Protein AF-A0A7C6QJ09-F1 (afdb_monomer_lite)

Structure (mmCIF, N/CA/C/O backbone):
data_AF-A0A7C6QJ09-F1
#
_entry.id   AF-A0A7C6QJ09-F1
#
loop_
_atom_site.group_PDB
_atom_site.id
_atom_site.type_symbol
_atom_site.label_atom_id
_atom_site.label_alt_id
_atom_site.label_comp_id
_atom_site.label_asym_id
_atom_site.label_entity_id
_atom_site.label_seq_id
_atom_site.pdbx_PDB_ins_code
_atom_site.Cartn_x
_atom_site.Cartn_y
_atom_site.Cartn_z
_atom_site.occupancy
_atom_site.B_iso_or_equiv
_atom_site.auth_seq_id
_atom_site.auth_comp_id
_atom_site.auth_asym_id
_atom_site.auth_atom_id
_atom_site.pdbx_PDB_model_num
ATOM 1 N N . MET A 1 1 ? 11.925 23.502 24.851 1.00 75.94 1 MET A N 1
ATOM 2 C CA . MET A 1 1 ? 12.532 22.252 24.326 1.00 75.94 1 MET A CA 1
ATOM 3 C C . MET A 1 1 ? 12.227 21.006 25.159 1.00 75.94 1 MET A C 1
ATOM 5 O O . MET A 1 1 ? 11.759 20.043 24.571 1.00 75.94 1 MET A O 1
ATOM 9 N N . LYS A 1 2 ? 12.428 20.987 26.490 1.00 85.88 2 LYS A N 1
ATOM 10 C CA . LYS A 1 2 ? 12.184 19.776 27.313 1.00 85.88 2 LYS A CA 1
ATOM 11 C C . LYS A 1 2 ? 10.763 19.201 27.168 1.00 85.88 2 LYS A C 1
ATOM 13 O O . LYS A 1 2 ? 10.617 18.023 26.873 1.00 85.88 2 LYS A O 1
ATOM 18 N N . ILE A 1 3 ? 9.732 20.046 27.276 1.00 86.81 3 ILE A N 1
ATOM 19 C CA . ILE A 1 3 ? 8.320 19.629 27.142 1.00 86.81 3 ILE A CA 1
ATOM 20 C C . ILE A 1 3 ? 8.037 19.017 25.760 1.00 86.81 3 ILE A C 1
ATOM 22 O O . ILE A 1 3 ? 7.392 17.980 25.670 1.00 86.81 3 ILE A O 1
ATOM 26 N N . PHE A 1 4 ? 8.575 19.614 24.692 1.00 88.06 4 PHE A N 1
ATOM 27 C CA . PHE A 1 4 ? 8.445 19.097 23.325 1.00 88.06 4 PHE A CA 1
ATOM 28 C C . PHE A 1 4 ? 9.010 17.677 23.192 1.00 88.06 4 PHE A C 1
ATOM 30 O O . PHE A 1 4 ? 8.327 16.796 22.682 1.00 88.06 4 PHE A O 1
ATOM 37 N N . LEU A 1 5 ? 10.237 17.447 23.675 1.00 88.69 5 LEU A N 1
ATOM 38 C CA . LEU A 1 5 ? 10.893 16.138 23.582 1.00 88.69 5 LEU A CA 1
ATOM 39 C C . LEU A 1 5 ? 10.162 15.074 24.409 1.00 88.69 5 LEU A C 1
ATOM 41 O O . LEU A 1 5 ? 10.040 13.934 23.967 1.00 88.69 5 LEU A O 1
ATOM 45 N N . ILE A 1 6 ? 9.636 15.453 25.578 1.00 89.75 6 ILE A N 1
ATOM 46 C CA . ILE A 1 6 ? 8.826 14.563 26.417 1.00 89.75 6 ILE A CA 1
ATOM 47 C C . ILE A 1 6 ? 7.537 14.175 25.685 1.00 89.75 6 ILE A C 1
ATOM 49 O O . ILE A 1 6 ? 7.252 12.985 25.564 1.00 89.75 6 ILE A O 1
ATOM 53 N N . LEU A 1 7 ? 6.794 15.148 25.145 1.00 88.88 7 LEU A N 1
ATOM 54 C CA . LEU A 1 7 ? 5.562 14.888 24.392 1.00 88.88 7 LEU A CA 1
ATOM 55 C C . LEU A 1 7 ? 5.821 14.023 23.158 1.00 88.88 7 LEU A C 1
ATOM 57 O O . LEU A 1 7 ? 5.131 13.027 22.960 1.00 88.88 7 LEU A O 1
ATOM 61 N N . LEU A 1 8 ? 6.847 14.349 22.367 1.00 88.94 8 LEU A N 1
ATOM 62 C CA . LEU A 1 8 ? 7.241 13.553 21.205 1.00 88.94 8 LEU A CA 1
ATOM 63 C C . LEU A 1 8 ? 7.585 12.113 21.612 1.00 88.94 8 LEU A C 1
ATOM 65 O O . LEU A 1 8 ? 7.126 11.167 20.977 1.00 88.94 8 LEU A O 1
ATOM 69 N N . GLY A 1 9 ? 8.340 11.932 22.699 1.00 87.00 9 GLY A N 1
ATOM 70 C CA . GLY A 1 9 ? 8.679 10.614 23.231 1.00 87.00 9 GLY A CA 1
ATOM 71 C C . GLY A 1 9 ? 7.455 9.813 23.682 1.00 87.00 9 GLY A C 1
ATOM 72 O O . GLY A 1 9 ? 7.372 8.614 23.408 1.00 87.00 9 GLY A O 1
ATOM 73 N N . VAL A 1 10 ? 6.483 10.459 24.334 1.00 87.00 10 VAL A N 1
ATOM 74 C CA . VAL A 1 10 ? 5.207 9.832 24.719 1.00 87.00 10 VAL A CA 1
ATOM 75 C C . VAL A 1 10 ? 4.415 9.427 23.478 1.00 87.00 10 VAL A C 1
ATOM 77 O O . VAL A 1 10 ? 4.007 8.270 23.372 1.00 87.00 10 VAL A O 1
ATOM 80 N N . PHE A 1 11 ? 4.273 10.326 22.504 1.00 85.50 11 PHE A N 1
ATOM 81 C CA . PHE A 1 11 ? 3.568 10.053 21.255 1.00 85.50 11 PHE A CA 1
ATOM 82 C C . PHE A 1 11 ? 4.208 8.924 20.447 1.00 85.50 11 PHE A C 1
ATOM 84 O O . PHE A 1 11 ? 3.492 8.068 19.939 1.00 85.50 11 PHE A O 1
ATOM 91 N N . LEU A 1 12 ? 5.540 8.852 20.370 1.00 84.44 12 LEU A N 1
ATOM 92 C CA . LEU A 1 12 ? 6.244 7.752 19.702 1.00 84.44 12 LEU A CA 1
ATOM 93 C C . LEU A 1 12 ? 6.008 6.415 20.410 1.00 84.44 12 LEU A C 1
ATOM 95 O O . LEU A 1 12 ? 5.676 5.419 19.764 1.00 84.44 12 LEU A O 1
ATOM 99 N N . LYS A 1 13 ? 6.124 6.390 21.745 1.00 83.31 13 LYS A N 1
ATOM 100 C CA . LYS A 1 13 ? 5.838 5.189 22.545 1.00 83.31 13 LYS A CA 1
ATOM 101 C C . LYS A 1 13 ? 4.400 4.722 22.359 1.00 83.31 13 LYS A C 1
ATOM 103 O O . LYS A 1 13 ? 4.167 3.517 22.269 1.00 83.31 13 LYS A O 1
ATOM 108 N N . GLN A 1 14 ? 3.462 5.660 22.287 1.00 80.69 14 GLN A N 1
ATOM 109 C CA . GLN A 1 14 ? 2.049 5.381 22.085 1.00 80.69 14 GLN A CA 1
ATOM 110 C C . GLN A 1 14 ? 1.775 4.886 20.664 1.00 80.69 14 GLN A C 1
ATOM 112 O O . GLN A 1 14 ? 1.175 3.825 20.519 1.00 80.69 14 GLN A O 1
ATOM 117 N N . GLN A 1 15 ? 2.261 5.583 19.631 1.00 77.25 15 GLN A N 1
ATOM 118 C CA . GLN A 1 15 ? 2.029 5.272 18.215 1.00 77.25 15 GLN A CA 1
ATOM 119 C C . GLN A 1 15 ? 2.571 3.891 17.841 1.00 77.25 15 GLN A C 1
ATOM 121 O O . GLN A 1 15 ? 1.826 3.041 17.344 1.00 77.25 15 GLN A O 1
ATOM 126 N N . PHE A 1 16 ? 3.840 3.631 18.157 1.00 75.19 16 PHE A N 1
ATOM 127 C CA . PHE A 1 16 ? 4.496 2.358 17.860 1.00 75.19 16 PHE A CA 1
ATOM 128 C C . PHE A 1 16 ? 4.225 1.277 18.917 1.00 75.19 16 PHE A C 1
ATOM 130 O O . PHE A 1 16 ? 4.625 0.131 18.743 1.00 75.19 16 PHE A O 1
ATOM 137 N N . GLY A 1 17 ? 3.531 1.607 20.013 1.00 73.75 17 GLY A N 1
ATOM 138 C CA . GLY A 1 17 ? 3.233 0.655 21.086 1.00 73.75 17 GLY A CA 1
ATOM 139 C C . GLY A 1 17 ? 4.482 0.121 21.794 1.00 73.75 17 GLY A C 1
ATOM 140 O O . GLY A 1 17 ? 4.446 -0.984 22.334 1.00 73.75 17 GLY A O 1
ATOM 141 N N . LEU A 1 18 ? 5.581 0.887 21.807 1.00 75.94 18 LEU A N 1
ATOM 142 C CA . LEU A 1 18 ? 6.897 0.443 22.290 1.00 75.94 18 LEU A CA 1
ATOM 143 C C . LEU A 1 18 ? 6.853 -0.051 23.741 1.00 75.94 18 LEU A C 1
ATOM 145 O O . LEU A 1 18 ? 7.513 -1.027 24.077 1.00 75.94 18 LEU A O 1
ATOM 149 N N . SER A 1 19 ? 6.040 0.581 24.595 1.00 74.31 19 SER A N 1
ATOM 150 C CA . SER A 1 19 ? 5.889 0.162 25.995 1.00 74.31 19 SER A CA 1
ATOM 151 C C . SER A 1 19 ? 5.206 -1.201 26.123 1.00 74.31 19 SER A C 1
ATOM 153 O O . SER A 1 19 ? 5.612 -2.020 26.944 1.00 74.31 19 SER A O 1
ATOM 155 N N . ALA A 1 20 ? 4.179 -1.453 25.307 1.00 71.88 20 ALA A N 1
ATOM 156 C CA . ALA A 1 20 ? 3.470 -2.728 25.303 1.00 71.88 20 ALA A CA 1
ATOM 157 C C . ALA A 1 20 ? 4.337 -3.836 24.686 1.00 71.88 20 ALA A C 1
ATOM 159 O O . ALA A 1 20 ? 4.362 -4.955 25.194 1.00 71.88 20 ALA A O 1
ATOM 160 N N . ALA A 1 21 ? 5.094 -3.510 23.633 1.00 71.38 21 ALA A N 1
ATOM 161 C CA . ALA A 1 21 ? 6.060 -4.416 23.020 1.00 71.38 21 ALA A CA 1
ATOM 162 C C . ALA A 1 21 ? 7.196 -4.784 23.989 1.00 71.38 21 ALA A C 1
ATOM 164 O O . ALA A 1 21 ? 7.555 -5.954 24.087 1.00 71.38 21 ALA A O 1
ATOM 165 N N . TYR A 1 22 ? 7.722 -3.818 24.749 1.00 76.19 22 TYR A N 1
ATOM 166 C CA . TYR A 1 22 ? 8.757 -4.068 25.754 1.00 76.19 22 TYR A CA 1
ATOM 167 C C . TYR A 1 22 ? 8.258 -4.986 26.878 1.00 76.19 22 TYR A C 1
ATOM 169 O O . TYR A 1 22 ? 8.915 -5.978 27.200 1.00 76.19 22 TYR A O 1
ATOM 177 N N . ASP A 1 23 ? 7.075 -4.713 27.441 1.00 76.94 23 ASP A N 1
ATOM 178 C CA . ASP A 1 23 ? 6.504 -5.567 28.491 1.00 76.94 23 ASP A CA 1
ATOM 179 C C . ASP A 1 23 ? 6.237 -6.988 27.964 1.00 76.94 23 ASP A C 1
ATOM 181 O O . ASP A 1 23 ? 6.590 -7.965 28.620 1.00 76.94 23 ASP A O 1
ATOM 185 N N . ARG A 1 24 ? 5.699 -7.123 26.744 1.00 73.19 24 ARG A N 1
ATOM 186 C CA . ARG A 1 24 ? 5.380 -8.422 26.132 1.00 73.19 24 ARG A CA 1
ATOM 187 C C . ARG A 1 24 ? 6.626 -9.233 25.761 1.00 73.19 24 ARG A C 1
ATOM 189 O O . ARG A 1 24 ? 6.758 -10.375 26.195 1.00 73.19 24 ARG A O 1
ATOM 196 N N . TYR A 1 25 ? 7.540 -8.663 24.977 1.00 76.25 25 TYR A N 1
ATOM 197 C CA . TYR A 1 25 ? 8.662 -9.405 24.391 1.00 76.25 25 TYR A CA 1
ATOM 198 C C . TYR A 1 25 ? 9.894 -9.454 25.294 1.00 76.25 25 TYR A C 1
ATOM 200 O O . TYR A 1 25 ? 10.563 -10.479 25.351 1.00 76.25 25 TYR A O 1
ATOM 208 N N . VAL A 1 26 ? 10.205 -8.377 26.021 1.00 76.19 26 VAL A N 1
ATOM 209 C CA . VAL A 1 26 ? 11.431 -8.312 26.834 1.00 76.19 26 VAL A CA 1
ATOM 210 C C . VAL A 1 26 ? 11.161 -8.783 28.258 1.00 76.19 26 VAL A C 1
ATOM 212 O O . VAL A 1 26 ? 11.869 -9.655 28.761 1.00 76.19 26 VAL A O 1
ATOM 215 N N . ARG A 1 27 ? 10.120 -8.242 28.907 1.00 75.69 27 ARG A N 1
ATOM 216 C CA . ARG A 1 27 ? 9.838 -8.536 30.320 1.00 75.69 27 ARG A CA 1
ATOM 217 C C . ARG A 1 27 ? 9.152 -9.887 30.512 1.00 75.69 27 ARG A C 1
ATOM 219 O O . ARG A 1 27 ? 9.595 -10.675 31.341 1.00 75.69 27 ARG A O 1
ATOM 226 N N . ARG A 1 28 ? 8.080 -10.157 29.759 1.00 74.75 28 ARG A N 1
ATOM 227 C CA . ARG A 1 28 ? 7.307 -11.409 29.856 1.00 74.75 28 ARG A CA 1
ATOM 228 C C . ARG A 1 28 ? 7.816 -12.517 28.933 1.00 74.75 28 ARG A C 1
ATOM 230 O O . ARG A 1 28 ? 7.503 -13.677 29.173 1.00 74.75 28 ARG A O 1
ATOM 237 N N . LYS A 1 29 ? 8.617 -12.177 27.910 1.00 73.50 29 LYS A N 1
ATOM 238 C CA . LYS A 1 29 ? 9.115 -13.104 26.869 1.00 73.50 29 LYS A CA 1
ATOM 239 C C . LYS A 1 29 ? 7.999 -13.905 26.187 1.00 73.50 29 LYS A C 1
ATOM 241 O O . LYS A 1 29 ? 8.192 -15.041 25.758 1.00 73.50 29 LYS A O 1
ATOM 246 N N . GLU A 1 30 ? 6.824 -13.302 26.069 1.00 68.62 30 GLU A N 1
ATOM 247 C CA . GLU A 1 30 ? 5.662 -13.907 25.433 1.00 68.62 30 GLU A CA 1
ATOM 248 C C . GLU A 1 30 ? 5.700 -13.660 23.921 1.00 68.62 30 GLU A C 1
ATOM 250 O O . GLU A 1 30 ? 6.017 -12.561 23.468 1.00 68.62 30 GLU A O 1
ATOM 255 N N . ALA A 1 31 ? 5.350 -14.682 23.134 1.00 65.38 31 ALA A N 1
ATOM 256 C CA . ALA A 1 31 ? 5.168 -14.582 21.683 1.00 65.38 31 ALA A CA 1
ATOM 257 C C . ALA A 1 31 ? 6.373 -14.002 20.901 1.00 65.38 31 ALA A C 1
ATOM 259 O O . ALA A 1 31 ? 6.190 -13.325 19.893 1.00 65.38 31 ALA A O 1
ATOM 260 N N . LEU A 1 32 ? 7.608 -14.317 21.317 1.00 71.38 32 LEU A N 1
ATOM 261 C CA . LEU A 1 32 ? 8.865 -13.887 20.667 1.00 71.38 32 LEU A CA 1
ATOM 262 C C . LEU A 1 32 ? 8.973 -14.242 19.174 1.00 71.38 32 LEU A C 1
ATOM 264 O O . LEU A 1 32 ? 9.732 -13.624 18.435 1.00 71.38 32 LEU A O 1
ATOM 268 N N . TRP A 1 33 ? 8.198 -15.219 18.716 1.00 66.69 33 TRP A N 1
ATOM 269 C CA . TRP A 1 33 ? 8.119 -15.584 17.309 1.00 66.69 33 TRP A CA 1
ATOM 270 C C . TRP A 1 33 ? 7.402 -14.515 16.460 1.00 66.69 33 TRP A C 1
ATOM 272 O O . TRP A 1 33 ? 7.682 -14.415 15.270 1.00 66.69 33 TRP A O 1
ATOM 282 N N . GLN A 1 34 ? 6.505 -13.699 17.037 1.00 66.94 34 GLN A N 1
ATOM 283 C CA . GLN A 1 34 ? 5.753 -12.653 16.323 1.00 66.94 34 GLN A CA 1
ATOM 284 C C . GLN A 1 34 ? 6.658 -11.592 15.687 1.00 66.94 34 GLN A C 1
ATOM 286 O O . GLN A 1 34 ? 6.512 -11.355 14.488 1.00 66.94 34 GLN A O 1
ATOM 291 N N . PRO A 1 35 ? 7.602 -10.963 16.421 1.00 70.00 35 PRO A N 1
ATOM 292 C CA . PRO A 1 35 ? 8.524 -10.013 15.813 1.00 70.00 35 PRO A CA 1
ATOM 293 C C . PRO A 1 35 ? 9.443 -10.688 14.792 1.00 70.00 35 PRO A C 1
ATOM 295 O O . PRO A 1 35 ? 9.741 -10.072 13.777 1.00 70.00 35 PRO A O 1
ATOM 298 N N . PHE A 1 36 ? 9.834 -11.952 14.998 1.00 69.81 36 PHE A N 1
ATOM 299 C CA . PHE A 1 36 ? 10.623 -12.696 14.012 1.00 69.81 36 PHE A CA 1
ATOM 300 C C . PHE A 1 36 ? 9.847 -12.928 12.709 1.00 69.81 36 PHE A C 1
ATOM 302 O O . PHE A 1 36 ? 10.369 -12.651 11.636 1.00 69.81 36 PHE A O 1
ATOM 309 N N . LEU A 1 37 ? 8.588 -13.370 12.783 1.00 67.94 37 LEU A N 1
ATOM 310 C CA . LEU A 1 37 ? 7.734 -13.572 11.608 1.00 67.94 37 LEU A CA 1
ATOM 311 C C . LEU A 1 37 ? 7.403 -12.252 10.902 1.00 67.94 37 LEU A C 1
ATOM 313 O O . LEU A 1 37 ? 7.447 -12.188 9.675 1.00 67.94 37 LEU A O 1
ATOM 317 N N . ALA A 1 38 ? 7.127 -11.186 11.658 1.00 67.19 38 ALA A N 1
ATOM 318 C CA . ALA A 1 38 ? 6.927 -9.852 11.098 1.00 67.19 38 ALA A CA 1
ATOM 319 C C . ALA A 1 38 ? 8.196 -9.336 10.397 1.00 67.19 38 ALA A C 1
ATOM 321 O O . ALA A 1 38 ? 8.104 -8.771 9.309 1.00 67.19 38 ALA A O 1
ATOM 322 N N . LEU A 1 39 ? 9.376 -9.568 10.982 1.00 72.00 39 LEU A N 1
ATOM 323 C CA . LEU A 1 39 ? 10.660 -9.184 10.401 1.00 72.00 39 LEU A CA 1
ATOM 324 C C . LEU A 1 39 ? 10.995 -10.015 9.158 1.00 72.00 39 LEU A C 1
ATOM 326 O O . LEU A 1 39 ? 11.358 -9.444 8.138 1.00 72.00 39 LEU A O 1
ATOM 330 N N . ALA A 1 40 ? 10.822 -11.337 9.205 1.00 65.88 40 ALA A N 1
ATOM 331 C CA . ALA A 1 40 ? 11.010 -12.220 8.054 1.00 65.88 40 ALA A CA 1
ATOM 332 C C . ALA A 1 40 ? 10.082 -11.827 6.896 1.00 65.88 40 ALA A C 1
ATOM 334 O O . ALA A 1 40 ? 10.499 -11.790 5.742 1.00 65.88 40 ALA A O 1
ATOM 335 N N . GLY A 1 41 ? 8.845 -11.453 7.218 1.00 62.91 41 GLY A N 1
ATOM 336 C CA . GLY A 1 41 ? 7.897 -10.875 6.279 1.00 62.91 41 GLY A CA 1
ATOM 337 C C . GLY A 1 41 ? 8.347 -9.571 5.657 1.00 62.91 41 GLY A C 1
ATOM 338 O O . GLY A 1 41 ? 8.346 -9.431 4.437 1.00 62.91 41 GLY A O 1
ATOM 339 N N . PHE A 1 42 ? 8.750 -8.626 6.503 1.00 68.19 42 PHE A N 1
ATOM 340 C CA . PHE A 1 42 ? 9.267 -7.337 6.070 1.00 68.19 42 PHE A CA 1
ATOM 341 C C . PHE A 1 42 ? 10.497 -7.501 5.171 1.00 68.19 42 PHE A C 1
ATOM 343 O O . PHE A 1 42 ? 10.578 -6.849 4.137 1.00 68.19 42 PHE A O 1
ATOM 350 N N . ILE A 1 43 ? 11.409 -8.416 5.508 1.00 69.56 43 ILE A N 1
ATOM 351 C CA . ILE A 1 43 ? 12.590 -8.730 4.698 1.00 69.56 43 ILE A CA 1
ATOM 352 C C . ILE A 1 43 ? 12.184 -9.401 3.385 1.00 69.56 43 ILE A C 1
ATOM 354 O O . ILE A 1 43 ? 12.672 -8.997 2.339 1.00 69.56 43 ILE A O 1
ATOM 358 N N . GLY A 1 44 ? 11.285 -10.387 3.402 1.00 63.78 44 GLY A N 1
ATOM 359 C CA . GLY A 1 44 ? 10.870 -11.109 2.196 1.00 63.78 44 GLY A CA 1
ATOM 360 C C . GLY A 1 44 ? 10.122 -10.220 1.200 1.00 63.78 44 GLY A C 1
ATOM 361 O O . GLY A 1 44 ? 10.520 -10.109 0.040 1.00 63.78 44 GLY A O 1
ATOM 362 N N . VAL A 1 45 ? 9.069 -9.535 1.660 1.00 63.84 45 VAL A N 1
ATOM 363 C CA . VAL A 1 45 ? 8.296 -8.578 0.846 1.00 63.84 45 VAL A CA 1
ATOM 364 C C . VAL A 1 45 ? 9.188 -7.410 0.434 1.00 63.84 45 VAL A C 1
ATOM 366 O O . VAL A 1 45 ? 9.209 -7.022 -0.732 1.00 63.84 45 VAL A O 1
ATOM 369 N N . GLY A 1 46 ? 9.944 -6.866 1.392 1.00 68.44 46 GLY A N 1
ATOM 370 C CA . GLY A 1 46 ? 10.843 -5.741 1.179 1.00 68.44 46 GLY A CA 1
ATOM 371 C C . GLY A 1 46 ? 11.920 -6.060 0.152 1.00 68.44 46 GLY A C 1
ATOM 372 O O . GLY A 1 46 ? 12.159 -5.239 -0.723 1.00 68.44 46 GLY A O 1
ATOM 373 N N . TYR A 1 47 ? 12.504 -7.259 0.179 1.00 70.62 47 TYR A N 1
ATOM 374 C CA . TYR A 1 47 ? 13.491 -7.701 -0.804 1.00 70.62 47 TYR A CA 1
ATOM 375 C C . TYR A 1 47 ? 12.902 -7.772 -2.214 1.00 70.62 47 TYR A C 1
ATOM 377 O O . TYR A 1 47 ? 13.516 -7.257 -3.147 1.00 70.62 47 TYR A O 1
ATOM 385 N N . LEU A 1 48 ? 11.708 -8.354 -2.380 1.00 62.91 48 LEU A N 1
ATOM 386 C CA . LEU A 1 48 ? 11.036 -8.441 -3.684 1.00 62.91 48 LEU A CA 1
ATOM 387 C C . LEU A 1 48 ? 10.680 -7.055 -4.239 1.00 62.91 48 LEU A C 1
ATOM 389 O O . LEU A 1 48 ? 10.977 -6.753 -5.394 1.00 62.91 48 LEU A O 1
ATOM 393 N N . LEU A 1 49 ? 10.083 -6.192 -3.411 1.00 66.75 49 LEU A N 1
ATOM 394 C CA . LEU A 1 49 ? 9.738 -4.826 -3.812 1.00 66.75 49 LEU A CA 1
ATOM 395 C C . LEU A 1 49 ? 10.988 -4.001 -4.123 1.00 66.75 49 LEU A C 1
ATOM 397 O O . LEU A 1 49 ? 11.022 -3.299 -5.132 1.00 66.75 49 LEU A O 1
ATOM 401 N N . LEU A 1 50 ? 12.030 -4.114 -3.297 1.00 74.88 50 LEU A N 1
ATOM 402 C CA . LEU A 1 50 ? 13.284 -3.393 -3.482 1.00 74.88 50 LEU A CA 1
ATOM 403 C C . LEU A 1 50 ? 14.020 -3.864 -4.738 1.00 74.88 50 LEU A C 1
ATOM 405 O O . LEU A 1 50 ? 14.492 -3.028 -5.497 1.00 74.88 50 LEU A O 1
ATOM 409 N N . THR A 1 51 ? 14.096 -5.170 -5.009 1.00 70.56 51 THR A N 1
ATOM 410 C CA . THR A 1 51 ? 14.740 -5.678 -6.236 1.00 70.56 51 THR A CA 1
ATOM 411 C C . THR A 1 51 ? 13.995 -5.248 -7.493 1.00 70.56 51 THR A C 1
ATOM 413 O O . THR A 1 51 ? 14.637 -4.820 -8.455 1.00 70.56 51 THR A O 1
ATOM 416 N N . PHE A 1 52 ? 12.660 -5.296 -7.491 1.00 69.19 52 PHE A N 1
ATOM 417 C CA . PHE A 1 52 ? 11.859 -4.747 -8.586 1.00 69.19 52 PHE A CA 1
ATOM 418 C C . PHE A 1 52 ? 12.121 -3.245 -8.772 1.00 69.19 52 PHE A C 1
ATOM 420 O O . PHE A 1 52 ? 12.428 -2.799 -9.879 1.00 69.19 52 PHE A O 1
ATOM 427 N N . TYR A 1 53 ? 12.079 -2.480 -7.679 1.00 76.38 53 TYR A N 1
ATOM 428 C CA . TYR A 1 53 ? 12.308 -1.039 -7.694 1.00 76.38 53 TYR A CA 1
ATOM 429 C C . TYR A 1 53 ? 13.710 -0.675 -8.203 1.00 76.38 53 TYR A C 1
ATOM 431 O O . TYR A 1 53 ? 13.853 0.183 -9.069 1.00 76.38 53 TYR A O 1
ATOM 439 N N . LEU A 1 54 ? 14.747 -1.379 -7.746 1.00 79.44 54 LEU A N 1
ATOM 440 C CA . LEU A 1 54 ? 16.125 -1.189 -8.200 1.00 79.44 54 LEU A CA 1
ATOM 441 C C . LEU A 1 54 ? 16.289 -1.486 -9.693 1.00 79.44 54 LEU A C 1
ATOM 443 O O . LEU A 1 54 ? 17.026 -0.774 -10.374 1.00 79.44 54 LEU A O 1
ATOM 447 N N . ARG A 1 55 ? 15.622 -2.516 -10.229 1.00 72.62 55 ARG A N 1
ATOM 448 C CA . ARG A 1 55 ? 15.653 -2.811 -11.672 1.00 72.62 55 ARG A CA 1
ATOM 449 C C . ARG A 1 55 ? 14.980 -1.710 -12.486 1.00 72.62 55 ARG A C 1
ATOM 451 O O . ARG A 1 55 ? 15.559 -1.263 -13.475 1.00 72.62 55 ARG A O 1
ATOM 458 N N . LEU A 1 56 ? 13.813 -1.243 -12.040 1.00 69.94 56 LEU A N 1
ATOM 459 C CA . LEU A 1 56 ? 13.104 -0.122 -12.658 1.00 69.94 56 LEU A CA 1
ATOM 460 C C . LEU A 1 56 ? 13.988 1.132 -12.686 1.00 69.94 56 LEU A C 1
ATOM 462 O O . LEU A 1 56 ? 14.194 1.724 -13.741 1.00 69.94 56 LEU A O 1
ATOM 466 N N . LEU A 1 57 ? 14.572 1.499 -11.545 1.00 77.81 57 LEU A N 1
ATOM 467 C CA . LEU A 1 57 ? 15.453 2.658 -11.443 1.00 77.81 57 LEU A CA 1
ATOM 468 C C . LEU A 1 57 ? 16.710 2.527 -12.302 1.00 77.81 57 LEU A C 1
ATOM 470 O O . LEU A 1 57 ? 17.118 3.498 -12.926 1.00 77.81 57 LEU A O 1
ATOM 474 N N . ASN A 1 58 ? 17.315 1.341 -12.377 1.00 79.19 58 ASN A N 1
ATOM 475 C CA . ASN A 1 58 ? 18.457 1.119 -13.259 1.00 79.19 58 ASN A CA 1
ATOM 476 C C . ASN A 1 58 ? 18.089 1.299 -14.736 1.00 79.19 58 ASN A C 1
ATOM 478 O O . ASN A 1 58 ? 18.856 1.915 -15.472 1.00 79.19 58 ASN A O 1
ATOM 482 N N . SER A 1 59 ? 16.921 0.811 -15.159 1.00 70.62 59 SER A N 1
ATOM 483 C CA . SER A 1 59 ? 16.414 1.024 -16.518 1.00 70.62 59 SER A CA 1
ATOM 484 C C . SER A 1 59 ? 16.174 2.511 -16.798 1.00 70.62 59 SER A C 1
ATOM 486 O O . SER A 1 59 ? 16.693 3.035 -17.783 1.00 70.62 59 SER A O 1
ATOM 488 N N . LEU A 1 60 ? 15.493 3.216 -15.887 1.00 71.88 60 LEU A N 1
ATOM 489 C CA . LEU A 1 60 ? 15.264 4.661 -15.991 1.00 71.88 60 LEU A CA 1
ATOM 490 C C . LEU A 1 60 ? 16.574 5.454 -16.020 1.00 71.88 60 LEU A C 1
ATOM 492 O O . LEU A 1 60 ? 16.694 6.403 -16.789 1.00 71.88 60 LEU A O 1
ATOM 496 N N . HIS A 1 61 ? 17.571 5.051 -15.227 1.00 80.81 61 HIS A N 1
ATOM 497 C CA . HIS A 1 61 ? 18.888 5.678 -15.250 1.00 80.81 61 HIS A CA 1
ATOM 498 C C . HIS A 1 61 ? 19.544 5.530 -16.621 1.00 80.81 61 HIS A C 1
ATOM 500 O O . HIS A 1 61 ? 20.007 6.517 -17.184 1.00 80.81 61 HIS A O 1
ATOM 506 N N . ASN A 1 62 ? 19.554 4.319 -17.180 1.00 80.44 62 ASN A N 1
ATOM 507 C CA . ASN A 1 62 ? 20.176 4.061 -18.476 1.00 80.44 62 ASN A CA 1
ATOM 508 C C . ASN A 1 62 ? 19.524 4.908 -19.584 1.00 80.44 62 ASN A C 1
ATOM 510 O O . ASN A 1 62 ? 20.236 5.517 -20.377 1.00 80.44 62 ASN A O 1
ATOM 514 N N . VAL A 1 63 ? 18.192 5.031 -19.580 1.00 74.56 63 VAL A N 1
ATOM 515 C CA . VAL A 1 63 ? 17.465 5.933 -20.492 1.00 74.56 63 VAL A CA 1
ATOM 516 C C . VAL A 1 63 ? 17.845 7.396 -20.239 1.00 74.56 63 VAL A C 1
ATOM 518 O O . VAL A 1 63 ? 18.118 8.139 -21.175 1.00 74.56 63 VAL A O 1
ATOM 521 N N . SER A 1 64 ? 17.926 7.822 -18.977 1.00 74.62 64 SER A N 1
ATOM 522 C CA . SER A 1 64 ? 18.292 9.203 -18.636 1.00 74.62 64 SER A CA 1
ATOM 523 C C . SER A 1 64 ? 19.712 9.578 -19.076 1.00 74.62 64 SER A C 1
ATOM 525 O O . SER A 1 64 ? 19.938 10.702 -19.517 1.00 74.62 64 SER A O 1
ATOM 527 N N . VAL A 1 65 ? 20.655 8.631 -19.025 1.00 83.56 65 VAL A N 1
ATOM 528 C CA . VAL A 1 65 ? 22.027 8.806 -19.521 1.00 83.56 65 VAL A CA 1
ATOM 529 C C . VAL A 1 65 ? 22.044 8.910 -21.044 1.00 83.56 65 VAL A C 1
ATOM 531 O O . VAL A 1 65 ? 22.703 9.800 -21.571 1.00 83.56 65 VAL A O 1
ATOM 534 N N . GLN A 1 66 ? 21.275 8.075 -21.752 1.00 79.88 66 GLN A N 1
ATOM 535 C CA . GLN A 1 66 ? 21.132 8.163 -23.215 1.00 79.88 66 GLN A CA 1
ATOM 536 C C . GLN A 1 66 ? 20.573 9.519 -23.668 1.00 79.88 66 GLN A C 1
ATOM 538 O O . GLN A 1 66 ? 20.942 10.017 -24.725 1.00 79.88 66 GLN A O 1
ATOM 543 N N . LEU A 1 67 ? 19.724 10.143 -22.847 1.00 74.69 67 LEU A N 1
ATOM 544 C CA . LEU A 1 67 ? 19.183 11.483 -23.088 1.00 74.69 67 LEU A CA 1
ATOM 545 C C . LEU A 1 67 ? 20.119 12.619 -22.641 1.00 74.69 67 LEU A C 1
ATOM 547 O O . LEU A 1 67 ? 19.735 13.782 -22.735 1.00 74.69 67 LEU A O 1
ATOM 551 N N . ASN A 1 68 ? 21.324 12.311 -22.149 1.00 79.19 68 ASN A N 1
ATOM 552 C CA . ASN A 1 68 ? 22.281 13.269 -21.584 1.00 79.19 68 ASN A CA 1
ATOM 553 C C . ASN A 1 68 ? 21.741 14.033 -20.349 1.00 79.19 68 ASN A C 1
ATOM 555 O O . ASN A 1 68 ? 22.040 15.205 -20.122 1.00 79.19 68 ASN A O 1
ATOM 559 N N . GLN A 1 69 ? 20.894 13.376 -19.547 1.00 79.88 69 GLN A N 1
ATOM 560 C CA . GLN A 1 69 ? 20.212 13.945 -18.373 1.00 79.88 69 GLN A CA 1
ATOM 561 C C . GLN A 1 69 ? 20.302 13.017 -17.149 1.00 79.88 69 GLN A C 1
ATOM 563 O O . GLN A 1 69 ? 19.274 12.607 -16.597 1.00 79.88 69 GLN A O 1
ATOM 568 N N . PRO A 1 70 ? 21.510 12.665 -16.683 1.00 82.06 70 PRO A N 1
ATOM 569 C CA . PRO A 1 70 ? 21.673 11.669 -15.626 1.00 82.06 70 PRO A CA 1
ATOM 570 C C . PRO A 1 70 ? 21.009 12.076 -14.298 1.00 82.06 70 PRO A C 1
ATOM 572 O O . PRO A 1 70 ? 20.558 11.209 -13.548 1.00 82.06 70 PRO A O 1
ATOM 575 N N . GLY A 1 71 ? 20.884 13.380 -14.009 1.00 83.06 71 GLY A N 1
ATOM 576 C CA . GLY A 1 71 ? 20.257 13.904 -12.788 1.00 83.06 71 GLY A CA 1
ATOM 577 C C . GLY A 1 71 ? 18.740 13.715 -12.715 1.00 83.06 71 GLY A C 1
ATOM 578 O O . GLY A 1 71 ? 18.139 13.914 -11.655 1.00 83.06 71 GLY A O 1
ATOM 579 N N . MET A 1 72 ? 18.106 13.294 -13.814 1.00 80.19 72 MET A N 1
ATOM 580 C CA . MET A 1 72 ? 16.658 13.094 -13.883 1.00 80.19 72 MET A CA 1
ATOM 581 C C . MET A 1 72 ? 16.178 12.047 -12.873 1.00 80.19 72 MET A C 1
ATOM 583 O O . MET A 1 72 ? 15.100 12.188 -12.300 1.00 80.19 72 MET A O 1
ATOM 587 N N . ILE A 1 73 ? 16.991 11.024 -12.588 1.00 85.00 73 ILE A N 1
ATOM 588 C CA . ILE A 1 73 ? 16.614 9.974 -11.636 1.00 85.00 73 ILE A CA 1
ATOM 589 C C . ILE A 1 73 ? 16.453 10.508 -10.204 1.00 85.00 73 ILE A C 1
ATOM 591 O O . ILE A 1 73 ? 15.525 10.109 -9.499 1.00 85.00 73 ILE A O 1
ATOM 595 N N . VAL A 1 74 ? 17.308 11.453 -9.793 1.00 88.38 74 VAL A N 1
ATOM 596 C CA . VAL A 1 74 ? 17.244 12.097 -8.472 1.00 88.38 74 VAL A CA 1
ATOM 597 C C . VAL A 1 74 ? 16.005 12.986 -8.392 1.00 88.38 74 VAL A C 1
ATOM 599 O O . VAL A 1 74 ? 15.250 12.904 -7.422 1.00 88.38 74 VAL A O 1
ATOM 602 N N . LEU A 1 75 ? 15.743 13.769 -9.444 1.00 84.50 75 LEU A N 1
ATOM 603 C CA . LEU A 1 75 ? 14.554 14.616 -9.533 1.00 84.50 75 LEU A CA 1
ATOM 604 C C . LEU A 1 75 ? 13.257 13.799 -9.463 1.00 84.50 75 LEU A C 1
ATOM 606 O O . LEU A 1 75 ? 12.364 14.145 -8.693 1.00 84.50 75 LEU A O 1
ATOM 610 N N . LEU A 1 76 ? 13.157 12.705 -10.222 1.00 78.25 76 LEU A N 1
ATOM 611 C CA . LEU A 1 76 ? 11.986 11.824 -10.204 1.00 78.25 76 LEU A CA 1
ATOM 612 C C . LEU A 1 76 ? 11.780 11.189 -8.826 1.00 78.25 76 LEU A C 1
ATOM 614 O O . LEU A 1 76 ? 10.655 11.177 -8.326 1.00 78.25 76 LEU A O 1
ATOM 618 N N . GLY A 1 77 ? 12.854 10.726 -8.178 1.00 83.50 77 GLY A N 1
ATOM 619 C CA . GLY A 1 77 ? 12.792 10.200 -6.813 1.00 83.50 77 GLY A CA 1
ATOM 620 C C . GLY A 1 77 ? 12.282 11.237 -5.806 1.00 83.50 77 GLY A C 1
ATOM 621 O O . GLY A 1 77 ? 11.406 10.937 -4.994 1.00 83.50 77 GLY A O 1
ATOM 622 N N . PHE A 1 78 ? 12.780 12.474 -5.881 1.00 87.88 78 PHE A N 1
ATOM 623 C CA . PHE A 1 78 ? 12.377 13.561 -4.982 1.00 87.88 78 PHE A CA 1
ATOM 624 C C . PHE A 1 78 ? 10.941 14.023 -5.231 1.00 87.88 78 PHE A C 1
ATOM 626 O O . PHE A 1 78 ? 10.185 14.199 -4.275 1.00 87.88 78 PHE A O 1
ATOM 633 N N . LEU A 1 79 ? 10.541 14.162 -6.497 1.00 80.56 79 LEU A N 1
ATOM 634 C CA . LEU A 1 79 ? 9.169 14.493 -6.882 1.00 80.56 79 LEU A CA 1
ATOM 635 C C . LEU A 1 79 ? 8.186 13.438 -6.378 1.00 80.56 79 LEU A C 1
ATOM 637 O O . LEU A 1 79 ? 7.210 13.786 -5.712 1.00 80.56 79 LEU A O 1
ATOM 641 N N . LEU A 1 80 ? 8.458 12.155 -6.643 1.00 73.88 80 LEU A N 1
ATOM 642 C CA . LEU A 1 80 ? 7.614 11.055 -6.176 1.00 73.88 80 LEU A CA 1
ATOM 643 C C . LEU A 1 80 ? 7.490 11.069 -4.653 1.00 73.88 80 LEU A C 1
ATOM 645 O O . LEU A 1 80 ? 6.379 10.978 -4.133 1.00 73.88 80 LEU A O 1
ATOM 649 N N . ALA A 1 81 ? 8.600 11.253 -3.934 1.00 84.31 81 ALA A N 1
ATOM 650 C CA . ALA A 1 81 ? 8.585 11.308 -2.478 1.00 84.31 81 ALA A CA 1
ATOM 651 C C . ALA A 1 81 ? 7.778 12.486 -1.939 1.00 84.31 81 ALA A C 1
ATOM 653 O O . ALA A 1 81 ? 6.936 12.295 -1.065 1.00 84.31 81 ALA A O 1
ATOM 654 N N . GLN A 1 82 ? 7.970 13.690 -2.473 1.00 83.06 82 GLN A N 1
ATOM 655 C CA . GLN A 1 82 ? 7.234 14.861 -2.003 1.00 83.06 82 GLN A CA 1
ATOM 656 C C . GLN A 1 82 ? 5.744 14.790 -2.341 1.00 83.06 82 GLN A C 1
ATOM 658 O O . GLN A 1 82 ? 4.930 15.194 -1.514 1.00 83.06 82 GLN A O 1
ATOM 663 N N . MET A 1 83 ? 5.368 14.236 -3.497 1.00 72.69 83 MET A N 1
ATOM 664 C CA . MET A 1 83 ? 3.962 14.022 -3.858 1.00 72.69 83 MET A CA 1
ATOM 665 C C . MET A 1 83 ? 3.293 12.988 -2.951 1.00 72.69 83 MET A C 1
ATOM 667 O O . MET A 1 83 ? 2.208 13.236 -2.425 1.00 72.69 83 MET A O 1
ATOM 671 N N . ILE A 1 84 ? 3.958 11.854 -2.717 1.00 73.56 84 ILE A N 1
ATOM 672 C CA . ILE A 1 84 ? 3.474 10.803 -1.816 1.00 73.56 84 ILE A CA 1
ATOM 673 C C . ILE A 1 84 ? 3.316 11.367 -0.401 1.00 73.56 84 ILE A C 1
ATOM 675 O O . ILE A 1 84 ? 2.238 11.252 0.179 1.00 73.56 84 ILE A O 1
ATOM 679 N N . VAL A 1 85 ? 4.330 12.056 0.131 1.00 84.69 85 VAL A N 1
ATOM 680 C CA . VAL A 1 85 ? 4.256 12.666 1.467 1.00 84.69 85 VAL A CA 1
ATOM 681 C C . VAL A 1 85 ? 3.180 13.749 1.536 1.00 84.69 85 VAL A C 1
ATOM 683 O O . VAL A 1 85 ? 2.488 13.836 2.543 1.00 84.69 85 VAL A O 1
ATOM 686 N N . LEU A 1 86 ? 2.984 14.562 0.496 1.00 79.44 86 LEU A N 1
ATOM 687 C CA . LEU A 1 86 ? 1.929 15.578 0.493 1.00 79.44 86 LEU A CA 1
ATOM 688 C C . LEU A 1 86 ? 0.540 14.935 0.599 1.00 79.44 86 LEU A C 1
ATOM 690 O O . LEU A 1 86 ? -0.275 15.353 1.418 1.00 79.44 86 LEU A O 1
ATOM 694 N N . VAL A 1 87 ? 0.286 13.895 -0.198 1.00 70.56 87 VAL A N 1
ATOM 695 C CA . VAL A 1 87 ? -0.999 13.189 -0.222 1.00 70.56 87 VAL A CA 1
ATOM 696 C C . VAL A 1 87 ? -1.224 12.417 1.078 1.00 70.56 87 VAL A C 1
ATOM 698 O O . VAL A 1 87 ? -2.224 12.632 1.762 1.00 70.56 87 VAL A O 1
ATOM 701 N N . PHE A 1 88 ? -0.305 11.521 1.449 1.00 71.69 88 PHE A N 1
ATOM 702 C CA . PHE A 1 88 ? -0.466 10.675 2.634 1.00 71.69 88 PHE A CA 1
ATOM 703 C C . PHE A 1 88 ? -0.321 11.459 3.937 1.00 71.69 88 PHE A C 1
ATOM 705 O O . PHE A 1 88 ? -1.088 11.225 4.876 1.00 71.69 88 PHE A O 1
ATOM 712 N N . GLY A 1 89 ? 0.587 12.431 3.966 1.00 78.75 89 GLY A N 1
ATOM 713 C CA . GLY A 1 89 ? 0.813 13.309 5.102 1.00 78.75 89 GLY A CA 1
ATOM 714 C C . GLY A 1 89 ? -0.401 14.168 5.422 1.00 78.75 89 GLY A C 1
ATOM 715 O O . GLY A 1 89 ? -0.722 14.330 6.595 1.00 78.75 89 GLY A O 1
ATOM 716 N N . LEU A 1 90 ? -1.153 14.637 4.420 1.00 75.56 90 LEU A N 1
ATOM 717 C CA . LEU A 1 90 ? -2.400 15.368 4.656 1.00 75.56 90 LEU A CA 1
ATOM 718 C C . LEU A 1 90 ? -3.421 14.502 5.414 1.00 75.56 90 LEU A C 1
ATOM 720 O O . LEU A 1 90 ? -3.971 14.929 6.431 1.00 75.56 90 LEU A O 1
ATOM 724 N N . PHE A 1 91 ? -3.627 13.254 4.989 1.00 72.06 91 PHE A N 1
ATOM 725 C CA . PHE A 1 91 ? -4.528 12.331 5.692 1.00 72.06 91 PHE A CA 1
ATOM 726 C C . PHE A 1 91 ? -4.036 11.994 7.100 1.00 72.06 91 PHE A C 1
ATOM 728 O O . PHE A 1 91 ? -4.822 11.920 8.048 1.00 72.06 91 PHE A O 1
ATOM 735 N N . TYR A 1 92 ? -2.729 11.805 7.250 1.00 78.44 92 TYR A N 1
ATOM 736 C CA . TYR A 1 92 ? -2.150 11.442 8.530 1.00 78.44 92 TYR A CA 1
ATOM 737 C C . TYR A 1 92 ? -2.223 12.592 9.541 1.00 78.44 92 TYR A C 1
ATOM 739 O O . TYR A 1 92 ? -2.631 12.391 10.689 1.00 78.44 92 TYR A O 1
ATOM 747 N N . LEU A 1 93 ? -1.924 13.814 9.099 1.00 82.06 93 LEU A N 1
ATOM 748 C CA . LEU A 1 93 ? -2.051 15.020 9.908 1.00 82.06 93 LEU A CA 1
ATOM 749 C C . LEU A 1 93 ? -3.499 15.233 10.355 1.00 82.06 93 LEU A C 1
ATOM 751 O O . LEU A 1 93 ? -3.715 15.544 11.519 1.00 82.06 93 LEU A O 1
ATOM 755 N N . ILE A 1 94 ? -4.501 14.972 9.510 1.00 74.69 94 ILE A N 1
ATOM 756 C CA . ILE A 1 94 ? -5.910 15.008 9.936 1.00 74.69 94 ILE A CA 1
ATOM 757 C C . ILE A 1 94 ? -6.178 13.967 11.027 1.00 74.69 94 ILE A C 1
ATOM 759 O O . ILE A 1 94 ? -6.807 14.279 12.038 1.00 74.69 94 ILE A O 1
ATOM 763 N N . SER A 1 95 ? -5.680 12.737 10.874 1.00 75.06 95 SER A N 1
ATOM 764 C CA . SER A 1 95 ? -5.894 11.711 11.897 1.00 75.06 95 SER A CA 1
ATOM 765 C C . SER A 1 95 ? -5.288 12.069 13.250 1.00 75.06 95 SER A C 1
ATOM 767 O O . SER A 1 95 ? -5.877 11.706 14.268 1.00 75.06 95 SER A O 1
ATOM 769 N N . ILE A 1 96 ? -4.121 12.713 13.277 1.00 78.25 96 ILE A N 1
ATOM 770 C CA . ILE A 1 96 ? -3.428 13.051 14.527 1.00 78.25 96 ILE A CA 1
ATOM 771 C C . ILE A 1 96 ? -3.862 14.413 15.080 1.00 78.25 96 ILE A C 1
ATOM 773 O O . ILE A 1 96 ? -3.811 14.610 16.291 1.00 78.25 96 ILE A O 1
ATOM 777 N N . PHE A 1 97 ? -4.234 15.373 14.232 1.00 75.75 97 PHE A N 1
ATOM 778 C CA . PHE A 1 97 ? -4.591 16.725 14.671 1.00 75.75 97 PHE A CA 1
ATOM 779 C C . PHE A 1 97 ? -6.093 16.886 14.930 1.00 75.75 97 PHE A C 1
ATOM 781 O O . PHE A 1 97 ? -6.459 17.793 15.667 1.00 75.75 97 PHE A O 1
ATOM 788 N N . TYR A 1 98 ? -6.957 16.061 14.324 1.00 70.12 98 TYR A N 1
ATOM 789 C CA . TYR A 1 98 ? -8.416 16.206 14.427 1.00 70.12 98 TYR A CA 1
ATOM 790 C C . TYR A 1 98 ? -9.103 15.019 15.124 1.00 70.12 98 TYR A C 1
ATOM 792 O O . TYR A 1 98 ? -9.995 15.230 15.933 1.00 70.12 98 TYR A O 1
ATOM 800 N N . PHE A 1 99 ? -8.709 13.771 14.836 1.00 65.50 99 PHE A N 1
ATOM 801 C CA . PHE A 1 99 ? -9.412 12.567 15.334 1.00 65.50 99 PHE A CA 1
ATOM 802 C C . PHE A 1 99 ? -8.733 11.871 16.519 1.00 65.50 99 PHE A C 1
ATOM 804 O O . PHE A 1 99 ? -9.064 10.727 16.841 1.00 65.50 99 PHE A O 1
ATOM 811 N N . SER A 1 100 ? -7.744 12.508 17.138 1.00 69.94 100 SER A N 1
ATOM 812 C CA . SER A 1 100 ? -7.007 11.905 18.239 1.00 69.94 100 SER A CA 1
ATOM 813 C C . SER A 1 100 ? -7.628 12.286 19.588 1.00 69.94 100 SER A C 1
ATOM 815 O O . SER A 1 100 ? -7.791 13.460 19.909 1.00 69.94 100 SER A O 1
ATOM 817 N N . HIS A 1 101 ? -7.947 11.278 20.402 1.00 64.12 101 HIS A N 1
ATOM 818 C CA . HIS A 1 101 ? -8.594 11.458 21.711 1.00 64.12 101 HIS A CA 1
ATOM 819 C C . HIS A 1 101 ? -7.668 12.088 22.770 1.00 64.12 101 HIS A C 1
ATOM 821 O O . HIS A 1 101 ? -8.113 12.551 23.812 1.00 64.12 101 HIS A O 1
ATOM 827 N N . ASP A 1 102 ? -6.359 12.115 22.514 1.00 70.94 102 ASP A N 1
ATOM 828 C CA . ASP A 1 102 ? -5.348 12.699 23.401 1.00 70.94 102 ASP A CA 1
ATOM 829 C C . ASP A 1 102 ? -5.405 14.234 23.459 1.00 70.94 102 ASP A C 1
ATOM 831 O O . ASP A 1 102 ? -4.922 14.831 24.419 1.00 70.94 102 ASP A O 1
ATOM 835 N N . LEU A 1 103 ? -6.004 14.888 22.462 1.00 72.56 103 LEU A N 1
ATOM 836 C CA . LEU A 1 103 ? -6.129 16.342 22.433 1.00 72.56 103 LEU A CA 1
ATOM 837 C C . LEU A 1 103 ? -7.007 16.864 23.572 1.00 72.56 103 LEU A C 1
ATOM 839 O O . LEU A 1 103 ? -6.650 17.865 24.185 1.00 72.56 103 LEU A O 1
ATOM 843 N N . GLU A 1 104 ? -8.084 16.159 23.918 1.00 71.38 104 GLU A N 1
ATOM 844 C CA . GLU A 1 104 ? -8.972 16.527 25.031 1.00 71.38 104 GLU A CA 1
ATOM 845 C C . GLU A 1 104 ? -8.236 16.551 26.379 1.00 71.38 104 GLU A C 1
ATOM 847 O O . GLU A 1 104 ? -8.545 17.369 27.241 1.00 71.38 104 GLU A O 1
ATOM 852 N N . LEU A 1 105 ? -7.216 15.701 26.538 1.00 76.69 105 LEU A N 1
ATOM 853 C CA . LEU A 1 105 ? -6.377 15.632 27.737 1.00 76.69 105 LEU A CA 1
ATOM 854 C C . LEU A 1 105 ? -5.241 16.665 27.733 1.00 76.69 105 LEU A C 1
ATOM 856 O O . LEU A 1 105 ? -4.768 17.063 28.795 1.00 76.69 105 LEU A O 1
ATOM 860 N N . LEU A 1 106 ? -4.774 17.082 26.553 1.00 78.94 106 LEU A N 1
ATOM 861 C CA . LEU A 1 106 ? -3.636 17.996 26.400 1.00 78.94 106 LEU A CA 1
ATOM 862 C C . LEU A 1 106 ? -4.044 19.472 26.382 1.00 78.94 106 LEU A C 1
ATOM 864 O O . LEU A 1 106 ? -3.255 20.313 26.803 1.00 78.94 106 LEU A O 1
ATOM 868 N N . VAL A 1 107 ? -5.253 19.788 25.909 1.00 75.75 107 VAL A N 1
ATOM 869 C CA . VAL A 1 107 ? -5.794 21.160 25.839 1.00 75.75 107 VAL A CA 1
ATOM 870 C C . VAL A 1 107 ? -5.905 21.848 27.208 1.00 75.75 107 VAL A C 1
ATOM 872 O O . VAL A 1 107 ? -5.595 23.035 27.271 1.00 75.75 107 VAL A O 1
ATOM 875 N N . PRO A 1 108 ? -6.304 21.168 28.304 1.00 81.50 108 PRO A N 1
ATOM 876 C CA . PRO A 1 108 ? -6.386 21.793 29.626 1.00 81.50 108 PRO A CA 1
ATOM 877 C C . PRO A 1 108 ? -5.021 22.077 30.264 1.00 81.50 108 PRO A C 1
ATOM 879 O O . PRO A 1 108 ? -4.943 22.817 31.243 1.00 81.50 108 PRO A O 1
ATOM 882 N N . LEU A 1 109 ? -3.941 21.469 29.761 1.00 84.00 109 LEU A N 1
ATOM 883 C CA . LEU A 1 109 ? -2.604 21.662 30.317 1.00 84.00 109 LEU A CA 1
ATOM 884 C C . LEU A 1 109 ? -2.037 23.028 29.889 1.00 84.00 109 LEU A C 1
ATOM 886 O O . LEU A 1 109 ? -2.293 23.469 28.768 1.00 84.00 109 LEU A O 1
ATOM 890 N N . PRO A 1 110 ? -1.195 23.681 30.716 1.00 85.62 110 PRO A N 1
ATOM 891 C CA . PRO A 1 110 ? -0.562 24.965 30.398 1.00 85.62 110 PRO A CA 1
ATOM 892 C C . PRO A 1 110 ? 0.588 24.801 29.381 1.00 85.62 110 PRO A C 1
ATOM 894 O O . PRO A 1 110 ? 1.713 25.254 29.594 1.00 85.62 110 PRO A O 1
ATOM 897 N N . ILE A 1 111 ? 0.327 24.102 28.275 1.00 85.06 111 ILE A N 1
ATOM 898 C CA . ILE A 1 111 ? 1.275 23.835 27.197 1.00 85.06 111 ILE A CA 1
ATOM 899 C C . ILE A 1 111 ? 0.867 24.684 25.988 1.00 85.06 111 ILE A C 1
ATOM 901 O O . ILE A 1 111 ? -0.282 24.633 25.538 1.00 85.06 111 ILE A O 1
ATOM 905 N N . PRO A 1 112 ? 1.794 25.472 25.422 1.00 82.56 112 PRO A N 1
ATOM 906 C CA . PRO A 1 112 ? 1.469 26.321 24.292 1.00 82.56 112 PRO A CA 1
ATOM 907 C C . PRO A 1 112 ? 1.184 25.468 23.036 1.00 82.56 112 PRO A C 1
ATOM 909 O O . PRO A 1 112 ? 1.852 24.453 22.797 1.00 82.56 112 PRO A O 1
ATOM 912 N N . PRO A 1 113 ? 0.213 25.872 22.198 1.00 80.06 113 PRO A N 1
ATOM 913 C CA . PRO A 1 113 ? -0.339 25.016 21.146 1.00 80.06 113 PRO A CA 1
ATOM 914 C C . PRO A 1 113 ? 0.680 24.673 20.057 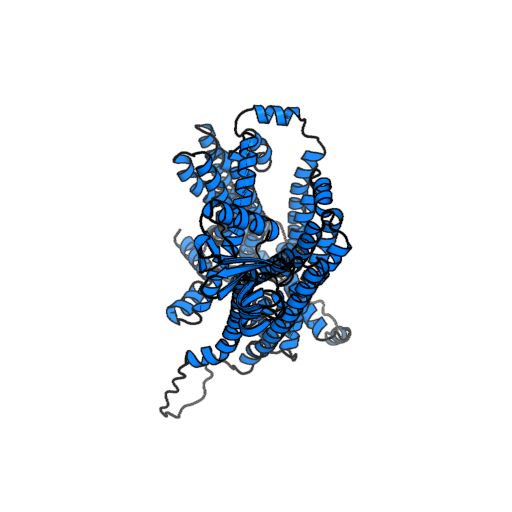1.00 80.06 113 PRO A C 1
ATOM 916 O O . PRO A 1 113 ? 0.624 23.591 19.476 1.00 80.06 113 PRO A O 1
ATOM 919 N N . GLN A 1 114 ? 1.662 25.548 19.813 1.00 83.19 114 GLN A N 1
ATOM 920 C CA . GLN A 1 114 ? 2.712 25.297 18.823 1.00 83.19 114 GLN A CA 1
ATOM 921 C C . GLN A 1 114 ? 3.635 24.152 19.258 1.00 83.19 114 GLN A C 1
ATOM 923 O O . GLN A 1 114 ? 4.177 23.454 18.405 1.00 83.19 114 GLN A O 1
ATOM 928 N N . ILE A 1 115 ? 3.802 23.924 20.569 1.00 86.75 115 ILE A N 1
ATOM 929 C CA . ILE A 1 115 ? 4.596 22.801 21.087 1.00 86.75 115 ILE A CA 1
ATOM 930 C C . ILE A 1 115 ? 3.841 21.481 20.905 1.00 86.75 115 ILE A C 1
ATOM 932 O O . ILE A 1 115 ? 4.451 20.495 20.494 1.00 86.75 115 ILE A O 1
ATOM 936 N N . ILE A 1 116 ? 2.528 21.464 21.157 1.00 86.44 116 ILE A N 1
ATOM 937 C CA . ILE A 1 116 ? 1.688 20.270 20.969 1.00 86.44 116 ILE A CA 1
ATOM 938 C C . ILE A 1 116 ? 1.649 19.883 19.488 1.00 86.44 116 ILE A C 1
ATOM 940 O O . ILE A 1 116 ? 1.953 18.743 19.133 1.00 86.44 116 ILE A O 1
ATOM 944 N N . LEU A 1 117 ? 1.333 20.849 18.618 1.00 85.12 117 LEU A N 1
ATOM 945 C CA . LEU A 1 117 ? 1.322 20.646 17.171 1.00 85.12 117 LEU A CA 1
ATOM 946 C C . LEU A 1 117 ? 2.698 20.270 16.636 1.00 85.12 117 LEU A C 1
ATOM 948 O O . LEU A 1 117 ? 2.796 19.357 15.826 1.00 85.12 117 LEU A O 1
ATOM 952 N N . GLY A 1 118 ? 3.761 20.919 17.112 1.00 87.31 118 GLY A N 1
ATOM 953 C CA . GLY A 1 118 ? 5.126 20.573 16.734 1.00 87.31 118 GLY A CA 1
ATOM 954 C C . GLY A 1 118 ? 5.474 19.129 17.098 1.00 87.31 118 GLY A C 1
ATOM 955 O O . GLY A 1 118 ? 6.063 18.424 16.284 1.00 87.31 118 GLY A O 1
ATOM 956 N N . ALA A 1 119 ? 5.109 18.664 18.297 1.00 88.81 119 ALA A N 1
ATOM 957 C CA . ALA A 1 119 ? 5.381 17.291 18.724 1.00 88.81 119 ALA A CA 1
ATOM 958 C C . ALA A 1 119 ? 4.578 16.270 17.899 1.00 88.81 119 ALA A C 1
ATOM 960 O O . ALA A 1 119 ? 5.114 15.239 17.494 1.00 88.81 119 ALA A O 1
ATOM 961 N N . LYS A 1 120 ? 3.314 16.575 17.580 1.00 87.12 120 LYS A N 1
ATOM 962 C CA . LYS A 1 120 ? 2.486 15.746 16.691 1.00 87.12 120 LYS A CA 1
ATOM 963 C C . LYS A 1 120 ? 2.987 15.767 15.238 1.00 87.12 120 LYS A C 1
ATOM 965 O O . LYS A 1 120 ? 2.982 14.730 14.584 1.00 87.12 120 LYS A O 1
ATOM 970 N N . LEU A 1 121 ? 3.472 16.904 14.739 1.00 89.94 121 LEU A N 1
ATOM 971 C CA . LEU A 1 121 ? 4.127 16.998 13.432 1.00 89.94 121 LEU A CA 1
ATOM 972 C C . LEU A 1 121 ? 5.411 16.166 13.416 1.00 89.94 121 LEU A C 1
ATOM 974 O O . LEU A 1 121 ? 5.626 15.413 12.478 1.00 89.94 121 LEU A O 1
ATOM 978 N N . GLY A 1 122 ? 6.226 16.236 14.472 1.00 89.69 122 GLY A N 1
ATOM 979 C CA . GLY A 1 122 ? 7.420 15.405 14.626 1.00 89.69 122 GLY A CA 1
ATOM 980 C C . GLY A 1 122 ? 7.100 13.909 14.579 1.00 89.69 122 GLY A C 1
ATOM 981 O O . GLY A 1 122 ? 7.809 13.156 13.915 1.00 89.69 122 GLY A O 1
ATOM 982 N N . LEU A 1 123 ? 5.994 13.481 15.201 1.00 88.94 123 LEU A N 1
ATOM 983 C CA . LEU A 1 123 ? 5.502 12.105 15.091 1.00 88.94 123 LEU A CA 1
ATOM 984 C C . LEU A 1 123 ? 5.207 11.719 13.631 1.00 88.94 123 LEU A C 1
ATOM 986 O O . LEU A 1 123 ? 5.598 10.634 13.193 1.00 88.94 123 LEU A O 1
ATOM 990 N N . VAL A 1 124 ? 4.525 12.597 12.887 1.00 89.06 124 VAL A N 1
ATOM 991 C CA . VAL A 1 124 ? 4.213 12.380 11.466 1.00 89.06 124 VAL A CA 1
ATOM 992 C C . VAL A 1 124 ? 5.489 12.325 10.636 1.00 89.06 124 VAL A C 1
ATOM 994 O O . VAL A 1 124 ? 5.669 11.367 9.900 1.00 89.06 124 VAL A O 1
ATOM 997 N N . VAL A 1 125 ? 6.411 13.275 10.809 1.00 91.50 125 VAL A N 1
ATOM 998 C CA . VAL A 1 125 ? 7.698 13.317 10.094 1.00 91.50 125 VAL A CA 1
ATOM 999 C C . VAL A 1 125 ? 8.487 12.024 10.304 1.00 91.50 125 VAL A C 1
ATOM 1001 O O . VAL A 1 125 ? 8.913 11.403 9.334 1.00 91.50 125 VAL A O 1
ATOM 1004 N N . ILE A 1 126 ? 8.631 11.575 11.556 1.00 90.31 126 ILE A N 1
ATOM 1005 C CA . ILE A 1 126 ? 9.343 10.328 11.880 1.00 90.31 126 ILE A CA 1
ATOM 1006 C C . ILE A 1 126 ? 8.679 9.126 11.207 1.00 90.31 126 ILE A C 1
ATOM 1008 O O . ILE A 1 126 ? 9.358 8.244 10.689 1.00 90.31 126 ILE A O 1
ATOM 1012 N N . SER A 1 127 ? 7.350 9.097 11.202 1.00 85.38 127 SER A N 1
ATOM 1013 C CA . SER A 1 127 ? 6.594 8.022 10.567 1.00 85.38 127 SER A CA 1
ATOM 1014 C C . SER A 1 127 ? 6.709 8.053 9.037 1.00 85.38 127 SER A C 1
ATOM 1016 O O . SER A 1 127 ? 6.775 6.996 8.421 1.00 85.38 127 SER A O 1
ATOM 1018 N N . GLU A 1 128 ? 6.764 9.236 8.419 1.00 87.62 128 GLU A N 1
ATOM 1019 C CA . GLU A 1 128 ? 6.902 9.395 6.966 1.00 87.62 128 GLU A CA 1
ATOM 1020 C C . GLU A 1 128 ? 8.313 9.065 6.463 1.00 87.62 128 GLU A C 1
ATOM 1022 O O . GLU A 1 128 ? 8.468 8.695 5.301 1.00 87.62 128 GLU A O 1
ATOM 1027 N N . TYR A 1 129 ? 9.348 9.094 7.312 1.00 89.62 129 TYR A N 1
ATOM 1028 C CA . TYR A 1 129 ? 10.675 8.609 6.909 1.00 89.62 129 TYR A CA 1
ATOM 1029 C C . TYR A 1 129 ? 10.687 7.126 6.529 1.00 89.62 129 TYR A C 1
ATOM 1031 O O . TYR A 1 129 ? 11.488 6.736 5.679 1.00 89.62 129 TYR A O 1
ATOM 1039 N N . LEU A 1 130 ? 9.768 6.316 7.073 1.00 83.06 130 LEU A N 1
ATOM 1040 C CA . LEU A 1 130 ? 9.574 4.930 6.629 1.00 83.06 130 LEU A CA 1
ATOM 1041 C C . LEU A 1 130 ? 9.137 4.847 5.158 1.00 83.06 130 LEU A C 1
ATOM 1043 O O . LEU A 1 130 ? 9.391 3.836 4.511 1.00 83.06 130 LEU A O 1
ATOM 1047 N N . THR A 1 131 ? 8.514 5.902 4.629 1.00 82.31 131 THR A N 1
ATOM 1048 C CA . THR A 1 131 ? 8.093 6.019 3.228 1.00 82.31 131 THR A CA 1
ATOM 1049 C C . THR A 1 131 ? 9.158 6.713 2.375 1.00 82.31 131 THR A C 1
ATOM 1051 O O . THR A 1 131 ? 9.468 6.255 1.278 1.00 82.31 131 THR A O 1
ATOM 1054 N N . VAL A 1 132 ? 9.737 7.816 2.869 1.00 89.81 132 VAL A N 1
ATOM 1055 C CA . VAL A 1 132 ? 10.690 8.642 2.108 1.00 89.81 132 VAL A CA 1
ATOM 1056 C C . VAL A 1 132 ? 11.989 7.895 1.841 1.00 89.81 132 VAL A C 1
ATOM 1058 O O . VAL A 1 132 ? 12.439 7.886 0.701 1.00 89.81 132 VAL A O 1
ATOM 1061 N N . ILE A 1 133 ? 12.575 7.248 2.855 1.00 90.88 133 ILE A N 1
ATOM 1062 C CA . ILE A 1 133 ? 13.905 6.633 2.728 1.00 90.88 133 ILE A CA 1
ATOM 1063 C C . ILE A 1 133 ? 13.921 5.542 1.645 1.00 90.88 133 ILE A C 1
ATOM 1065 O O . ILE A 1 133 ? 14.747 5.646 0.741 1.00 90.88 133 ILE A O 1
ATOM 1069 N N . PRO A 1 134 ? 13.026 4.529 1.644 1.00 84.88 134 PRO A N 1
ATOM 1070 C CA . PRO A 1 134 ? 13.051 3.494 0.606 1.00 84.88 134 PRO A CA 1
ATOM 1071 C C . PRO A 1 134 ? 12.823 4.035 -0.808 1.00 84.88 134 PRO A C 1
ATOM 1073 O O . PRO A 1 134 ? 13.249 3.414 -1.778 1.00 84.88 134 PRO A O 1
ATOM 1076 N N . LEU A 1 135 ? 12.156 5.183 -0.929 1.00 85.00 135 LEU A N 1
ATOM 1077 C CA . LEU A 1 135 ? 11.822 5.789 -2.207 1.00 85.00 135 LEU A CA 1
ATOM 1078 C C . LEU A 1 135 ? 12.961 6.663 -2.752 1.00 85.00 135 LEU A C 1
ATOM 1080 O O . LEU A 1 135 ? 13.260 6.586 -3.940 1.00 85.00 135 LEU A O 1
ATOM 1084 N N . THR A 1 136 ? 13.627 7.463 -1.917 1.00 91.06 136 THR A N 1
ATOM 1085 C CA . THR A 1 136 ? 14.661 8.418 -2.361 1.00 91.06 136 THR A CA 1
ATOM 1086 C C . THR A 1 136 ? 16.083 7.885 -2.250 1.00 91.06 136 THR A C 1
ATOM 1088 O O . THR A 1 136 ? 16.939 8.293 -3.035 1.00 91.06 136 THR A O 1
ATOM 1091 N N . LEU A 1 137 ? 16.347 6.951 -1.332 1.00 92.88 137 LEU A N 1
ATOM 1092 C CA . LEU A 1 137 ? 17.686 6.409 -1.119 1.00 92.88 137 LEU A CA 1
ATOM 1093 C C . LEU A 1 137 ? 18.209 5.646 -2.352 1.00 92.88 137 LEU A C 1
ATOM 1095 O O . LEU A 1 137 ? 19.332 5.929 -2.771 1.00 92.88 137 LEU A O 1
ATOM 1099 N N . PRO A 1 138 ? 17.444 4.740 -2.999 1.00 90.69 138 PRO A N 1
ATOM 1100 C CA . PRO A 1 138 ? 17.958 4.017 -4.161 1.00 90.69 138 PRO A CA 1
ATOM 1101 C C . PRO A 1 138 ? 18.283 4.907 -5.377 1.00 90.69 138 PRO A C 1
ATOM 1103 O O . PRO A 1 138 ? 19.364 4.728 -5.938 1.00 90.69 138 PRO A O 1
ATOM 1106 N N . PRO A 1 139 ? 17.451 5.899 -5.770 1.00 89.12 139 PRO A N 1
ATOM 1107 C CA . PRO A 1 139 ? 17.816 6.880 -6.797 1.00 89.12 139 PRO A CA 1
ATOM 1108 C C . PRO A 1 139 ? 19.114 7.635 -6.490 1.00 89.12 139 PRO A C 1
ATOM 1110 O O . PRO A 1 139 ? 19.950 7.792 -7.379 1.00 89.12 139 PRO A O 1
ATOM 1113 N N . LEU A 1 140 ? 19.301 8.060 -5.232 1.00 93.00 140 LEU A N 1
ATOM 1114 C CA . LEU A 1 140 ? 20.503 8.774 -4.794 1.00 93.00 140 LEU A CA 1
ATOM 1115 C C . LEU A 1 140 ? 21.759 7.900 -4.894 1.00 93.00 140 LEU A C 1
ATOM 1117 O O . LEU A 1 140 ? 22.797 8.373 -5.356 1.00 93.00 140 LEU A O 1
ATOM 1121 N N . ILE A 1 141 ? 21.666 6.628 -4.499 1.00 92.75 141 ILE A N 1
ATOM 1122 C CA . ILE A 1 141 ? 22.781 5.676 -4.586 1.00 92.75 141 ILE A CA 1
ATOM 1123 C C . ILE A 1 141 ? 23.110 5.356 -6.047 1.00 92.75 141 ILE A C 1
ATOM 1125 O O . ILE A 1 141 ? 24.277 5.386 -6.425 1.00 92.75 141 ILE A O 1
ATOM 1129 N N . ILE A 1 142 ? 22.100 5.071 -6.878 1.00 89.62 142 ILE A N 1
ATOM 1130 C CA . ILE A 1 142 ? 22.306 4.729 -8.294 1.00 89.62 142 ILE A CA 1
ATOM 1131 C C . ILE A 1 142 ? 22.973 5.890 -9.030 1.00 89.62 142 ILE A C 1
ATOM 1133 O O . ILE A 1 142 ? 23.941 5.661 -9.748 1.00 89.62 142 ILE A O 1
ATOM 1137 N N . TYR A 1 143 ? 22.499 7.122 -8.825 1.00 90.06 143 TYR A N 1
ATOM 1138 C CA . TYR A 1 143 ? 23.137 8.303 -9.403 1.00 90.06 143 TYR A CA 1
ATOM 1139 C C . TYR A 1 143 ? 24.563 8.486 -8.873 1.00 90.06 143 TYR A C 1
ATOM 1141 O O . TYR A 1 143 ? 25.495 8.591 -9.662 1.00 90.06 143 TYR A O 1
ATOM 1149 N N . GLY A 1 144 ? 24.746 8.461 -7.548 1.00 89.38 144 GLY A N 1
ATOM 1150 C CA . GLY A 1 144 ? 26.039 8.720 -6.916 1.00 89.38 144 GLY A CA 1
ATOM 1151 C C . GLY A 1 144 ? 27.131 7.724 -7.307 1.00 89.38 144 GLY A C 1
ATOM 1152 O O . GLY A 1 144 ? 28.268 8.132 -7.523 1.00 89.38 144 GLY A O 1
ATOM 1153 N N . LEU A 1 145 ? 26.789 6.437 -7.435 1.00 90.81 145 LEU A N 1
ATOM 1154 C CA . LEU A 1 145 ? 27.733 5.393 -7.843 1.00 90.81 145 LEU A CA 1
ATOM 1155 C C . LEU A 1 145 ? 28.003 5.402 -9.352 1.00 90.81 145 LEU A C 1
ATOM 1157 O O . LEU A 1 145 ? 29.150 5.260 -9.753 1.00 90.81 145 LEU A O 1
ATOM 1161 N N . LYS A 1 146 ? 26.971 5.556 -10.196 1.00 88.19 146 LYS A N 1
ATOM 1162 C CA . LYS A 1 146 ? 27.133 5.470 -11.660 1.00 88.19 146 LYS A CA 1
ATOM 1163 C C . LYS A 1 146 ? 27.686 6.739 -12.306 1.00 88.19 146 LYS A C 1
ATOM 1165 O O . LYS A 1 146 ? 28.183 6.662 -13.421 1.00 88.19 146 LYS A O 1
ATOM 1170 N N . GLN A 1 147 ? 27.557 7.886 -11.644 1.00 86.44 147 GLN A N 1
ATOM 1171 C CA . GLN A 1 147 ? 28.076 9.175 -12.114 1.00 86.44 147 GLN A CA 1
ATOM 1172 C C . GLN A 1 147 ? 29.323 9.617 -11.337 1.00 86.44 147 GLN A C 1
ATOM 1174 O O . GLN A 1 147 ? 29.712 10.776 -11.438 1.00 86.44 147 GLN A O 1
ATOM 1179 N N . GLU A 1 148 ? 29.905 8.720 -10.527 1.00 84.25 148 GLU A N 1
ATOM 1180 C CA . GLU A 1 148 ? 31.110 8.972 -9.722 1.00 84.25 148 GLU A CA 1
ATOM 1181 C C . GLU A 1 148 ? 31.032 10.288 -8.926 1.00 84.25 148 GLU A C 1
ATOM 1183 O O . GLU A 1 148 ? 31.935 11.126 -8.933 1.00 84.25 148 GLU A O 1
ATOM 1188 N N . ALA A 1 149 ? 29.904 10.500 -8.242 1.00 85.44 149 ALA A N 1
ATOM 1189 C CA . ALA A 1 149 ? 29.645 11.759 -7.560 1.00 85.44 149 ALA A CA 1
ATOM 1190 C C . ALA A 1 149 ? 30.638 11.992 -6.405 1.00 85.44 149 ALA A C 1
ATOM 1192 O O . ALA A 1 149 ? 30.896 11.104 -5.588 1.00 85.44 149 ALA A O 1
ATOM 1193 N N . GLY A 1 150 ? 31.164 13.218 -6.312 1.00 86.75 150 GLY A N 1
ATOM 1194 C CA . GLY A 1 150 ? 32.168 13.596 -5.314 1.00 86.75 150 GLY A CA 1
ATOM 1195 C C . GLY A 1 150 ? 31.668 13.574 -3.860 1.00 86.75 150 GLY A C 1
ATOM 1196 O O . GLY A 1 150 ? 30.476 13.460 -3.577 1.00 86.75 150 GLY A O 1
ATOM 1197 N N . LEU A 1 151 ? 32.585 13.756 -2.904 1.00 87.44 151 LEU A N 1
ATOM 1198 C CA . LEU A 1 151 ? 32.304 13.667 -1.459 1.00 87.44 151 LEU A CA 1
ATOM 1199 C C . LEU A 1 151 ? 31.156 14.583 -0.985 1.00 87.44 151 LEU A C 1
ATOM 1201 O O . LEU A 1 151 ? 30.353 14.188 -0.140 1.00 87.44 151 LEU A O 1
ATOM 1205 N N . LEU A 1 152 ? 31.053 15.793 -1.547 1.00 87.12 152 LEU A N 1
ATOM 1206 C CA . LEU A 1 152 ? 30.016 16.766 -1.186 1.00 87.12 152 LEU A CA 1
ATOM 1207 C C . LEU A 1 152 ? 28.600 16.234 -1.470 1.00 87.12 152 LEU A C 1
ATOM 1209 O O . LEU A 1 152 ? 27.685 16.473 -0.683 1.00 87.12 152 LEU A O 1
ATOM 1213 N N . TYR A 1 153 ? 28.427 15.465 -2.550 1.00 91.50 153 TYR A N 1
ATOM 1214 C CA . TYR A 1 153 ? 27.152 14.837 -2.896 1.00 91.50 153 TYR A CA 1
ATOM 1215 C C . TYR A 1 153 ? 26.709 13.849 -1.814 1.00 91.50 153 TYR A C 1
ATOM 1217 O O . TYR A 1 153 ? 25.568 13.902 -1.353 1.00 91.50 153 TYR A O 1
ATOM 1225 N N . TRP A 1 154 ? 27.616 12.980 -1.362 1.00 91.88 154 TRP A N 1
ATOM 1226 C CA . TRP A 1 154 ? 27.329 11.983 -0.327 1.00 91.88 154 TRP A CA 1
ATOM 1227 C C . TRP A 1 154 ? 27.043 12.607 1.040 1.00 91.88 154 TRP A C 1
ATOM 1229 O O . TRP A 1 154 ? 26.259 12.051 1.806 1.00 91.88 154 TRP A O 1
ATOM 1239 N N . LEU A 1 155 ? 27.619 13.777 1.331 1.00 91.00 155 LEU A N 1
ATOM 1240 C CA . LEU A 1 155 ? 27.343 14.520 2.560 1.00 91.00 155 LEU A CA 1
ATOM 1241 C C . LEU A 1 155 ? 25.982 15.237 2.515 1.00 91.00 155 LEU A C 1
ATOM 1243 O O . LEU A 1 155 ? 25.237 15.212 3.494 1.00 91.00 155 LEU A O 1
ATOM 1247 N N . LEU A 1 156 ? 25.640 15.862 1.382 1.00 91.38 156 LEU A N 1
ATOM 1248 C CA . LEU A 1 156 ? 24.395 16.622 1.224 1.00 91.38 156 LEU A CA 1
ATOM 1249 C C . LEU A 1 156 ? 23.170 15.731 0.978 1.00 91.38 156 LEU A C 1
ATOM 1251 O O . LEU A 1 156 ? 22.070 16.085 1.405 1.00 91.38 156 LEU A O 1
ATOM 1255 N N . SER A 1 157 ? 23.337 14.571 0.337 1.00 92.12 157 SER A N 1
ATOM 1256 C CA . SER A 1 157 ? 22.230 13.674 -0.028 1.00 92.12 157 SER A CA 1
ATOM 1257 C C . SER A 1 157 ? 21.378 13.237 1.176 1.00 92.12 157 SER A C 1
ATOM 1259 O O . SER A 1 157 ? 20.156 13.404 1.115 1.00 92.12 157 SER A O 1
ATOM 1261 N N . PRO A 1 158 ? 21.953 12.765 2.305 1.00 92.75 158 PRO A N 1
ATOM 1262 C CA . PRO A 1 158 ? 21.178 12.435 3.500 1.00 92.75 158 PRO A CA 1
ATOM 1263 C C . PRO A 1 158 ? 20.491 13.654 4.122 1.00 92.75 158 PRO A C 1
ATOM 1265 O O . PRO A 1 158 ? 19.365 13.542 4.599 1.00 92.75 158 PRO A O 1
ATOM 1268 N N . ILE A 1 159 ? 21.136 14.824 4.099 1.00 92.38 159 ILE A N 1
ATOM 1269 C CA . ILE A 1 159 ? 20.585 16.059 4.676 1.00 92.38 159 ILE A CA 1
ATOM 1270 C C . ILE A 1 159 ? 19.343 16.488 3.894 1.00 92.38 159 ILE A C 1
ATOM 1272 O O . ILE A 1 159 ? 18.281 16.691 4.479 1.00 92.38 159 ILE A O 1
ATOM 1276 N N . ILE A 1 160 ? 19.449 16.572 2.566 1.00 92.75 160 ILE A N 1
ATOM 1277 C CA . ILE A 1 160 ? 18.322 16.936 1.703 1.00 92.75 160 ILE A CA 1
ATOM 1278 C C . ILE A 1 160 ? 17.218 15.885 1.818 1.00 92.75 160 ILE A C 1
ATOM 1280 O O . ILE A 1 160 ? 16.056 16.252 1.979 1.00 92.75 160 ILE A O 1
ATOM 1284 N N . MET A 1 161 ? 17.569 14.595 1.846 1.00 93.75 161 MET A N 1
ATOM 1285 C CA . MET A 1 161 ? 16.610 13.508 2.046 1.00 93.75 161 MET A CA 1
ATOM 1286 C C . MET A 1 161 ? 15.790 13.668 3.334 1.00 93.75 161 MET A C 1
ATOM 1288 O O . MET A 1 161 ? 14.576 13.467 3.311 1.00 93.75 161 MET A O 1
ATOM 1292 N N . LEU A 1 162 ? 16.425 14.049 4.447 1.00 92.50 162 LEU A N 1
ATOM 1293 C CA . LEU A 1 162 ? 15.732 14.284 5.717 1.00 92.50 162 LEU A CA 1
ATOM 1294 C C . LEU A 1 162 ? 14.827 15.526 5.667 1.00 92.50 162 LEU A C 1
ATOM 1296 O O . LEU A 1 162 ? 13.770 15.564 6.287 1.00 92.50 162 LEU A O 1
ATOM 1300 N N . LEU A 1 163 ? 15.196 16.544 4.896 1.00 92.69 163 LEU A N 1
ATOM 1301 C CA . LEU A 1 163 ? 14.407 17.770 4.778 1.00 92.69 163 LEU A CA 1
ATOM 1302 C C . LEU A 1 163 ? 13.242 17.651 3.779 1.00 92.69 163 LEU A C 1
ATOM 1304 O O . LEU A 1 163 ? 12.255 18.377 3.915 1.00 92.69 163 LEU A O 1
ATOM 1308 N N . LEU A 1 164 ? 13.307 16.717 2.820 1.00 90.12 164 LEU A N 1
ATOM 1309 C CA . LEU A 1 164 ? 12.277 16.495 1.792 1.00 90.12 164 LEU A CA 1
ATOM 1310 C C . LEU A 1 164 ? 10.833 16.423 2.321 1.00 90.12 164 LEU A C 1
ATOM 1312 O O . LEU A 1 164 ? 9.994 17.102 1.724 1.00 90.12 164 LEU A O 1
ATOM 1316 N N . PRO A 1 165 ? 10.495 15.652 3.380 1.00 92.31 165 PRO A N 1
ATOM 1317 C CA . PRO A 1 165 ? 9.119 15.559 3.872 1.00 92.31 165 PRO A CA 1
ATOM 1318 C C . PRO A 1 165 ? 8.641 16.801 4.631 1.00 92.31 165 PRO A C 1
ATOM 1320 O O . PRO A 1 165 ? 7.434 17.006 4.756 1.00 92.31 165 PRO A O 1
ATOM 1323 N N . LEU A 1 166 ? 9.543 17.645 5.142 1.00 93.00 166 LEU A N 1
ATOM 1324 C CA . LEU A 1 166 ? 9.165 18.783 5.987 1.00 93.00 166 LEU A CA 1
ATOM 1325 C C . LEU A 1 166 ? 8.360 19.832 5.221 1.00 93.00 166 LEU A C 1
ATOM 1327 O O . LEU A 1 166 ? 7.393 20.372 5.753 1.00 93.00 166 LEU A O 1
ATOM 1331 N N . LEU A 1 167 ? 8.725 20.096 3.965 1.00 89.19 167 LEU A N 1
ATOM 1332 C CA . LEU A 1 167 ? 8.007 21.040 3.114 1.00 89.19 167 LEU A CA 1
ATOM 1333 C C . LEU A 1 167 ? 6.556 20.610 2.830 1.00 89.19 167 LEU A C 1
ATOM 1335 O O . LEU A 1 167 ? 5.658 21.393 3.159 1.00 89.19 167 LEU A O 1
ATOM 1339 N N . PRO A 1 168 ? 6.284 19.410 2.268 1.00 88.44 168 PRO A N 1
ATOM 1340 C CA . PRO A 1 168 ? 4.918 18.970 2.002 1.00 88.44 168 PRO A CA 1
ATOM 1341 C C . PRO A 1 168 ? 4.095 18.825 3.287 1.00 88.44 168 PRO A C 1
ATOM 1343 O O . PRO A 1 168 ? 2.925 19.198 3.291 1.00 88.44 168 PRO A O 1
ATOM 1346 N N . LEU A 1 169 ? 4.693 18.375 4.398 1.00 90.38 169 LEU A N 1
ATOM 1347 C CA . LEU A 1 169 ? 3.995 18.288 5.686 1.00 90.38 169 LEU A CA 1
ATOM 1348 C C . LEU A 1 169 ? 3.699 19.657 6.302 1.00 90.38 169 LEU A C 1
ATOM 1350 O O . LEU A 1 169 ? 2.636 19.834 6.893 1.00 90.38 169 LEU A O 1
ATOM 1354 N N . GLY A 1 170 ? 4.597 20.632 6.154 1.00 89.81 170 GLY A N 1
ATOM 1355 C CA . GLY A 1 170 ? 4.357 22.007 6.585 1.00 89.81 170 GLY A CA 1
ATOM 1356 C C . GLY A 1 170 ? 3.184 22.636 5.830 1.00 89.81 170 GLY A C 1
ATOM 1357 O O . GLY A 1 170 ? 2.262 23.163 6.453 1.00 89.81 170 GLY A O 1
ATOM 1358 N N . LEU A 1 171 ? 3.149 22.475 4.501 1.00 85.56 171 LEU A N 1
ATOM 1359 C CA . LEU A 1 171 ? 2.057 22.961 3.651 1.00 85.56 171 LEU A CA 1
ATOM 1360 C C . LEU A 1 171 ? 0.731 22.254 3.958 1.00 85.56 171 LEU A C 1
ATOM 1362 O O . LEU A 1 171 ? -0.296 22.916 4.125 1.00 85.56 171 LEU A O 1
ATOM 1366 N N . ALA A 1 172 ? 0.748 20.925 4.091 1.00 84.81 172 ALA A N 1
ATOM 1367 C CA . ALA A 1 172 ? -0.427 20.151 4.481 1.00 84.81 172 ALA A CA 1
ATOM 1368 C C . ALA A 1 172 ? -0.921 20.552 5.880 1.00 84.81 172 ALA A C 1
ATOM 1370 O O . ALA A 1 172 ? -2.119 20.735 6.085 1.00 84.81 172 ALA A O 1
ATOM 1371 N N . GLY A 1 173 ? -0.006 20.761 6.828 1.00 87.00 173 GLY A N 1
ATOM 1372 C CA . GLY A 1 173 ? -0.315 21.243 8.169 1.00 87.00 173 GLY A CA 1
ATOM 1373 C C . GLY A 1 173 ? -0.985 22.614 8.149 1.00 87.00 173 GLY A C 1
ATOM 1374 O O . GLY A 1 173 ? -2.000 22.796 8.818 1.00 87.00 173 GLY A O 1
ATOM 1375 N N . ILE A 1 174 ? -0.474 23.559 7.349 1.00 87.06 174 ILE A N 1
ATOM 1376 C CA . ILE A 1 174 ? -1.090 24.883 7.174 1.00 87.06 174 ILE A CA 1
ATOM 1377 C C . ILE A 1 174 ? -2.509 24.713 6.638 1.00 87.06 174 ILE A C 1
ATOM 1379 O O . ILE A 1 174 ? -3.449 25.231 7.237 1.00 87.06 174 ILE A O 1
ATOM 1383 N N . ALA A 1 175 ? -2.679 23.944 5.559 1.00 81.81 175 ALA A N 1
ATOM 1384 C CA . ALA A 1 175 ? -3.987 23.703 4.959 1.00 81.81 175 ALA A CA 1
ATOM 1385 C C . ALA A 1 175 ? -4.984 23.121 5.975 1.00 81.81 175 ALA A C 1
ATOM 1387 O O . ALA A 1 175 ? -6.115 23.591 6.060 1.00 81.81 175 ALA A O 1
ATOM 1388 N N . ILE A 1 176 ? -4.558 22.157 6.794 1.00 78.31 176 ILE A N 1
ATOM 1389 C CA . ILE A 1 176 ? -5.406 21.512 7.805 1.00 78.31 176 ILE A CA 1
ATOM 1390 C C . ILE A 1 176 ? -5.764 22.471 8.942 1.00 78.31 176 ILE A C 1
ATOM 1392 O O . ILE A 1 176 ? -6.927 22.542 9.331 1.00 78.31 176 ILE A O 1
ATOM 1396 N N . VAL A 1 177 ? -4.806 23.235 9.473 1.00 79.25 177 VAL A N 1
ATOM 1397 C CA . VAL A 1 177 ? -5.094 24.185 10.560 1.00 79.25 177 VAL A CA 1
ATOM 1398 C C . VAL A 1 177 ? -5.973 25.340 10.058 1.00 79.25 177 VAL A C 1
ATOM 1400 O O . VAL A 1 177 ? -6.872 25.785 10.772 1.00 79.25 177 VAL A O 1
ATOM 1403 N N . LEU A 1 178 ? -5.786 25.800 8.817 1.00 78.56 178 LEU A N 1
ATOM 1404 C CA . LEU A 1 178 ? -6.685 26.780 8.198 1.00 78.56 178 LEU A CA 1
ATOM 1405 C C . LEU A 1 178 ? -8.077 26.186 7.956 1.00 78.56 178 LEU A C 1
ATOM 1407 O O . LEU A 1 178 ? -9.071 26.854 8.237 1.00 78.56 178 LEU A O 1
ATOM 1411 N N . LEU A 1 179 ? -8.167 24.928 7.512 1.00 72.25 179 LEU A N 1
ATOM 1412 C CA . LEU A 1 179 ? -9.437 24.213 7.384 1.00 72.25 179 LEU A CA 1
ATOM 1413 C C . LEU A 1 179 ? -10.172 24.177 8.733 1.00 72.25 179 LEU A C 1
ATOM 1415 O O . LEU A 1 179 ? -11.359 24.490 8.780 1.00 72.25 179 LEU A O 1
ATOM 1419 N N . MET A 1 180 ? -9.471 23.885 9.834 1.00 67.69 180 MET A N 1
ATOM 1420 C CA . MET A 1 180 ? -10.039 23.914 11.191 1.00 67.69 180 MET A CA 1
ATOM 1421 C C . MET A 1 180 ? -10.550 25.301 11.592 1.00 67.69 180 MET A C 1
ATOM 1423 O O . MET A 1 180 ? -11.583 25.403 12.247 1.00 67.69 180 MET A O 1
ATOM 1427 N N . ARG A 1 181 ? -9.846 26.369 11.200 1.00 70.69 181 ARG A N 1
ATOM 1428 C CA . ARG A 1 181 ? -10.231 27.747 11.533 1.00 70.69 181 ARG A CA 1
ATOM 1429 C C . ARG A 1 181 ? -11.447 28.224 10.749 1.00 70.69 181 ARG A C 1
ATOM 1431 O O . ARG A 1 181 ? -12.362 28.806 11.322 1.00 70.69 181 ARG A O 1
ATOM 1438 N N . PHE A 1 182 ? -11.420 28.053 9.429 1.00 59.78 182 PHE A N 1
ATOM 1439 C CA . PHE A 1 182 ? -12.382 28.689 8.528 1.00 59.78 182 PHE A CA 1
ATOM 1440 C C . PHE A 1 182 ? -13.642 27.865 8.300 1.00 59.78 182 PHE A C 1
ATOM 1442 O O . PHE A 1 182 ? -14.632 28.384 7.785 1.00 59.78 182 PHE A O 1
ATOM 1449 N N . THR A 1 183 ? -13.657 26.600 8.714 1.00 53.47 183 THR A N 1
ATOM 1450 C CA . THR A 1 183 ? -14.852 25.781 8.576 1.00 53.47 183 THR A CA 1
ATOM 1451 C C . THR A 1 183 ? -15.622 25.658 9.893 1.00 53.47 183 THR A C 1
ATOM 1453 O O . THR A 1 183 ? -15.235 24.942 10.809 1.00 53.47 183 THR A O 1
ATOM 1456 N N . ARG A 1 184 ? -16.841 26.224 9.943 1.00 46.03 184 ARG A N 1
ATOM 1457 C CA . ARG A 1 184 ? -17.887 25.728 10.872 1.00 46.03 184 ARG A CA 1
ATOM 1458 C C . ARG A 1 184 ? -18.236 24.251 10.589 1.00 46.03 184 ARG A C 1
ATOM 1460 O O . ARG A 1 184 ? -18.842 23.592 11.427 1.00 46.03 184 ARG A O 1
ATOM 1467 N N . LEU A 1 185 ? -17.822 23.719 9.429 1.00 41.94 185 LEU A N 1
ATOM 1468 C CA . LEU A 1 185 ? -17.931 22.313 9.014 1.00 41.94 185 LEU A CA 1
ATOM 1469 C C . LEU A 1 185 ? -16.995 21.372 9.786 1.00 41.94 185 LEU A C 1
ATOM 1471 O O . LEU A 1 185 ? -17.180 20.164 9.689 1.00 41.94 185 LEU A O 1
ATOM 1475 N N . ALA A 1 186 ? -16.074 21.877 10.615 1.00 43.62 186 ALA A N 1
ATOM 1476 C CA . ALA A 1 186 ? -15.399 21.071 11.633 1.00 43.62 186 ALA A CA 1
ATOM 1477 C C . ALA A 1 186 ? -16.380 20.412 12.631 1.00 43.62 186 ALA A C 1
ATOM 1479 O O . ALA A 1 186 ? -15.963 19.594 13.437 1.00 43.62 186 ALA A O 1
ATOM 1480 N N . HIS A 1 187 ? -17.679 20.724 12.569 1.00 48.75 187 HIS A N 1
ATOM 1481 C CA . HIS A 1 187 ? -18.745 20.035 13.309 1.00 48.75 187 HIS A CA 1
ATOM 1482 C C . HIS A 1 187 ? -19.458 18.943 12.485 1.00 48.75 187 HIS A C 1
ATOM 1484 O O . HIS A 1 187 ? -20.328 18.243 13.001 1.00 48.75 187 HIS A O 1
ATOM 1490 N N . ARG A 1 188 ? -19.152 18.817 11.184 1.00 51.53 188 ARG A N 1
ATOM 1491 C CA . ARG A 1 188 ? -19.720 17.824 10.260 1.00 51.53 188 ARG A CA 1
ATOM 1492 C C . ARG A 1 188 ? -18.582 17.062 9.580 1.00 51.53 188 ARG A C 1
ATOM 1494 O O . ARG A 1 188 ? -18.170 17.437 8.479 1.00 51.53 188 ARG A O 1
ATOM 1501 N N . PRO A 1 189 ? -18.089 15.976 10.200 1.00 52.66 189 PRO A N 1
ATOM 1502 C CA . PRO A 1 189 ? -16.972 15.202 9.661 1.00 52.66 189 PRO A CA 1
ATOM 1503 C C . PRO A 1 189 ? -17.237 14.684 8.236 1.00 52.66 189 PRO A C 1
ATOM 1505 O O . PRO A 1 189 ? -16.289 14.439 7.498 1.00 52.66 189 PRO A O 1
ATOM 1508 N N . ASP A 1 190 ? -18.502 14.580 7.816 1.00 51.53 190 ASP A N 1
ATOM 1509 C CA . ASP A 1 190 ? -18.908 14.192 6.460 1.00 51.53 190 ASP A CA 1
ATOM 1510 C C . ASP A 1 190 ? -18.541 15.224 5.379 1.00 51.53 190 ASP A C 1
ATOM 1512 O O . ASP A 1 190 ? -18.165 14.848 4.273 1.00 51.53 190 ASP A O 1
ATOM 1516 N N . THR A 1 191 ? -18.583 16.528 5.668 1.00 49.59 191 THR A N 1
ATOM 1517 C CA . THR A 1 191 ? -18.259 17.552 4.657 1.00 49.59 191 THR A CA 1
ATOM 1518 C C . THR A 1 191 ? -16.751 17.705 4.473 1.00 49.59 191 THR A C 1
ATOM 1520 O O . THR A 1 191 ? -16.281 17.907 3.356 1.00 49.59 191 THR A O 1
ATOM 1523 N N . VAL A 1 192 ? -15.979 17.507 5.547 1.00 55.25 192 VAL A N 1
ATOM 1524 C CA . VAL A 1 192 ? -14.513 17.410 5.478 1.00 55.25 192 VAL A CA 1
ATOM 1525 C C . VAL A 1 192 ? -14.099 16.228 4.588 1.00 55.25 192 VAL A C 1
ATOM 1527 O O . VAL A 1 192 ? -13.203 16.382 3.761 1.00 55.25 192 VAL A O 1
ATOM 1530 N N . ARG A 1 193 ? -14.801 15.083 4.669 1.00 57.16 193 ARG A N 1
ATOM 1531 C CA . ARG A 1 193 ? -14.569 13.914 3.790 1.00 57.16 193 ARG A CA 1
ATOM 1532 C C . ARG A 1 193 ? -14.760 14.252 2.314 1.00 57.16 193 ARG A C 1
ATOM 1534 O O . ARG A 1 193 ? -13.890 13.929 1.512 1.00 57.16 193 ARG A O 1
ATOM 1541 N N . VAL A 1 194 ? -15.866 14.912 1.967 1.00 54.81 194 VAL A N 1
ATOM 1542 C CA . VAL A 1 194 ? -16.175 15.274 0.573 1.00 54.81 194 VAL A CA 1
ATOM 1543 C C . VAL A 1 194 ? -15.148 16.259 0.020 1.00 54.81 194 VAL A C 1
ATOM 1545 O O . VAL A 1 194 ? -14.637 16.039 -1.071 1.00 54.81 194 VAL A O 1
ATOM 1548 N N . ILE A 1 195 ? -14.777 17.293 0.783 1.00 56.09 195 ILE A N 1
ATOM 1549 C CA . ILE A 1 195 ? -13.774 18.283 0.355 1.00 56.09 195 ILE A CA 1
ATOM 1550 C C . ILE A 1 195 ? -12.419 17.615 0.100 1.00 56.09 195 ILE A C 1
ATOM 1552 O O . ILE A 1 195 ? -11.772 17.903 -0.899 1.00 56.09 195 ILE A O 1
ATOM 1556 N N . LEU A 1 196 ? -12.003 16.682 0.956 1.00 56.41 196 LEU A N 1
ATOM 1557 C CA . LEU A 1 196 ? -10.739 15.961 0.789 1.00 56.41 196 LEU A CA 1
ATOM 1558 C C . LEU A 1 196 ? -10.745 15.024 -0.415 1.00 56.41 196 LEU A C 1
ATOM 1560 O O . LEU A 1 196 ? -9.752 14.964 -1.135 1.00 56.41 196 LEU A O 1
ATOM 1564 N N . MET A 1 197 ? -11.858 14.329 -0.660 1.00 55.62 197 MET A N 1
ATOM 1565 C CA . MET A 1 197 ? -12.028 13.530 -1.876 1.00 55.62 197 MET A CA 1
ATOM 1566 C C . MET A 1 197 ? -11.980 14.411 -3.125 1.00 55.62 197 MET A C 1
ATOM 1568 O O . MET A 1 197 ? -11.346 14.035 -4.104 1.00 55.62 197 MET A O 1
ATOM 1572 N N . LEU A 1 198 ? -12.580 15.602 -3.076 1.00 53.12 198 LEU A N 1
ATOM 1573 C CA . LEU A 1 198 ? -12.611 16.550 -4.188 1.00 53.12 198 LEU A CA 1
ATOM 1574 C C . LEU A 1 198 ? -11.237 17.197 -4.433 1.00 53.12 198 LEU A C 1
ATOM 1576 O O . LEU A 1 198 ? -10.841 17.355 -5.582 1.00 53.12 198 LEU A O 1
ATOM 1580 N N . ILE A 1 199 ? -10.464 17.479 -3.376 1.00 58.34 199 ILE A N 1
ATOM 1581 C CA . ILE A 1 199 ? -9.058 17.909 -3.472 1.00 58.34 199 ILE A CA 1
ATOM 1582 C C . ILE A 1 199 ? -8.195 16.788 -4.056 1.00 58.34 199 ILE A C 1
ATOM 1584 O O . ILE A 1 199 ? -7.416 17.037 -4.969 1.00 58.34 199 ILE A O 1
ATOM 1588 N N . PHE A 1 200 ? -8.340 15.552 -3.575 1.00 58.22 200 PHE A N 1
ATOM 1589 C CA . PHE A 1 200 ? -7.587 14.405 -4.089 1.00 58.22 200 PHE A CA 1
ATOM 1590 C C . PHE A 1 200 ? -7.905 14.130 -5.567 1.00 58.22 200 PHE A C 1
ATOM 1592 O O . PHE A 1 200 ? -6.999 13.941 -6.380 1.00 58.22 200 PHE A O 1
ATOM 1599 N N . PHE A 1 201 ? -9.188 14.173 -5.929 1.00 55.31 201 PHE A N 1
ATOM 1600 C CA . PHE A 1 201 ? -9.654 14.058 -7.307 1.00 55.31 201 PHE A CA 1
ATOM 1601 C C . PHE A 1 201 ? -9.162 15.229 -8.171 1.00 55.31 201 PHE A C 1
ATOM 1603 O O . PHE A 1 201 ? -8.706 15.020 -9.289 1.00 55.31 201 PHE A O 1
ATOM 1610 N N . GLY A 1 202 ? -9.147 16.450 -7.632 1.00 52.44 202 GLY A N 1
ATOM 1611 C CA . GLY A 1 202 ? -8.596 17.631 -8.296 1.00 52.44 202 GLY A CA 1
ATOM 1612 C C . GLY A 1 202 ? -7.088 17.542 -8.543 1.00 52.44 202 GLY A C 1
ATOM 1613 O O . GLY A 1 202 ? -6.639 17.848 -9.642 1.00 52.44 202 GLY A O 1
ATOM 1614 N N . ILE A 1 203 ? -6.304 17.067 -7.567 1.00 55.53 203 ILE A N 1
ATOM 1615 C CA . ILE A 1 203 ? -4.858 16.812 -7.723 1.00 55.53 203 ILE A CA 1
ATOM 1616 C C . ILE A 1 203 ? -4.630 15.751 -8.798 1.00 55.53 203 ILE A C 1
ATOM 1618 O O . ILE A 1 203 ? -3.776 15.908 -9.663 1.00 55.53 203 ILE A O 1
ATOM 1622 N N . THR A 1 204 ? -5.430 14.693 -8.771 1.00 52.97 204 THR A N 1
ATOM 1623 C CA . THR A 1 204 ? -5.380 13.611 -9.751 1.00 52.97 204 THR A CA 1
ATOM 1624 C C . THR A 1 204 ? -5.655 14.105 -11.170 1.00 52.97 204 THR A C 1
ATOM 1626 O O . THR A 1 204 ? -4.890 13.804 -12.088 1.00 52.97 204 THR A O 1
ATOM 1629 N N . ILE A 1 205 ? -6.724 14.886 -11.355 1.00 52.78 205 ILE A N 1
ATOM 1630 C CA . ILE A 1 205 ? -7.033 15.515 -12.639 1.00 52.78 205 ILE A CA 1
ATOM 1631 C C . ILE A 1 205 ? -5.894 16.446 -13.031 1.00 52.78 205 ILE A C 1
ATOM 1633 O O . ILE A 1 205 ? -5.429 16.357 -14.152 1.00 52.78 205 ILE A O 1
ATOM 1637 N N . ALA A 1 206 ? -5.371 17.273 -12.125 1.00 50.53 206 ALA A N 1
ATOM 1638 C CA . ALA A 1 206 ? -4.268 18.180 -12.433 1.00 50.53 206 ALA A CA 1
ATOM 1639 C C . ALA A 1 206 ? -3.000 17.439 -12.902 1.00 50.53 206 ALA A C 1
ATOM 1641 O O . ALA A 1 206 ? -2.370 17.873 -13.862 1.00 50.53 206 ALA A O 1
ATOM 1642 N N . VAL A 1 207 ? -2.647 16.312 -12.275 1.00 53.25 207 VAL A N 1
ATOM 1643 C CA . VAL A 1 207 ? -1.525 15.450 -12.695 1.00 53.25 207 VAL A CA 1
ATOM 1644 C C . VAL A 1 207 ? -1.801 14.801 -14.058 1.00 53.25 207 VAL A C 1
ATOM 1646 O O . VAL A 1 207 ? -0.919 14.753 -14.915 1.00 53.25 207 VAL A O 1
ATOM 1649 N N . SER A 1 208 ? -3.037 14.363 -14.296 1.00 48.19 208 SER A N 1
ATOM 1650 C CA . SER A 1 208 ? -3.452 13.759 -15.571 1.00 48.19 208 SER A CA 1
ATOM 1651 C C . SER A 1 208 ? -3.488 14.790 -16.706 1.00 48.19 208 SER A C 1
ATOM 1653 O O . SER A 1 208 ? -3.031 14.521 -17.813 1.00 48.19 208 SER A O 1
ATOM 1655 N N . SER A 1 209 ? -3.948 16.006 -16.416 1.00 47.16 209 SER A N 1
ATOM 1656 C CA . SER A 1 209 ? -3.990 17.131 -17.346 1.00 47.16 209 SER A CA 1
ATOM 1657 C C . SER A 1 209 ? -2.600 17.620 -17.720 1.00 47.16 209 SER A C 1
ATOM 1659 O O . SER A 1 209 ? -2.434 18.100 -18.829 1.00 47.16 209 SER A O 1
ATOM 1661 N N . ILE A 1 210 ? -1.593 17.481 -16.848 1.00 50.44 210 ILE A N 1
ATOM 1662 C CA . ILE A 1 210 ? -0.195 17.744 -17.222 1.00 50.44 210 ILE A CA 1
ATOM 1663 C C . ILE A 1 210 ? 0.235 16.780 -18.334 1.00 50.44 210 ILE A C 1
ATOM 1665 O O . ILE A 1 210 ? 0.805 17.227 -19.322 1.00 50.44 210 ILE A O 1
ATOM 1669 N N . SER A 1 211 ? -0.107 15.494 -18.223 1.00 46.78 211 SER A N 1
ATOM 1670 C CA . SER A 1 211 ? 0.198 14.493 -19.259 1.00 46.78 211 SER A CA 1
ATOM 1671 C C . SER A 1 211 ? -0.554 14.782 -20.566 1.00 46.78 211 SER A C 1
ATOM 1673 O O . SER A 1 211 ? 0.056 14.826 -21.626 1.00 46.78 211 SER A O 1
ATOM 1675 N N . ALA A 1 212 ? -1.850 15.106 -20.488 1.00 45.50 212 ALA A N 1
ATOM 1676 C CA . ALA A 1 212 ? -2.650 15.489 -21.658 1.00 45.50 212 ALA A CA 1
ATOM 1677 C C . ALA A 1 212 ? -2.215 16.831 -22.287 1.00 45.50 212 ALA A C 1
ATOM 1679 O O . ALA A 1 212 ? -2.422 17.068 -23.477 1.00 45.50 212 ALA A O 1
ATOM 1680 N N . PHE A 1 213 ? -1.607 17.727 -21.507 1.00 41.81 213 PHE A N 1
ATOM 1681 C CA . PHE A 1 213 ? -1.061 18.996 -21.989 1.00 41.81 213 PHE A CA 1
ATOM 1682 C C . PHE A 1 213 ? 0.223 18.799 -22.808 1.00 41.81 213 PHE A C 1
ATOM 1684 O O . PHE A 1 213 ? 0.430 19.536 -23.768 1.00 41.81 213 PHE A O 1
ATOM 1691 N N . PHE A 1 214 ? 1.040 17.788 -22.478 1.00 46.00 214 PHE A N 1
ATOM 1692 C CA . PHE A 1 214 ? 2.197 17.382 -23.289 1.00 46.00 214 PHE A CA 1
ATOM 1693 C C . PHE A 1 214 ? 1.791 16.758 -24.639 1.00 46.00 214 PHE A C 1
ATOM 1695 O O . PHE A 1 214 ? 2.511 16.938 -25.617 1.00 46.00 214 PHE A O 1
ATOM 1702 N N . ASP A 1 215 ? 0.631 16.094 -24.709 1.00 48.50 215 ASP A N 1
ATOM 1703 C CA . ASP A 1 215 ? 0.105 15.505 -25.953 1.00 48.50 215 ASP A CA 1
ATOM 1704 C C . ASP A 1 215 ? -0.659 16.514 -26.836 1.00 48.50 215 ASP A C 1
ATOM 1706 O O . ASP A 1 215 ? -0.547 16.488 -28.060 1.00 48.50 215 ASP A O 1
ATOM 1710 N N . SER A 1 216 ? -1.453 17.416 -26.244 1.00 43.78 216 SER A N 1
ATOM 1711 C CA . SER A 1 216 ? -2.366 18.309 -26.991 1.00 43.78 216 SER A CA 1
ATOM 1712 C C . SER A 1 216 ? -1.703 19.560 -27.569 1.00 43.78 216 SER A C 1
ATOM 1714 O O . SER A 1 216 ? -2.144 20.086 -28.591 1.00 43.78 216 SER A O 1
ATOM 1716 N N . ARG A 1 217 ? -0.625 20.039 -26.948 1.00 41.69 217 ARG A N 1
ATOM 1717 C CA . ARG A 1 217 ? 0.324 20.948 -27.587 1.00 41.69 217 ARG A CA 1
ATOM 1718 C C . ARG A 1 217 ? 1.548 20.113 -27.854 1.00 41.69 217 ARG A C 1
ATOM 1720 O O . ARG A 1 217 ? 2.400 20.065 -26.974 1.00 41.69 217 ARG A O 1
ATOM 1727 N N . GLY A 1 218 ? 1.594 19.438 -29.006 1.00 46.59 218 GLY A N 1
ATOM 1728 C CA . GLY A 1 218 ? 2.782 18.709 -29.440 1.00 46.59 218 GLY A CA 1
ATOM 1729 C C . GLY A 1 218 ? 3.993 19.563 -29.110 1.00 46.59 218 GLY A C 1
ATOM 1730 O O . GLY A 1 218 ? 4.151 20.644 -29.684 1.00 46.59 218 GLY A O 1
ATOM 1731 N N . VAL A 1 219 ? 4.728 19.162 -28.068 1.00 47.50 219 VAL A N 1
ATOM 1732 C CA . VAL A 1 219 ? 5.871 19.929 -27.590 1.00 47.50 219 VAL A CA 1
ATOM 1733 C C . VAL A 1 219 ? 6.742 20.065 -28.812 1.00 47.50 219 VAL A C 1
ATOM 1735 O O . VAL A 1 219 ? 7.134 19.041 -29.371 1.00 47.50 219 VAL A O 1
ATOM 1738 N N . VAL A 1 220 ? 6.915 21.299 -29.292 1.00 47.75 220 VAL A N 1
ATOM 1739 C CA . VAL A 1 220 ? 7.558 21.550 -30.578 1.00 47.75 220 VAL A CA 1
ATOM 1740 C C . VAL A 1 220 ? 8.848 20.731 -30.570 1.00 47.75 220 VAL A C 1
ATOM 1742 O O . VAL A 1 220 ? 9.642 20.917 -29.639 1.00 47.75 220 VAL A O 1
ATOM 1745 N N . PRO A 1 221 ? 9.044 19.792 -31.517 1.00 53.62 221 PRO A N 1
ATOM 1746 C CA . PRO A 1 221 ? 10.245 18.966 -31.568 1.00 53.62 221 PRO A CA 1
ATOM 1747 C C . PRO A 1 221 ? 11.517 19.810 -31.425 1.00 53.62 221 PRO A C 1
ATOM 1749 O O . PRO A 1 221 ? 12.469 19.374 -30.789 1.00 53.62 221 PRO A O 1
ATOM 1752 N N . ASP A 1 222 ? 11.472 21.064 -31.883 1.00 54.19 222 ASP A N 1
ATOM 1753 C CA . ASP A 1 222 ? 12.530 22.061 -31.747 1.00 54.19 222 ASP A CA 1
ATOM 1754 C C . ASP A 1 222 ? 12.829 22.516 -30.311 1.00 54.19 222 ASP A C 1
ATOM 1756 O O . ASP A 1 222 ? 13.986 22.776 -30.010 1.00 54.19 222 ASP A O 1
ATOM 1760 N N . GLU A 1 223 ? 11.860 22.631 -29.398 1.00 52.59 223 GLU A N 1
ATOM 1761 C CA . GLU A 1 223 ? 12.124 23.095 -28.024 1.00 52.59 223 GLU A CA 1
ATOM 1762 C C . GLU A 1 223 ? 12.712 21.971 -27.162 1.00 52.59 223 GLU A C 1
ATOM 1764 O O . GLU A 1 223 ? 13.667 22.189 -26.417 1.00 52.59 223 GLU A O 1
ATOM 1769 N N . VAL A 1 224 ? 12.241 20.734 -27.350 1.00 54.03 224 VAL A N 1
ATOM 1770 C CA . VAL A 1 224 ? 12.863 19.542 -26.748 1.00 54.03 224 VAL A CA 1
ATOM 1771 C C . VAL A 1 224 ? 14.230 19.270 -27.377 1.00 54.03 224 VAL A C 1
ATOM 1773 O O . VAL A 1 224 ? 15.176 19.012 -26.639 1.00 54.03 224 VAL A O 1
ATOM 1776 N N . ALA A 1 225 ? 14.392 19.411 -28.699 1.00 56.72 225 ALA A N 1
ATOM 1777 C CA . ALA A 1 225 ? 15.686 19.266 -29.371 1.00 56.72 225 ALA A CA 1
ATOM 1778 C C . ALA A 1 225 ? 16.697 20.346 -28.950 1.00 56.72 225 ALA A C 1
ATOM 1780 O O . ALA A 1 225 ? 17.858 20.023 -28.695 1.00 56.72 225 ALA A O 1
ATOM 1781 N N . ARG A 1 226 ? 16.267 21.609 -28.797 1.00 59.72 226 ARG A N 1
ATOM 1782 C CA . ARG A 1 226 ? 17.090 22.716 -28.264 1.00 59.72 226 ARG A CA 1
ATOM 1783 C C . ARG A 1 226 ? 17.503 22.494 -26.811 1.00 59.72 226 ARG A C 1
ATOM 1785 O O . ARG A 1 226 ? 18.589 22.897 -26.411 1.00 59.72 226 ARG A O 1
ATOM 1792 N N . LEU A 1 227 ? 16.662 21.847 -26.009 1.00 56.41 227 LEU A N 1
ATOM 1793 C CA . LEU A 1 227 ? 16.963 21.569 -24.604 1.00 56.41 227 LEU A CA 1
ATOM 1794 C C . LEU A 1 227 ? 17.832 20.321 -24.441 1.00 56.41 227 LEU A C 1
ATOM 1796 O O . LEU A 1 227 ? 18.747 20.344 -23.624 1.00 56.41 227 LEU A O 1
ATOM 1800 N N . LEU A 1 228 ? 17.648 19.292 -25.272 1.00 56.88 228 LEU A N 1
ATOM 1801 C CA . LEU A 1 228 ? 18.568 18.151 -25.377 1.00 56.88 228 LEU A CA 1
ATOM 1802 C C . LEU A 1 228 ? 19.979 18.580 -25.820 1.00 56.88 228 LEU A C 1
ATOM 1804 O O . LEU A 1 228 ? 20.961 17.958 -25.423 1.00 56.88 228 LEU A O 1
ATOM 1808 N N . SER A 1 229 ? 20.087 19.676 -26.579 1.00 57.91 229 SER A N 1
ATOM 1809 C CA . SER A 1 229 ? 21.359 20.295 -26.984 1.00 57.91 229 SER A CA 1
ATOM 1810 C C . SER A 1 229 ? 21.869 21.389 -26.026 1.00 57.91 229 SER A C 1
ATOM 1812 O O . SER A 1 229 ? 23.019 21.804 -26.136 1.00 57.91 229 SER A O 1
ATOM 1814 N N . GLY A 1 230 ? 21.070 21.808 -25.036 1.00 58.38 230 GLY A N 1
ATOM 1815 C CA . GLY A 1 230 ? 21.374 22.892 -24.087 1.00 58.38 230 GLY A CA 1
ATOM 1816 C C . GLY A 1 230 ? 22.321 22.535 -22.928 1.00 58.38 230 GLY A C 1
ATOM 1817 O O . GLY A 1 230 ? 22.483 23.339 -22.010 1.00 58.38 230 GLY A O 1
ATOM 1818 N N . GLY A 1 231 ? 22.936 21.350 -22.952 1.00 60.59 231 GLY A N 1
ATOM 1819 C CA . GLY A 1 231 ? 23.866 20.860 -21.930 1.00 60.59 231 GLY A CA 1
ATOM 1820 C C . GLY A 1 231 ? 23.252 19.862 -20.933 1.00 60.59 231 GLY A C 1
ATOM 1821 O O . GLY A 1 231 ? 22.037 19.640 -20.924 1.00 60.59 231 GLY A O 1
ATOM 1822 N N . PRO A 1 232 ? 24.089 19.226 -20.092 1.00 57.22 232 PRO A N 1
ATOM 1823 C CA . PRO A 1 232 ? 23.645 18.196 -19.161 1.00 57.22 232 PRO A CA 1
ATOM 1824 C C . PRO A 1 232 ? 22.673 18.766 -18.121 1.00 57.22 232 PRO A C 1
ATOM 1826 O O . PRO A 1 232 ? 22.910 19.824 -17.542 1.00 57.22 232 PRO A O 1
ATOM 1829 N N . ASN A 1 233 ? 21.593 18.029 -17.851 1.00 62.47 233 ASN A N 1
ATOM 1830 C CA . ASN A 1 233 ? 20.566 18.341 -16.844 1.00 62.47 233 ASN A CA 1
ATOM 1831 C C . ASN A 1 233 ? 19.607 19.518 -17.161 1.00 62.47 233 ASN A C 1
ATOM 1833 O O . ASN A 1 233 ? 18.801 19.911 -16.315 1.00 62.47 233 ASN A O 1
ATOM 1837 N N . SER A 1 234 ? 19.610 20.041 -18.388 1.00 59.66 234 SER A N 1
ATOM 1838 C CA . SER A 1 234 ? 18.667 21.067 -18.873 1.00 59.66 234 SER A CA 1
ATOM 1839 C C . SER A 1 234 ? 17.176 20.677 -18.766 1.00 59.66 234 SER A C 1
ATOM 1841 O O . SER A 1 234 ? 16.333 21.531 -18.462 1.00 59.66 234 SER A O 1
ATOM 1843 N N . LEU A 1 235 ? 16.829 19.393 -18.940 1.00 60.91 235 LEU A N 1
ATOM 1844 C CA . LEU A 1 235 ? 15.453 18.877 -18.884 1.00 60.91 235 LEU A CA 1
ATOM 1845 C C . LEU A 1 235 ? 14.885 18.838 -17.460 1.00 60.91 235 LEU A C 1
ATOM 1847 O O . LEU A 1 235 ? 13.661 18.863 -17.294 1.00 60.91 235 LEU A O 1
ATOM 1851 N N . LEU A 1 236 ? 15.737 18.852 -16.425 1.00 64.75 236 LEU A N 1
ATOM 1852 C CA . LEU A 1 236 ? 15.278 18.942 -15.033 1.00 64.75 236 LEU A CA 1
ATOM 1853 C C . LEU A 1 236 ? 14.453 20.219 -14.827 1.00 64.75 236 LEU A C 1
ATOM 1855 O O . LEU A 1 236 ? 13.439 20.202 -14.130 1.00 64.75 236 LEU A O 1
ATOM 1859 N N . SER A 1 237 ? 14.837 21.314 -15.488 1.00 61.28 237 SER A N 1
ATOM 1860 C CA . SER A 1 237 ? 14.166 22.606 -15.353 1.00 61.28 237 SER A CA 1
ATOM 1861 C C . SER A 1 237 ? 12.724 22.615 -15.881 1.00 61.28 237 SER A C 1
ATOM 1863 O O . SER A 1 237 ? 11.914 23.379 -15.369 1.00 61.28 237 SER A O 1
ATOM 1865 N N . ILE A 1 238 ? 12.354 21.757 -16.839 1.00 60.94 238 ILE A N 1
ATOM 1866 C CA . ILE A 1 238 ? 10.976 21.670 -17.361 1.00 60.94 238 ILE A CA 1
ATOM 1867 C C . ILE A 1 238 ? 10.111 20.812 -16.440 1.00 60.94 238 ILE A C 1
ATOM 1869 O O . ILE A 1 238 ? 9.045 21.246 -16.004 1.00 60.94 238 ILE A O 1
ATOM 1873 N N . VAL A 1 239 ? 10.596 19.612 -16.107 1.00 58.59 239 VAL A N 1
ATOM 1874 C CA . VAL A 1 239 ? 9.873 18.645 -15.265 1.00 58.59 239 VAL A CA 1
ATOM 1875 C C . VAL A 1 239 ? 9.679 19.207 -13.853 1.00 58.59 239 VAL A C 1
ATOM 1877 O O . VAL A 1 239 ? 8.616 19.072 -13.249 1.00 58.59 239 VAL A O 1
ATOM 1880 N N . GLY A 1 240 ? 10.688 19.915 -13.344 1.00 58.38 240 GLY A N 1
ATOM 1881 C CA . GLY A 1 240 ? 10.693 20.501 -12.012 1.00 58.38 240 GLY A CA 1
ATOM 1882 C C . GLY A 1 240 ? 10.014 21.869 -11.878 1.00 58.38 240 GLY A C 1
ATOM 1883 O O . GLY A 1 240 ? 9.699 22.269 -10.761 1.00 58.38 240 GLY A O 1
ATOM 1884 N N . ARG A 1 241 ? 9.726 22.593 -12.973 1.00 64.00 241 ARG A N 1
ATOM 1885 C CA . ARG A 1 241 ? 9.097 23.937 -12.925 1.00 64.00 241 ARG A CA 1
ATOM 1886 C C . ARG A 1 241 ? 7.724 23.943 -12.255 1.00 64.00 241 ARG A C 1
ATOM 1888 O O . ARG A 1 241 ? 7.340 24.942 -11.652 1.00 64.00 241 ARG A O 1
ATOM 1895 N N . ARG A 1 242 ? 6.972 22.841 -12.355 1.00 61.88 242 ARG A N 1
ATOM 1896 C CA . ARG A 1 242 ? 5.633 22.730 -11.754 1.00 61.88 242 ARG A CA 1
ATOM 1897 C C . ARG A 1 242 ? 5.677 22.435 -10.255 1.00 61.88 242 ARG A C 1
ATOM 1899 O O . ARG A 1 242 ? 4.729 22.772 -9.549 1.00 61.88 242 ARG A O 1
ATOM 1906 N N . PHE A 1 243 ? 6.782 21.867 -9.776 1.00 66.88 243 PHE A N 1
ATOM 1907 C CA . PHE A 1 243 ? 7.043 21.662 -8.356 1.00 66.88 243 PHE A CA 1
ATOM 1908 C C . PHE A 1 243 ? 8.493 22.059 -8.006 1.00 66.88 243 PHE A C 1
ATOM 1910 O O . PHE A 1 243 ? 9.338 21.191 -7.761 1.00 66.88 243 PHE A O 1
ATOM 1917 N N . PRO A 1 244 ? 8.788 23.379 -7.970 1.00 75.12 244 PRO A N 1
ATOM 1918 C CA . PRO A 1 244 ? 10.145 23.908 -7.797 1.00 75.12 244 PRO A CA 1
ATOM 1919 C C . PRO A 1 244 ? 10.931 23.372 -6.587 1.00 75.12 244 PRO A C 1
ATOM 1921 O O . PRO A 1 244 ? 12.141 23.208 -6.712 1.00 75.12 244 PRO A O 1
ATOM 1924 N N . PRO A 1 245 ? 10.315 23.032 -5.434 1.00 81.06 245 PRO A N 1
ATOM 1925 C CA . PRO A 1 245 ? 11.068 22.505 -4.297 1.00 81.06 245 PRO A CA 1
ATOM 1926 C C . PRO A 1 245 ? 11.811 21.191 -4.572 1.00 81.06 245 PRO A C 1
ATOM 1928 O O . PRO A 1 245 ? 12.946 21.040 -4.124 1.00 81.06 245 PRO A O 1
ATOM 1931 N N . ALA A 1 246 ? 11.211 20.255 -5.319 1.00 81.44 246 ALA A N 1
ATOM 1932 C CA . ALA A 1 246 ? 11.891 19.008 -5.691 1.00 81.44 246 ALA A CA 1
ATOM 1933 C C . ALA A 1 246 ? 13.059 19.286 -6.641 1.00 81.44 246 ALA A C 1
ATOM 1935 O O . ALA A 1 246 ? 14.114 18.660 -6.539 1.00 81.44 246 ALA A O 1
ATOM 1936 N N . LEU A 1 247 ? 12.862 20.255 -7.543 1.00 83.56 247 LEU A N 1
ATOM 1937 C CA . LEU A 1 247 ? 13.864 20.698 -8.500 1.00 83.56 247 LEU A CA 1
ATOM 1938 C C . LEU A 1 247 ? 15.081 21.291 -7.804 1.00 83.56 247 LEU A C 1
ATOM 1940 O O . LEU A 1 247 ? 16.195 20.864 -8.074 1.00 83.56 247 LEU A O 1
ATOM 1944 N N . TRP A 1 248 ? 14.874 22.233 -6.886 1.00 87.31 248 TRP A N 1
ATOM 1945 C CA . TRP A 1 248 ? 15.964 22.853 -6.138 1.00 87.31 248 TRP A CA 1
ATOM 1946 C C . TRP A 1 248 ? 16.718 21.832 -5.286 1.00 87.31 248 TRP A C 1
ATOM 1948 O O . TRP A 1 248 ? 17.942 21.864 -5.252 1.00 87.31 248 TRP A O 1
ATOM 1958 N N . GLY A 1 249 ? 16.017 20.870 -4.675 1.00 87.88 249 GLY A N 1
ATOM 1959 C CA . GLY A 1 249 ? 16.664 19.765 -3.965 1.00 87.88 249 GLY A CA 1
ATOM 1960 C C . GLY A 1 249 ? 17.529 18.887 -4.878 1.00 87.88 249 GLY A C 1
ATOM 1961 O O . GLY A 1 249 ? 18.643 18.529 -4.505 1.00 87.88 249 GLY A O 1
ATOM 1962 N N . ALA A 1 250 ? 17.048 18.559 -6.081 1.00 87.44 250 ALA A N 1
ATOM 1963 C CA . ALA A 1 250 ? 17.791 17.736 -7.034 1.00 87.44 250 ALA A CA 1
ATOM 1964 C C . ALA A 1 250 ? 18.974 18.494 -7.663 1.00 87.44 250 ALA A C 1
ATOM 1966 O O . ALA A 1 250 ? 20.086 17.973 -7.700 1.00 87.44 250 ALA A O 1
ATOM 1967 N N . LEU A 1 251 ? 18.775 19.742 -8.100 1.00 87.12 251 LEU A N 1
ATOM 1968 C CA . LEU A 1 251 ? 19.838 20.573 -8.678 1.00 87.12 251 LEU A CA 1
ATOM 1969 C C . LEU A 1 251 ? 20.915 20.938 -7.652 1.00 87.12 251 LEU A C 1
ATOM 1971 O O . LEU A 1 251 ? 22.078 21.049 -8.023 1.00 87.12 251 LEU A O 1
ATOM 1975 N N . ALA A 1 252 ? 20.568 21.051 -6.366 1.00 89.69 252 ALA A N 1
ATOM 1976 C CA . ALA A 1 252 ? 21.547 21.233 -5.292 1.00 89.69 252 ALA A CA 1
ATOM 1977 C C . ALA A 1 252 ? 22.560 20.077 -5.190 1.00 89.69 252 ALA A C 1
ATOM 1979 O O . ALA A 1 252 ? 23.653 20.274 -4.666 1.00 89.69 252 ALA A O 1
ATOM 1980 N N . LEU A 1 253 ? 22.195 18.883 -5.668 1.00 88.62 253 LEU A N 1
ATOM 1981 C CA . LEU A 1 253 ? 23.057 17.700 -5.679 1.00 88.62 253 LEU A CA 1
ATOM 1982 C C . LEU A 1 253 ? 23.732 17.460 -7.032 1.00 88.62 253 LEU A C 1
ATOM 1984 O O . LEU A 1 253 ? 24.822 16.901 -7.084 1.00 88.62 253 LEU A O 1
ATOM 1988 N N . VAL A 1 254 ? 23.054 17.828 -8.116 1.00 86.56 254 VAL A N 1
ATOM 1989 C CA . VAL A 1 254 ? 23.433 17.466 -9.486 1.00 86.56 254 VAL A CA 1
ATOM 1990 C C . VAL A 1 254 ? 24.277 18.551 -10.161 1.00 86.56 254 VAL A C 1
ATOM 1992 O O . VAL A 1 254 ? 25.160 18.224 -10.951 1.00 86.56 254 VAL A O 1
ATOM 1995 N N . GLU A 1 255 ? 24.020 19.833 -9.887 1.00 84.19 255 GLU A N 1
ATOM 1996 C CA . GLU A 1 255 ? 24.785 20.925 -10.495 1.00 84.19 255 GLU A CA 1
ATOM 1997 C C . GLU A 1 255 ? 26.102 21.189 -9.744 1.00 84.19 255 GLU A C 1
ATOM 1999 O O . GLU A 1 255 ? 26.164 21.029 -8.526 1.00 84.19 255 GLU A O 1
ATOM 2004 N N . PRO A 1 256 ? 27.163 21.638 -10.437 1.00 79.00 256 PRO A N 1
ATOM 2005 C CA . PRO A 1 256 ? 28.412 22.038 -9.798 1.00 79.00 256 PRO A CA 1
ATOM 2006 C C . PRO A 1 256 ? 28.426 23.516 -9.351 1.00 79.00 256 PRO A C 1
ATOM 2008 O O . PRO A 1 256 ? 27.780 24.391 -9.935 1.00 79.00 256 PRO A O 1
ATOM 2011 N N . GLY A 1 257 ? 29.249 23.814 -8.339 1.00 83.00 257 GLY A N 1
ATOM 2012 C CA . GLY A 1 257 ? 29.664 25.176 -7.974 1.00 83.00 257 GLY A CA 1
ATOM 2013 C C . GLY A 1 257 ? 28.578 26.055 -7.335 1.00 83.00 257 GLY A C 1
ATOM 2014 O O . GLY A 1 257 ? 27.736 25.592 -6.568 1.00 83.00 257 GLY A O 1
ATOM 2015 N N . ALA A 1 258 ? 28.609 27.359 -7.636 1.00 82.50 258 ALA A N 1
ATOM 2016 C CA . ALA A 1 258 ? 27.734 28.364 -7.017 1.00 82.50 258 ALA A CA 1
ATOM 2017 C C . ALA A 1 258 ? 26.233 28.137 -7.290 1.00 82.50 258 ALA A C 1
ATOM 2019 O 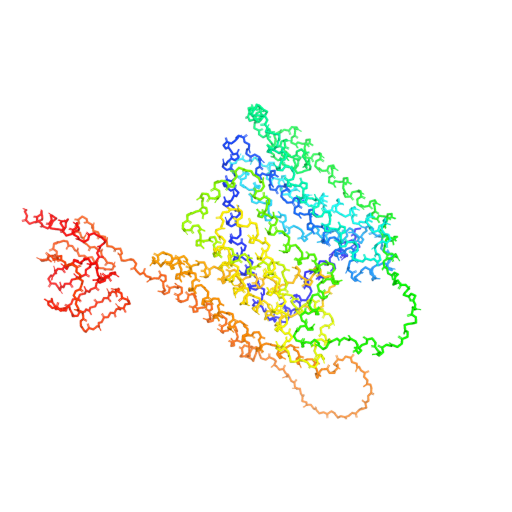O . ALA A 1 258 ? 25.394 28.488 -6.458 1.00 82.50 258 ALA A O 1
ATOM 2020 N N . LYS A 1 259 ? 25.886 27.509 -8.424 1.00 83.50 259 LYS A N 1
ATOM 2021 C CA . LYS A 1 259 ? 24.494 27.174 -8.767 1.00 83.50 259 LYS A CA 1
ATOM 2022 C C . LYS A 1 259 ? 23.915 26.109 -7.829 1.00 83.50 259 LYS A C 1
ATOM 2024 O O . LYS A 1 259 ? 22.781 26.249 -7.374 1.00 83.50 259 LYS A O 1
ATOM 2029 N N . ALA A 1 260 ? 24.721 25.118 -7.442 1.00 85.88 260 ALA A N 1
ATOM 2030 C CA . ALA A 1 260 ? 24.351 24.110 -6.447 1.00 85.88 260 ALA A CA 1
ATOM 2031 C C . ALA A 1 260 ? 24.015 24.755 -5.092 1.00 85.88 260 ALA A C 1
ATOM 2033 O O . ALA A 1 260 ? 22.973 24.478 -4.497 1.00 85.88 260 ALA A O 1
ATOM 2034 N N . GLY A 1 261 ? 24.872 25.681 -4.644 1.00 87.31 261 GLY A N 1
ATOM 2035 C CA . GLY A 1 261 ? 24.684 26.426 -3.398 1.00 87.31 261 GLY A CA 1
ATOM 2036 C C . GLY A 1 261 ? 23.423 27.293 -3.403 1.00 87.31 261 GLY A C 1
ATOM 2037 O O . GLY A 1 261 ? 22.692 27.315 -2.413 1.00 87.31 261 GLY A O 1
ATOM 2038 N N . LEU A 1 262 ? 23.119 27.950 -4.527 1.00 89.75 262 LEU A N 1
ATOM 2039 C CA . LEU A 1 262 ? 21.891 28.732 -4.684 1.00 89.75 262 LEU A CA 1
ATOM 2040 C C . LEU A 1 262 ? 20.640 27.845 -4.614 1.00 89.75 262 LEU A C 1
ATOM 2042 O O . LEU A 1 262 ? 19.699 28.170 -3.893 1.00 89.75 262 LEU A O 1
ATOM 2046 N N . ASN A 1 263 ? 20.635 26.710 -5.318 1.00 89.19 263 ASN A N 1
ATOM 2047 C CA . ASN A 1 263 ? 19.529 25.751 -5.278 1.00 89.19 263 ASN A CA 1
ATOM 2048 C C . ASN A 1 263 ? 19.320 25.177 -3.868 1.00 89.19 263 ASN A C 1
ATOM 2050 O O . ASN A 1 263 ? 18.186 25.105 -3.390 1.00 89.19 263 ASN A O 1
ATOM 2054 N N . LEU A 1 264 ? 20.405 24.864 -3.155 1.00 90.75 264 LEU A N 1
ATOM 2055 C CA . LEU A 1 264 ? 20.339 24.435 -1.760 1.00 90.75 264 LEU A CA 1
ATOM 2056 C C . LEU A 1 264 ? 19.733 25.529 -0.870 1.00 90.75 264 LEU A C 1
ATOM 2058 O O . LEU A 1 264 ? 18.827 25.251 -0.085 1.00 90.75 264 LEU A O 1
ATOM 2062 N N . ALA A 1 265 ? 20.185 26.777 -1.017 1.00 92.00 265 ALA A N 1
ATOM 2063 C CA . ALA A 1 265 ? 19.667 27.909 -0.256 1.00 92.00 265 ALA A CA 1
ATOM 2064 C C . ALA A 1 265 ? 18.171 28.141 -0.519 1.00 92.00 265 ALA A C 1
ATOM 2066 O O . ALA A 1 265 ? 17.409 28.319 0.431 1.00 92.00 265 ALA A O 1
ATOM 2067 N N . MET A 1 266 ? 17.728 28.067 -1.779 1.00 90.19 266 MET A N 1
ATOM 2068 C CA . MET A 1 266 ? 16.309 28.174 -2.138 1.00 90.19 266 MET A CA 1
ATOM 2069 C C . MET A 1 266 ? 15.479 27.046 -1.517 1.00 90.19 266 MET A C 1
ATOM 2071 O O . MET A 1 266 ? 14.424 27.317 -0.942 1.00 90.19 266 MET A O 1
ATOM 2075 N N . PHE A 1 267 ? 15.966 25.801 -1.568 1.00 91.69 267 PHE A N 1
ATOM 2076 C CA . PHE A 1 267 ? 15.304 24.643 -0.961 1.00 91.69 267 PHE A CA 1
ATOM 2077 C C . PHE A 1 267 ? 15.180 24.768 0.569 1.00 91.69 267 PHE A C 1
ATOM 2079 O O . PHE A 1 267 ? 14.114 24.512 1.141 1.00 91.69 267 PHE A O 1
ATOM 2086 N N . LEU A 1 268 ? 16.247 25.206 1.240 1.00 93.50 268 LEU A N 1
ATOM 2087 C CA . LEU A 1 268 ? 16.245 25.447 2.683 1.00 93.50 268 LEU A CA 1
ATOM 2088 C C . LEU A 1 268 ? 15.304 26.592 3.060 1.00 93.50 268 LEU A C 1
ATOM 2090 O O . LEU A 1 268 ? 14.515 26.447 3.995 1.00 93.50 268 LEU A O 1
ATOM 2094 N N . LEU A 1 269 ? 15.337 27.695 2.308 1.00 93.38 269 LEU A N 1
ATOM 2095 C CA . LEU A 1 269 ? 14.488 28.858 2.538 1.00 93.38 269 LEU A CA 1
ATOM 2096 C C . LEU A 1 269 ? 13.006 28.489 2.439 1.00 93.38 269 LEU A C 1
ATOM 2098 O O . LEU A 1 269 ? 12.245 28.783 3.358 1.00 93.38 269 LEU A O 1
ATOM 2102 N N . ILE A 1 270 ? 12.585 27.802 1.372 1.00 91.31 270 ILE A N 1
ATOM 2103 C CA . ILE A 1 270 ? 11.171 27.440 1.198 1.00 91.31 270 ILE A CA 1
ATOM 2104 C C . ILE A 1 270 ? 10.697 26.435 2.258 1.00 91.31 270 ILE A C 1
ATOM 2106 O O . ILE A 1 270 ? 9.570 26.529 2.749 1.00 91.31 270 ILE A O 1
ATOM 2110 N N . THR A 1 271 ? 11.566 25.510 2.672 1.00 92.06 271 THR A N 1
ATOM 2111 C CA . THR A 1 271 ? 11.263 24.550 3.742 1.00 92.06 271 THR A CA 1
ATOM 2112 C C . THR A 1 271 ? 11.119 25.264 5.088 1.00 92.06 271 THR A C 1
ATOM 2114 O O . THR A 1 271 ? 10.154 25.024 5.816 1.00 92.06 271 THR A O 1
ATOM 2117 N N . ALA A 1 272 ? 12.021 26.199 5.394 1.00 92.88 272 ALA A N 1
ATOM 2118 C CA . ALA A 1 272 ? 11.953 27.022 6.596 1.00 92.88 272 ALA A CA 1
ATOM 2119 C C . ALA A 1 272 ? 10.702 27.913 6.611 1.00 92.88 272 ALA A C 1
ATOM 2121 O O . ALA A 1 272 ? 10.015 27.972 7.629 1.00 92.88 272 ALA A O 1
ATOM 2122 N N . LEU A 1 273 ? 10.354 28.544 5.483 1.00 92.12 273 LEU A N 1
ATOM 2123 C CA . LEU A 1 273 ? 9.139 29.352 5.340 1.00 92.12 273 LEU A CA 1
ATOM 2124 C C . LEU A 1 273 ? 7.869 28.523 5.557 1.00 92.12 273 LEU A C 1
ATOM 2126 O O . LEU A 1 273 ? 6.958 28.980 6.244 1.00 92.12 273 LEU A O 1
ATOM 2130 N N . SER A 1 274 ? 7.816 27.296 5.032 1.00 90.81 274 SER A N 1
ATOM 2131 C CA . SER A 1 274 ? 6.691 26.377 5.249 1.00 90.81 274 SER A CA 1
ATOM 2132 C C . SER A 1 274 ? 6.507 26.043 6.737 1.00 90.81 274 SER A C 1
ATOM 2134 O O . SER A 1 274 ? 5.406 26.160 7.281 1.00 90.81 274 SER A O 1
ATOM 2136 N N . LEU A 1 275 ? 7.594 25.710 7.442 1.00 91.56 275 LEU A N 1
ATOM 2137 C CA . LEU A 1 275 ? 7.547 25.410 8.877 1.00 91.56 275 LEU A CA 1
ATOM 2138 C C . LEU A 1 275 ? 7.240 26.647 9.732 1.00 91.56 275 LEU A C 1
ATOM 2140 O O . LEU A 1 275 ? 6.461 26.556 10.682 1.00 91.56 275 LEU A O 1
ATOM 2144 N N . ALA A 1 276 ? 7.807 27.806 9.392 1.00 90.88 276 ALA A N 1
ATOM 2145 C CA . ALA A 1 276 ? 7.526 29.071 10.066 1.00 90.88 276 ALA A CA 1
ATOM 2146 C C . ALA A 1 276 ? 6.064 29.499 9.868 1.00 90.88 276 ALA A C 1
ATOM 2148 O O . ALA A 1 276 ? 5.401 29.902 10.826 1.00 90.88 276 ALA A O 1
ATOM 2149 N N . GLY A 1 277 ? 5.533 29.338 8.652 1.00 88.75 277 GLY A N 1
ATOM 2150 C CA . GLY A 1 277 ? 4.127 29.565 8.333 1.00 88.75 277 GLY A CA 1
ATOM 2151 C C . GLY A 1 277 ? 3.209 28.655 9.146 1.00 88.75 277 GLY A C 1
ATOM 2152 O O . GLY A 1 277 ? 2.259 29.135 9.767 1.00 88.75 277 GLY A O 1
ATOM 2153 N N . LEU A 1 278 ? 3.531 27.361 9.238 1.00 88.69 278 LEU A N 1
ATOM 2154 C CA . LEU A 1 278 ? 2.790 26.428 10.085 1.00 88.69 278 LEU A CA 1
ATOM 2155 C C . LEU A 1 278 ? 2.838 26.846 11.556 1.00 88.69 278 LEU A C 1
ATOM 2157 O O . LEU A 1 278 ? 1.799 26.883 12.211 1.00 88.69 278 LEU A O 1
ATOM 2161 N N . TRP A 1 279 ? 4.014 27.202 12.074 1.00 87.81 279 TRP A N 1
ATOM 2162 C CA . TRP A 1 279 ? 4.176 27.656 13.456 1.00 87.81 279 TRP A CA 1
ATOM 2163 C C . TRP A 1 279 ? 3.347 28.916 13.754 1.00 87.81 279 TRP A C 1
ATOM 2165 O O . TRP A 1 279 ? 2.683 29.005 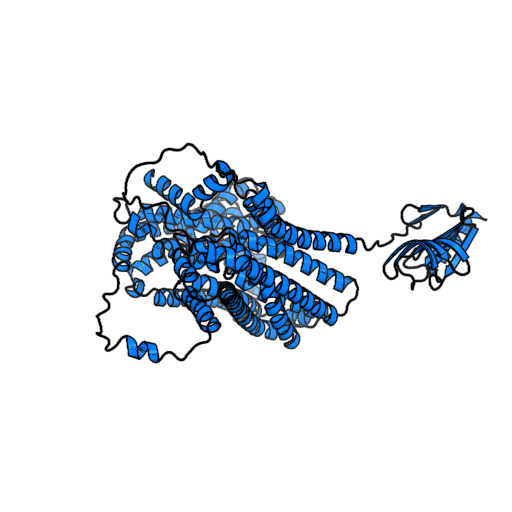14.793 1.00 87.81 279 TRP A O 1
ATOM 2175 N N . PHE A 1 280 ? 3.317 29.868 12.818 1.00 87.94 280 PHE A N 1
ATOM 2176 C CA . PHE A 1 280 ? 2.519 31.086 12.921 1.00 87.94 280 PHE A CA 1
ATOM 2177 C C . PHE A 1 280 ? 1.011 30.797 12.906 1.00 87.94 280 PHE A C 1
ATOM 2179 O O . PHE A 1 280 ? 0.276 31.280 13.773 1.00 87.94 280 PHE A O 1
ATOM 2186 N N . VAL A 1 281 ? 0.540 29.978 11.962 1.00 84.62 281 VAL A N 1
ATOM 2187 C CA . VAL A 1 281 ? -0.878 29.607 11.845 1.00 84.62 281 VAL A CA 1
ATOM 2188 C C . VAL A 1 281 ? -1.328 28.801 13.067 1.00 84.62 281 VAL A C 1
ATOM 2190 O O . VAL A 1 281 ? -2.390 29.082 13.628 1.00 84.62 281 VAL A O 1
ATOM 2193 N N . ALA A 1 282 ? -0.488 27.877 13.540 1.00 81.56 282 ALA A N 1
ATOM 2194 C CA . ALA A 1 282 ? -0.690 27.093 14.755 1.00 81.56 282 ALA A CA 1
ATOM 2195 C C . ALA A 1 282 ? -0.898 27.978 15.989 1.00 81.56 282 ALA A C 1
ATOM 2197 O O . ALA A 1 282 ? -1.835 27.763 16.756 1.00 81.56 282 ALA A O 1
ATOM 2198 N N . ARG A 1 283 ? -0.057 29.008 16.165 1.00 82.94 283 ARG A N 1
ATOM 2199 C CA . ARG A 1 283 ? -0.140 29.933 17.304 1.00 82.94 283 ARG A CA 1
ATOM 2200 C C . ARG A 1 283 ? -1.484 30.644 17.397 1.00 82.94 283 ARG A C 1
ATOM 2202 O O . ARG A 1 283 ? -2.002 30.787 18.498 1.00 82.94 283 ARG A O 1
ATOM 2209 N N . HIS A 1 284 ? -2.012 31.097 16.266 1.00 79.06 284 HIS A N 1
ATOM 2210 C CA . HIS A 1 284 ? -3.176 31.982 16.247 1.00 79.06 284 HIS A CA 1
ATOM 2211 C C . HIS A 1 284 ? -4.499 31.240 16.051 1.00 79.06 284 HIS A C 1
ATOM 2213 O O . HIS A 1 284 ? -5.538 31.728 16.478 1.00 79.06 284 HIS A O 1
ATOM 2219 N N . SER A 1 285 ? -4.475 30.073 15.403 1.00 75.12 285 SER A N 1
ATOM 2220 C CA . SER A 1 285 ? -5.692 29.451 14.865 1.00 75.12 285 SER A CA 1
ATOM 2221 C C . SER A 1 285 ? -6.050 28.114 15.518 1.00 75.12 285 SER A C 1
ATOM 2223 O O . SER A 1 285 ? -7.203 27.697 15.449 1.00 75.12 285 SER A O 1
ATOM 2225 N N . PHE A 1 286 ? -5.092 27.433 16.159 1.00 69.62 286 PHE A N 1
ATOM 2226 C CA . PHE A 1 286 ? -5.274 26.042 16.586 1.00 69.62 286 PHE A CA 1
ATOM 2227 C C . PHE A 1 286 ? -6.307 25.869 17.710 1.00 69.62 286 PHE A C 1
ATOM 2229 O O . PHE A 1 286 ? -7.265 25.118 17.545 1.00 69.62 286 PHE A O 1
ATOM 2236 N N . TYR A 1 287 ? -6.172 26.592 18.829 1.00 67.94 287 TYR A N 1
ATOM 2237 C CA . TYR A 1 287 ? -7.112 26.446 19.951 1.00 67.94 287 TYR A CA 1
ATOM 2238 C C . TYR A 1 287 ? -8.520 26.968 19.634 1.00 67.94 287 TYR A C 1
ATOM 2240 O O . TYR A 1 287 ? -9.499 26.400 20.113 1.00 67.94 287 TYR A O 1
ATOM 2248 N N . GLN A 1 288 ? -8.637 27.990 18.778 1.00 61.22 288 GLN A N 1
ATOM 2249 C CA . GLN A 1 288 ? -9.936 28.498 18.323 1.00 61.22 288 GLN A CA 1
ATOM 2250 C C . GLN A 1 288 ? -10.693 27.458 17.477 1.00 61.22 288 GLN A C 1
ATOM 2252 O O . GLN A 1 288 ? -11.910 27.349 17.598 1.00 61.22 288 GLN A O 1
ATOM 2257 N N . GLY A 1 289 ? -9.983 26.658 16.669 1.00 58.28 289 GLY A N 1
ATOM 2258 C CA . GLY A 1 289 ? -10.573 25.538 15.927 1.00 58.28 289 GLY A CA 1
ATOM 2259 C C . GLY A 1 289 ? -10.942 24.342 16.815 1.00 58.28 289 GLY A C 1
ATOM 2260 O O . GLY A 1 289 ? -11.962 23.693 16.586 1.00 58.28 289 GLY A O 1
ATOM 2261 N N . LEU A 1 290 ? -10.153 24.072 17.863 1.00 58.62 290 LEU A N 1
ATOM 2262 C CA . LEU A 1 290 ? -10.361 22.918 18.743 1.00 58.62 290 LEU A CA 1
ATOM 2263 C C . LEU A 1 290 ? -11.544 23.083 19.705 1.00 58.62 290 LEU A C 1
ATOM 2265 O O . LEU A 1 290 ? -12.351 22.162 19.837 1.00 58.62 290 LEU A O 1
ATOM 2269 N N . LEU A 1 291 ? -11.684 24.259 20.328 1.00 54.41 291 LEU A N 1
ATOM 2270 C CA . LEU A 1 291 ? -12.781 24.569 21.258 1.00 54.41 291 LEU A CA 1
ATOM 2271 C C . LEU A 1 291 ? -14.156 24.602 20.565 1.00 54.41 291 LEU A C 1
ATOM 2273 O O . LEU A 1 291 ? -15.178 24.431 21.224 1.00 54.41 291 LEU A O 1
ATOM 2277 N N . GLY A 1 292 ? -14.189 24.761 19.237 1.00 49.75 292 GLY A N 1
ATOM 2278 C CA . GLY A 1 292 ? -15.395 24.560 18.433 1.00 49.75 292 GLY A CA 1
ATOM 2279 C C . GLY A 1 292 ? -15.746 23.080 18.240 1.00 49.75 292 GLY A C 1
ATOM 2280 O O . GLY A 1 292 ? -16.907 22.715 18.331 1.00 49.75 292 GLY A O 1
ATOM 2281 N N . SER A 1 293 ? -14.763 22.198 18.033 1.00 46.22 293 SER A N 1
ATOM 2282 C CA . SER A 1 293 ? -15.008 20.784 17.680 1.00 46.22 293 SER A CA 1
ATOM 2283 C C . SER A 1 293 ? -15.635 19.927 18.793 1.00 46.22 293 SER A C 1
ATOM 2285 O O . SER A 1 293 ? -16.325 18.954 18.493 1.00 46.22 293 SER A O 1
ATOM 2287 N N . GLY A 1 294 ? -15.441 20.303 20.063 1.00 45.53 294 GLY A N 1
ATOM 2288 C CA . GLY A 1 294 ? -16.014 19.614 21.229 1.00 45.53 294 GLY A CA 1
ATOM 2289 C C . GLY A 1 294 ? -17.460 20.007 21.549 1.00 45.53 294 GLY A C 1
ATOM 2290 O O . GLY A 1 294 ? -18.092 19.397 22.414 1.00 45.53 294 GLY A O 1
ATOM 2291 N N . ALA A 1 295 ? -18.020 21.009 20.860 1.00 39.12 295 ALA A N 1
ATOM 2292 C CA . ALA A 1 295 ? -19.426 21.347 20.994 1.00 39.12 295 ALA A CA 1
ATOM 2293 C C . ALA A 1 295 ? -20.258 20.278 20.277 1.00 39.12 295 ALA A C 1
ATOM 2295 O O . ALA A 1 295 ? -20.552 20.382 19.084 1.00 39.12 295 ALA A O 1
ATOM 2296 N N . VAL A 1 296 ? -20.656 19.245 21.029 1.00 40.84 296 VAL A N 1
ATOM 2297 C CA . VAL A 1 296 ? -21.762 18.356 20.661 1.00 40.84 296 VAL A CA 1
ATOM 2298 C C . VAL A 1 296 ? -22.859 19.255 20.094 1.00 40.84 296 VAL A C 1
ATOM 2300 O O . VAL A 1 296 ? -23.311 20.156 20.812 1.00 40.84 296 VAL A O 1
ATOM 2303 N N . PRO A 1 297 ? -23.274 19.096 18.822 1.00 38.66 297 PRO A N 1
ATOM 2304 C CA . PRO A 1 297 ? -24.367 19.895 18.312 1.00 38.66 297 PRO A CA 1
ATOM 2305 C C . PRO A 1 297 ? -25.524 19.654 19.270 1.00 38.66 297 PRO A C 1
ATOM 2307 O O . PRO A 1 297 ? -25.952 18.507 19.416 1.00 38.66 297 PRO A O 1
ATOM 2310 N N . LYS A 1 298 ? -25.981 20.710 19.965 1.00 37.75 298 LYS A N 1
ATOM 2311 C CA . LYS A 1 298 ? -27.226 20.690 20.735 1.00 37.75 298 LYS A CA 1
ATOM 2312 C C . LYS A 1 298 ? -28.275 20.207 19.753 1.00 37.75 298 LYS A C 1
ATOM 2314 O O . LYS A 1 298 ? -28.780 20.974 18.931 1.00 37.75 298 LYS A O 1
ATOM 2319 N N . LYS A 1 299 ? -28.540 18.904 19.777 1.00 36.81 299 LYS A N 1
ATOM 2320 C CA . LYS A 1 299 ? -29.618 18.295 19.033 1.00 36.81 299 LYS A CA 1
ATOM 2321 C C . LYS A 1 299 ? -30.820 18.986 19.643 1.00 36.81 299 LYS A C 1
ATOM 2323 O O . LYS A 1 299 ? -31.150 18.726 20.797 1.00 36.81 299 LYS A O 1
ATOM 2328 N N . LYS A 1 300 ? -31.402 19.957 18.926 1.00 35.88 300 LYS A N 1
ATOM 2329 C CA . LYS A 1 300 ? -32.756 20.405 19.234 1.00 35.88 300 LYS A CA 1
ATOM 2330 C C . LYS A 1 300 ? -33.523 19.104 19.357 1.00 35.88 300 LYS A C 1
ATOM 2332 O O . LYS A 1 300 ? -33.586 18.350 18.382 1.00 35.88 300 LYS A O 1
ATOM 2337 N N . SER A 1 301 ? -33.965 18.806 20.573 1.00 37.22 301 SER A N 1
ATOM 2338 C CA . SER A 1 301 ? -34.911 17.747 20.842 1.00 37.22 301 SER A CA 1
ATOM 2339 C C . SER A 1 301 ? -36.130 18.088 19.995 1.00 37.22 301 SER A C 1
ATOM 2341 O O . SER A 1 301 ? -37.010 18.839 20.398 1.00 37.22 301 SER A O 1
ATOM 2343 N N . ARG A 1 302 ? -36.134 17.630 18.741 1.00 39.25 302 ARG A N 1
ATOM 2344 C CA . ARG A 1 302 ? -37.380 17.302 18.084 1.00 39.25 302 ARG A CA 1
ATOM 2345 C C . ARG A 1 302 ? -37.845 16.117 18.889 1.00 39.25 302 ARG A C 1
ATOM 2347 O O . ARG A 1 302 ? -37.318 15.019 18.731 1.00 39.25 302 ARG A O 1
ATOM 2354 N N . GLN A 1 303 ? -38.734 16.435 19.816 1.00 44.22 303 GLN A N 1
ATOM 2355 C CA . GLN A 1 303 ? -39.660 15.540 20.468 1.00 44.22 303 GLN A CA 1
ATOM 2356 C C . GLN A 1 303 ? -40.307 14.726 19.346 1.00 44.22 303 GLN A C 1
ATOM 2358 O O . GLN A 1 303 ? -41.251 15.153 18.690 1.00 44.22 303 GLN A O 1
ATOM 2363 N N . ALA A 1 304 ? -39.635 13.635 18.994 1.00 40.38 304 ALA A N 1
ATOM 2364 C CA . ALA A 1 304 ? -40.107 12.677 18.032 1.00 40.38 304 ALA A CA 1
ATOM 2365 C C . ALA A 1 304 ? -41.073 11.814 18.824 1.00 40.38 304 ALA A C 1
ATOM 2367 O O . ALA A 1 304 ? -40.669 11.042 19.693 1.00 40.38 304 ALA A O 1
ATOM 2368 N N . SER A 1 305 ? -42.348 12.048 18.565 1.00 40.69 305 SER A N 1
ATOM 2369 C CA . SER A 1 305 ? -43.444 11.132 18.824 1.00 40.69 305 SER A CA 1
ATOM 2370 C C . SER A 1 305 ? -42.977 9.684 18.603 1.00 40.69 305 SER A C 1
ATOM 2372 O O . SER A 1 305 ? -42.439 9.377 17.541 1.00 40.69 305 SER A O 1
ATOM 2374 N N . GLY A 1 306 ? -43.143 8.839 19.626 1.00 41.25 306 GLY A N 1
ATOM 2375 C CA . GLY A 1 306 ? -43.083 7.373 19.558 1.00 41.25 306 GLY A CA 1
ATOM 2376 C C . GLY A 1 306 ? -41.770 6.743 19.062 1.00 41.25 306 GLY A C 1
ATOM 2377 O O . GLY A 1 306 ? -41.638 6.469 17.871 1.00 41.25 306 GLY A O 1
ATOM 2378 N N . PRO A 1 307 ? -40.818 6.399 19.951 1.00 50.72 307 PRO A N 1
ATOM 2379 C CA . PRO A 1 307 ? -39.628 5.625 19.580 1.00 50.72 307 PRO A CA 1
ATOM 2380 C C . PRO A 1 307 ? -39.953 4.219 19.044 1.00 50.72 307 PRO A C 1
ATOM 2382 O O . PRO A 1 307 ? -39.246 3.732 18.167 1.00 50.72 307 PRO A O 1
ATOM 2385 N N . LEU A 1 308 ? -41.037 3.592 19.519 1.00 50.03 308 LEU A N 1
ATOM 2386 C CA . LEU A 1 308 ? -41.363 2.202 19.179 1.00 50.03 308 LEU A CA 1
ATOM 2387 C C . LEU A 1 308 ? -41.934 2.011 17.762 1.00 50.03 308 LEU A C 1
ATOM 2389 O O . LEU A 1 308 ? -41.594 1.033 17.103 1.00 50.03 308 LEU A O 1
ATOM 2393 N N . GLU A 1 309 ? -42.745 2.934 17.238 1.00 46.16 309 GLU A N 1
ATOM 2394 C CA . GLU A 1 309 ? -43.400 2.730 15.930 1.00 46.16 309 GLU A CA 1
ATOM 2395 C C . GLU A 1 309 ? -42.440 2.876 14.741 1.00 46.16 309 GLU A C 1
ATOM 2397 O O . GLU A 1 309 ? -42.625 2.237 13.706 1.00 46.16 309 GLU A O 1
ATOM 2402 N N . ARG A 1 310 ? -41.359 3.657 14.882 1.00 46.28 310 ARG A N 1
ATOM 2403 C CA . ARG A 1 310 ? -40.316 3.746 13.843 1.00 46.28 310 ARG A CA 1
ATOM 2404 C C . ARG A 1 310 ? -39.386 2.537 13.810 1.00 46.28 310 ARG A C 1
ATOM 2406 O O . ARG A 1 310 ? -38.829 2.255 12.751 1.00 46.28 310 ARG A O 1
ATOM 2413 N N . GLU A 1 311 ? -39.224 1.828 14.925 1.00 50.22 311 GLU A N 1
ATOM 2414 C CA . GLU A 1 311 ? -38.429 0.595 14.977 1.00 50.22 311 GLU A CA 1
ATOM 2415 C C . GLU A 1 311 ? -39.176 -0.598 14.359 1.00 50.22 311 GLU A C 1
ATOM 2417 O O . GLU A 1 311 ? -38.542 -1.468 13.766 1.00 50.22 311 GLU A O 1
ATOM 2422 N N . MET A 1 312 ? -40.514 -0.588 14.374 1.00 44.41 312 MET A N 1
ATOM 2423 C CA . MET A 1 312 ? -41.351 -1.623 13.744 1.00 44.41 312 MET A CA 1
ATOM 2424 C C . MET A 1 312 ? -41.476 -1.487 12.213 1.00 44.41 312 MET A C 1
ATOM 2426 O O . MET A 1 312 ? -41.933 -2.415 11.551 1.00 44.41 312 MET A O 1
ATOM 2430 N N . LEU A 1 313 ? -41.030 -0.368 11.628 1.00 45.34 313 LEU A N 1
ATOM 2431 C CA . LEU A 1 313 ? -41.008 -0.138 10.172 1.00 45.34 313 LEU A CA 1
ATOM 2432 C C . LEU A 1 313 ? -39.723 -0.645 9.490 1.00 45.34 313 LEU A C 1
ATOM 2434 O O . LEU A 1 313 ? -39.561 -0.505 8.275 1.00 45.34 313 LEU A O 1
ATOM 2438 N N . ILE A 1 314 ? -38.787 -1.227 10.246 1.00 57.09 314 ILE A N 1
ATOM 2439 C CA . ILE A 1 314 ? -37.571 -1.819 9.687 1.00 57.09 314 ILE A CA 1
ATOM 2440 C C . ILE A 1 314 ? -37.924 -3.217 9.181 1.00 57.09 314 ILE A C 1
ATOM 2442 O O . ILE A 1 314 ? -38.105 -4.147 9.962 1.00 57.09 314 ILE A O 1
ATOM 2446 N N . SER A 1 315 ? -38.007 -3.371 7.858 1.00 58.03 315 SER A N 1
ATOM 2447 C CA . SER A 1 315 ? -38.207 -4.672 7.217 1.00 58.03 315 SER A CA 1
ATOM 2448 C C . SER A 1 315 ? -37.204 -5.702 7.761 1.00 58.03 315 SER A C 1
ATOM 2450 O O . SER A 1 315 ? -36.019 -5.365 7.892 1.00 58.03 315 SER A O 1
ATOM 2452 N N . PRO A 1 316 ? -37.627 -6.945 8.059 1.00 62.03 316 PRO A N 1
ATOM 2453 C CA . PRO A 1 316 ? -36.739 -7.962 8.607 1.00 62.03 316 PRO A CA 1
ATOM 2454 C C . PRO A 1 316 ? -35.580 -8.206 7.636 1.00 62.03 316 PRO A C 1
ATOM 2456 O O . PRO A 1 316 ? -35.763 -8.698 6.524 1.00 62.03 316 PRO A O 1
ATOM 2459 N N . ARG A 1 317 ? -34.365 -7.819 8.040 1.00 73.44 317 ARG A N 1
ATOM 2460 C CA . ARG A 1 317 ? -33.146 -8.089 7.272 1.00 73.44 317 ARG A CA 1
ATOM 2461 C C . ARG A 1 317 ? -32.554 -9.421 7.724 1.00 73.44 317 ARG A C 1
ATOM 2463 O O . ARG A 1 317 ? -32.483 -9.659 8.931 1.00 73.44 317 ARG A O 1
ATOM 2470 N N . PRO A 1 318 ? -32.048 -10.259 6.802 1.00 86.56 318 PRO A N 1
ATOM 2471 C CA . PRO A 1 318 ? -31.265 -11.429 7.175 1.00 86.56 318 PRO A CA 1
ATOM 2472 C C . PRO A 1 318 ? -30.106 -11.032 8.094 1.00 86.56 318 PRO A C 1
ATOM 2474 O O . PRO A 1 318 ? -29.435 -10.025 7.853 1.00 86.56 318 PRO A O 1
ATOM 2477 N N . VAL A 1 319 ? -29.833 -11.846 9.117 1.00 89.06 319 VAL A N 1
ATOM 2478 C CA . VAL A 1 319 ? -28.806 -11.570 10.139 1.00 89.06 319 VAL A CA 1
ATOM 2479 C C . VAL A 1 319 ? -27.449 -11.230 9.510 1.00 89.06 319 VAL A C 1
ATOM 2481 O O . VAL A 1 319 ? -26.810 -10.250 9.892 1.00 89.06 319 VAL A O 1
ATOM 2484 N N . LEU A 1 320 ? -27.028 -11.990 8.492 1.00 88.50 320 LEU A N 1
ATOM 2485 C CA . LEU A 1 320 ? -25.770 -11.748 7.781 1.00 88.50 320 LEU A CA 1
ATOM 2486 C C . LEU A 1 320 ? -25.754 -10.377 7.087 1.00 88.50 320 LEU A C 1
ATOM 2488 O O . LEU A 1 320 ? -24.770 -9.651 7.192 1.00 88.50 320 LEU A O 1
ATOM 2492 N N . ALA A 1 321 ? -26.846 -9.997 6.419 1.00 87.00 321 ALA A N 1
ATOM 2493 C CA . ALA A 1 321 ? -26.954 -8.710 5.735 1.00 87.00 321 ALA A CA 1
ATOM 2494 C C . ALA A 1 321 ? -26.913 -7.538 6.729 1.00 87.00 321 ALA A C 1
ATOM 2496 O O . ALA A 1 321 ? -26.266 -6.524 6.466 1.00 87.00 321 ALA A O 1
ATOM 2497 N N . ALA A 1 322 ? -27.542 -7.694 7.899 1.00 88.31 322 ALA A N 1
ATOM 2498 C CA . ALA A 1 322 ? -27.464 -6.709 8.972 1.00 88.31 322 ALA A CA 1
ATOM 2499 C C . ALA A 1 322 ? -26.016 -6.532 9.465 1.00 88.31 322 ALA A C 1
ATOM 2501 O O . ALA A 1 322 ? -25.528 -5.403 9.552 1.00 88.31 322 ALA A O 1
ATOM 2502 N N . LEU A 1 323 ? -25.288 -7.629 9.690 1.00 90.88 323 LEU A N 1
ATOM 2503 C CA . LEU A 1 323 ? -23.884 -7.588 10.113 1.00 90.88 323 LEU A CA 1
ATOM 2504 C C . LEU A 1 323 ? -22.954 -7.008 9.035 1.00 90.88 323 LEU A C 1
ATOM 2506 O O . LEU A 1 323 ? -22.097 -6.189 9.354 1.00 90.88 323 LEU A O 1
ATOM 2510 N N . VAL A 1 324 ? -23.153 -7.345 7.758 1.00 92.44 324 VAL A N 1
ATOM 2511 C CA . VAL A 1 324 ? -22.398 -6.734 6.646 1.00 92.44 324 VAL A CA 1
ATOM 2512 C C . VAL A 1 324 ? -22.679 -5.231 6.564 1.00 92.44 324 VAL A C 1
ATOM 2514 O O . VAL A 1 324 ? -21.758 -4.434 6.392 1.00 92.44 324 VAL A O 1
ATOM 2517 N N . SER A 1 325 ? -23.935 -4.807 6.746 1.00 87.62 325 SER A N 1
ATOM 2518 C CA . SER A 1 325 ? -24.283 -3.381 6.769 1.00 87.62 325 SER A CA 1
ATOM 2519 C C . SER A 1 325 ? -23.644 -2.639 7.949 1.00 87.62 325 SER A C 1
ATOM 2521 O O . SER A 1 325 ? -23.274 -1.470 7.821 1.00 87.62 325 SER A O 1
ATOM 2523 N N . ARG A 1 326 ? -23.431 -3.331 9.076 1.00 90.06 326 ARG A N 1
ATOM 2524 C CA . ARG A 1 326 ? -22.691 -2.795 10.222 1.00 90.06 326 ARG A CA 1
ATOM 2525 C C . ARG A 1 326 ? -21.238 -2.496 9.855 1.00 90.06 326 ARG A C 1
ATOM 2527 O O . ARG A 1 326 ? -20.760 -1.421 10.201 1.00 90.06 326 ARG A O 1
ATOM 2534 N N . GLU A 1 327 ? -20.560 -3.388 9.130 1.00 90.75 327 GLU A N 1
ATOM 2535 C CA . GLU A 1 327 ? -19.182 -3.157 8.658 1.00 90.75 327 GLU A CA 1
ATOM 2536 C C . GLU A 1 327 ? -19.094 -1.939 7.727 1.00 90.75 327 GLU A C 1
ATOM 2538 O O . GLU A 1 327 ? -18.227 -1.082 7.909 1.00 90.75 327 GLU A O 1
ATOM 2543 N N . TRP A 1 328 ? -20.043 -1.796 6.795 1.00 87.12 328 TRP A N 1
ATOM 2544 C CA . TRP A 1 328 ? -20.149 -0.605 5.943 1.00 87.12 328 TRP A CA 1
ATOM 2545 C C . TRP A 1 328 ? -20.279 0.679 6.763 1.00 87.12 328 TRP A C 1
ATOM 2547 O O . TRP A 1 328 ? -19.562 1.651 6.519 1.00 87.12 328 TRP A O 1
ATOM 2557 N N . LEU A 1 329 ? -21.166 0.682 7.760 1.00 85.50 329 LEU A N 1
ATOM 2558 C CA . LEU A 1 329 ? -21.376 1.841 8.622 1.00 85.50 329 LEU A CA 1
ATOM 2559 C C . LEU A 1 329 ? -20.152 2.145 9.490 1.00 85.50 329 LEU A C 1
ATOM 2561 O O . LEU A 1 329 ? -19.832 3.318 9.660 1.00 85.50 329 LEU A O 1
ATOM 2565 N N . LEU A 1 330 ? -19.455 1.130 10.008 1.00 85.88 330 LEU A N 1
ATOM 2566 C CA . LEU A 1 330 ? -18.229 1.314 10.790 1.00 85.88 330 LEU A CA 1
ATOM 2567 C C . LEU A 1 330 ? -17.134 2.003 9.969 1.00 85.88 330 LEU A C 1
ATOM 2569 O O . LEU A 1 330 ? -16.493 2.929 10.467 1.00 85.88 330 LEU A O 1
ATOM 2573 N N . ILE A 1 331 ? -16.953 1.601 8.707 1.00 83.69 331 ILE A N 1
ATOM 2574 C CA . ILE A 1 331 ? -15.986 2.247 7.813 1.00 83.69 331 ILE A CA 1
ATOM 2575 C C . ILE A 1 331 ? -16.440 3.653 7.448 1.00 83.69 331 ILE A C 1
ATOM 2577 O O . ILE A 1 331 ? -15.680 4.596 7.626 1.00 83.69 331 ILE A O 1
ATOM 2581 N N . ILE A 1 332 ? -17.667 3.819 6.950 1.00 76.06 332 ILE A N 1
ATOM 2582 C CA . ILE A 1 332 ? -18.116 5.112 6.420 1.00 76.06 332 ILE A CA 1
ATOM 2583 C C . ILE A 1 332 ? -18.173 6.164 7.523 1.00 76.06 332 ILE A C 1
ATOM 2585 O O . ILE A 1 332 ? -17.774 7.299 7.275 1.00 76.06 332 ILE A O 1
ATOM 2589 N N . ARG A 1 333 ? -18.631 5.807 8.733 1.00 76.00 333 ARG A N 1
ATOM 2590 C CA . ARG A 1 333 ? -18.748 6.745 9.863 1.00 76.00 333 ARG A CA 1
ATOM 2591 C C . ARG A 1 333 ? -17.397 7.206 10.395 1.00 76.00 333 ARG A C 1
ATOM 2593 O O . ARG A 1 333 ? -17.347 8.274 11.004 1.00 76.00 333 ARG A O 1
ATOM 2600 N N . ASN A 1 334 ? -16.322 6.454 10.157 1.00 73.38 334 ASN A N 1
ATOM 2601 C CA . ASN A 1 334 ? -14.973 6.861 10.515 1.00 73.38 334 ASN A CA 1
ATOM 2602 C C . ASN A 1 334 ? -14.226 7.374 9.263 1.00 73.38 334 ASN A C 1
ATOM 2604 O O . ASN A 1 334 ? -13.864 6.586 8.396 1.00 73.38 334 ASN A O 1
ATOM 2608 N N . PRO A 1 335 ? -13.941 8.684 9.157 1.00 61.38 335 PRO A N 1
ATOM 2609 C CA . PRO A 1 335 ? -13.357 9.285 7.953 1.00 61.38 335 PRO A CA 1
ATOM 2610 C C . PRO A 1 335 ? -12.037 8.644 7.546 1.00 61.38 335 PRO A C 1
ATOM 2612 O O . PRO A 1 335 ? -11.771 8.501 6.360 1.00 61.38 335 PRO A O 1
ATOM 2615 N N . ILE A 1 336 ? -11.221 8.247 8.518 1.00 69.25 336 ILE A N 1
ATOM 2616 C CA . ILE A 1 336 ? -9.908 7.662 8.257 1.00 69.25 336 ILE A CA 1
ATOM 2617 C C . ILE A 1 336 ? -10.070 6.254 7.687 1.00 69.25 336 ILE A C 1
ATOM 2619 O O . ILE A 1 336 ? -9.382 5.906 6.732 1.00 69.25 336 ILE A O 1
ATOM 2623 N N . PHE A 1 337 ? -11.024 5.475 8.206 1.00 77.06 337 PHE A N 1
ATOM 2624 C CA . PHE A 1 337 ? -11.343 4.152 7.661 1.00 77.06 337 PHE A CA 1
ATOM 2625 C C . PHE A 1 337 ? -11.966 4.260 6.266 1.00 77.06 337 PHE A C 1
ATOM 2627 O O . PHE A 1 337 ? -11.614 3.504 5.363 1.00 77.06 337 PHE A O 1
ATOM 2634 N N . ALA A 1 338 ? -12.870 5.220 6.068 1.00 73.12 338 ALA A N 1
ATOM 2635 C CA . ALA A 1 338 ? -13.449 5.501 4.762 1.00 73.12 338 ALA A CA 1
ATOM 2636 C C . ALA A 1 338 ? -12.375 5.910 3.748 1.00 73.12 338 ALA A C 1
ATOM 2638 O O . ALA A 1 338 ? -12.426 5.478 2.603 1.00 73.12 338 ALA A O 1
ATOM 2639 N N . MET A 1 339 ? -11.383 6.702 4.161 1.00 66.56 339 MET A N 1
ATOM 2640 C CA . MET A 1 339 ? -10.295 7.150 3.293 1.00 66.56 339 MET A CA 1
ATOM 2641 C C . MET A 1 339 ? -9.335 6.031 2.919 1.00 66.56 339 MET A C 1
ATOM 2643 O O . MET A 1 339 ? -8.955 5.951 1.759 1.00 66.56 339 MET A O 1
ATOM 2647 N N . THR A 1 340 ? -8.947 5.153 3.843 1.00 73.38 340 THR A N 1
ATOM 2648 C CA . THR A 1 340 ? -8.093 4.000 3.504 1.00 73.38 340 THR A CA 1
ATOM 2649 C C . THR A 1 340 ? -8.811 3.029 2.568 1.00 73.38 340 THR A C 1
ATOM 2651 O O . THR A 1 340 ? -8.210 2.548 1.608 1.00 73.38 340 THR A O 1
ATOM 2654 N N . ALA A 1 341 ? -10.113 2.807 2.777 1.00 75.62 341 ALA A N 1
ATOM 2655 C CA . ALA A 1 341 ? -10.941 2.034 1.856 1.00 75.62 341 ALA A CA 1
ATOM 2656 C C . ALA A 1 341 ? -11.100 2.735 0.492 1.00 75.62 341 ALA A C 1
ATOM 2658 O O . ALA A 1 341 ? -10.977 2.092 -0.547 1.00 75.62 341 ALA A O 1
ATOM 2659 N N . ALA A 1 342 ? -11.307 4.055 0.475 1.00 69.25 342 ALA A N 1
ATOM 2660 C CA . ALA A 1 342 ? -11.419 4.844 -0.751 1.00 69.25 342 ALA A CA 1
ATOM 2661 C C . ALA A 1 342 ? -10.095 4.918 -1.525 1.00 69.25 342 ALA A C 1
ATOM 2663 O O . ALA A 1 342 ? -10.106 4.866 -2.747 1.00 69.25 342 ALA A O 1
ATOM 2664 N N . GLN A 1 343 ? -8.951 4.988 -0.839 1.00 65.94 343 GLN A N 1
ATOM 2665 C CA . GLN A 1 343 ? -7.625 4.918 -1.460 1.00 65.94 343 GLN A CA 1
ATOM 2666 C C . GLN A 1 343 ? -7.462 3.602 -2.216 1.00 65.94 343 GLN A C 1
ATOM 2668 O O . GLN A 1 343 ? -7.075 3.613 -3.380 1.00 65.94 343 GLN A O 1
ATOM 2673 N N . ALA A 1 344 ? -7.824 2.481 -1.592 1.00 71.75 344 ALA A N 1
ATOM 2674 C CA . ALA A 1 344 ? -7.804 1.191 -2.268 1.00 71.75 344 ALA A CA 1
ATOM 2675 C C . ALA A 1 344 ? -8.807 1.119 -3.426 1.00 71.75 344 ALA A C 1
ATOM 2677 O O . ALA A 1 344 ? -8.521 0.485 -4.435 1.00 71.75 344 ALA A O 1
ATOM 2678 N N . LEU A 1 345 ? -9.953 1.792 -3.315 1.00 71.88 345 LEU A N 1
ATOM 2679 C CA . LEU A 1 345 ? -10.952 1.840 -4.379 1.00 71.88 345 LEU A CA 1
ATOM 2680 C C . LEU A 1 345 ? -10.519 2.672 -5.589 1.00 71.88 345 LEU A C 1
ATOM 2682 O O . LEU A 1 345 ? -10.777 2.281 -6.720 1.00 71.88 345 LEU A O 1
ATOM 2686 N N . ILE A 1 346 ? -9.881 3.817 -5.349 1.00 63.75 346 ILE A N 1
ATOM 2687 C CA . ILE A 1 346 ? -9.631 4.834 -6.373 1.00 63.75 346 ILE A CA 1
ATOM 2688 C C . ILE A 1 346 ? -8.239 4.681 -6.979 1.00 63.75 346 ILE A C 1
ATOM 2690 O O . ILE A 1 346 ? -8.109 4.760 -8.195 1.00 63.75 346 ILE A O 1
ATOM 2694 N N . ILE A 1 347 ? -7.198 4.462 -6.166 1.00 66.56 347 ILE A N 1
ATOM 2695 C CA . ILE A 1 347 ? -5.804 4.561 -6.624 1.00 66.56 347 ILE A CA 1
ATOM 2696 C C . ILE A 1 347 ? -5.476 3.533 -7.719 1.00 66.56 347 ILE A C 1
ATOM 2698 O O . ILE A 1 347 ? -4.961 3.953 -8.751 1.00 66.56 347 ILE A O 1
ATOM 2702 N N . PRO A 1 348 ? -5.761 2.224 -7.578 1.00 70.31 348 PRO A N 1
ATOM 2703 C CA . PRO A 1 348 ? -5.351 1.256 -8.595 1.00 70.31 348 PRO A CA 1
ATOM 2704 C C . PRO A 1 348 ? -6.047 1.443 -9.954 1.00 70.31 348 PRO A C 1
ATOM 2706 O O . PRO A 1 348 ? -5.330 1.511 -10.954 1.00 70.31 348 PRO A O 1
ATOM 2709 N N . PRO A 1 349 ? -7.389 1.600 -10.044 1.00 65.19 349 PRO A N 1
ATOM 2710 C CA . PRO A 1 349 ? -8.036 1.923 -11.318 1.00 65.19 349 PRO A CA 1
ATOM 2711 C C . PRO A 1 349 ? -7.531 3.236 -11.911 1.00 65.19 349 PRO A C 1
ATOM 2713 O O . PRO A 1 349 ? -7.333 3.333 -13.117 1.00 65.19 349 PRO A O 1
ATOM 2716 N N . LEU A 1 350 ? -7.286 4.238 -11.065 1.00 61.88 350 LEU A N 1
ATOM 2717 C CA . LEU A 1 350 ? -6.798 5.536 -11.500 1.00 61.88 350 LEU A CA 1
ATOM 2718 C C . LEU A 1 350 ? -5.384 5.468 -12.082 1.00 61.88 350 LEU A C 1
ATOM 2720 O O . LEU A 1 350 ? -5.135 6.068 -13.119 1.00 61.88 350 LEU A O 1
ATOM 2724 N N . LEU A 1 351 ? -4.461 4.743 -11.446 1.00 60.91 351 LEU A N 1
ATOM 2725 C CA . LEU A 1 351 ? -3.105 4.562 -11.971 1.00 60.91 351 LEU A CA 1
ATOM 2726 C C . LEU A 1 351 ? -3.133 3.869 -13.337 1.00 60.91 351 LEU A C 1
ATOM 2728 O O . LEU A 1 351 ? -2.427 4.289 -14.251 1.00 60.91 351 LEU A O 1
ATOM 2732 N N . LEU A 1 352 ? -3.992 2.857 -13.494 1.00 64.31 352 LEU A N 1
ATOM 2733 C CA . LEU A 1 352 ? -4.216 2.210 -14.787 1.00 64.31 352 LEU A CA 1
ATOM 2734 C C . LEU A 1 352 ? -4.821 3.180 -15.810 1.00 64.31 352 LEU A C 1
ATOM 2736 O O . LEU A 1 352 ? -4.427 3.171 -16.969 1.00 64.31 352 LEU A O 1
ATOM 2740 N N . PHE A 1 353 ? -5.741 4.045 -15.387 1.00 63.22 353 PHE A N 1
ATOM 2741 C CA . PHE A 1 353 ? -6.400 5.019 -16.256 1.00 63.22 353 PHE A CA 1
ATOM 2742 C C . PHE A 1 353 ? -5.453 6.136 -16.707 1.00 63.22 353 PHE A C 1
ATOM 2744 O O . PHE A 1 353 ? -5.477 6.543 -17.864 1.00 63.22 353 PHE A O 1
ATOM 2751 N N . ILE A 1 354 ? -4.559 6.596 -15.832 1.00 57.78 354 ILE A N 1
ATOM 2752 C CA . ILE A 1 354 ? -3.500 7.545 -16.198 1.00 57.78 354 ILE A CA 1
ATOM 2753 C C . ILE A 1 354 ? -2.583 6.922 -17.257 1.00 57.78 354 ILE A C 1
ATOM 2755 O O . ILE A 1 354 ? -2.254 7.585 -18.237 1.00 57.78 354 ILE A O 1
ATOM 2759 N N . ALA A 1 355 ? -2.244 5.636 -17.113 1.00 59.72 355 ALA A N 1
ATOM 2760 C CA . ALA A 1 355 ? -1.449 4.915 -18.107 1.00 59.72 355 ALA A CA 1
ATOM 2761 C C . ALA A 1 355 ? -2.156 4.764 -19.473 1.00 59.72 355 ALA A C 1
ATOM 2763 O O . ALA A 1 355 ? -1.476 4.625 -20.487 1.00 59.72 355 ALA A O 1
ATOM 2764 N N . VAL A 1 356 ? -3.498 4.805 -19.511 1.00 57.81 356 VAL A N 1
ATOM 2765 C CA . VAL A 1 356 ? -4.302 4.829 -20.753 1.00 57.81 356 VAL A CA 1
ATOM 2766 C C . VAL A 1 356 ? -4.208 6.181 -21.450 1.00 57.81 356 VAL A C 1
ATOM 2768 O O . VAL A 1 356 ? -4.087 6.239 -22.670 1.00 57.81 356 VAL A O 1
ATOM 2771 N N . ILE A 1 357 ? -4.317 7.267 -20.683 1.00 55.44 357 ILE A N 1
ATOM 2772 C CA . ILE A 1 357 ? -4.448 8.624 -21.228 1.00 55.44 357 ILE A CA 1
ATOM 2773 C C . ILE A 1 357 ? -3.117 9.188 -21.719 1.00 55.44 357 ILE A C 1
ATOM 2775 O O . ILE A 1 357 ? -3.136 10.064 -22.573 1.00 55.44 357 ILE A O 1
ATOM 2779 N N . SER A 1 358 ? -1.969 8.672 -21.271 1.00 57.22 358 SER A N 1
ATOM 2780 C CA . SER A 1 358 ? -0.645 9.139 -21.721 1.00 57.22 358 SER A CA 1
ATOM 2781 C C . SER A 1 358 ? -0.264 8.742 -23.168 1.00 57.22 358 SER A C 1
ATOM 2783 O O . SER A 1 358 ? 0.920 8.627 -23.487 1.00 57.22 358 SER A O 1
ATOM 2785 N N . GLY A 1 359 ? -1.263 8.511 -24.030 1.00 46.78 359 GLY A N 1
ATOM 2786 C CA . GLY A 1 359 ? -1.229 8.731 -25.482 1.00 46.78 359 GLY A CA 1
ATOM 2787 C C . GLY A 1 359 ? -0.479 7.706 -26.332 1.00 46.78 359 GLY A C 1
ATOM 2788 O O . GLY A 1 359 ? -1.076 7.047 -27.181 1.00 46.78 359 GLY A O 1
ATOM 2789 N N . ASN A 1 360 ? 0.822 7.528 -26.106 1.00 50.75 360 ASN A N 1
ATOM 2790 C CA . ASN A 1 360 ? 1.703 6.806 -27.038 1.00 50.75 360 ASN A CA 1
ATOM 2791 C C . ASN A 1 360 ? 1.899 5.314 -26.719 1.00 50.75 360 ASN A C 1
ATOM 2793 O O . ASN A 1 360 ? 2.420 4.561 -27.539 1.00 50.75 360 ASN A O 1
ATOM 2797 N N . SER A 1 361 ? 1.453 4.858 -25.549 1.00 55.47 361 SER A N 1
ATOM 2798 C CA . SER A 1 361 ? 1.600 3.472 -25.088 1.00 55.47 361 SER A CA 1
ATOM 2799 C C . SER A 1 361 ? 0.427 2.571 -25.479 1.00 55.47 361 SER A C 1
ATOM 2801 O O . SER A 1 361 ? 0.590 1.356 -25.522 1.00 55.47 361 SER A O 1
ATOM 2803 N N . LEU A 1 362 ? -0.756 3.117 -25.784 1.00 58.47 362 LEU A N 1
ATOM 2804 C CA . LEU A 1 362 ? -1.978 2.313 -25.914 1.00 58.47 362 LEU A CA 1
ATOM 2805 C C . LEU A 1 362 ? -1.936 1.339 -27.101 1.00 58.47 362 LEU A C 1
ATOM 2807 O O . LEU A 1 362 ? -2.371 0.196 -26.982 1.00 58.47 362 LEU A O 1
ATOM 2811 N N . ALA A 1 363 ? -1.397 1.772 -28.243 1.00 62.88 363 ALA A N 1
ATOM 2812 C CA . ALA A 1 363 ? -1.274 0.928 -29.432 1.00 62.88 363 ALA A CA 1
ATOM 2813 C C . ALA A 1 363 ? -0.243 -0.197 -29.229 1.00 62.88 363 ALA A C 1
ATOM 2815 O O . ALA A 1 363 ? -0.519 -1.350 -29.557 1.00 62.88 363 ALA A O 1
ATOM 2816 N N . GLN A 1 364 ? 0.904 0.117 -28.619 1.00 64.00 364 GLN A N 1
ATOM 2817 C CA . GLN A 1 364 ? 1.950 -0.859 -28.289 1.00 64.00 364 GLN A CA 1
ATOM 2818 C C . GLN A 1 364 ? 1.483 -1.845 -27.208 1.00 64.00 364 GLN A C 1
ATOM 2820 O O . GLN A 1 364 ? 1.700 -3.048 -27.326 1.00 64.00 364 GLN A O 1
ATOM 2825 N N . LEU A 1 365 ? 0.769 -1.362 -26.187 1.00 63.50 365 LEU A N 1
ATOM 2826 C CA . LEU A 1 365 ? 0.166 -2.196 -25.145 1.00 63.50 365 LEU A CA 1
ATOM 2827 C C . LEU A 1 365 ? -0.911 -3.120 -25.712 1.00 63.50 365 LEU A C 1
ATOM 2829 O O . LEU A 1 365 ? -0.970 -4.275 -25.309 1.00 63.50 365 LEU A O 1
ATOM 2833 N N . ARG A 1 366 ? -1.710 -2.667 -26.687 1.00 67.81 366 ARG A N 1
ATOM 2834 C CA . ARG A 1 366 ? -2.678 -3.524 -27.392 1.00 67.81 366 ARG A CA 1
ATOM 2835 C C . ARG A 1 366 ? -2.004 -4.609 -28.227 1.00 67.81 366 ARG A C 1
ATOM 2837 O O . ARG A 1 366 ? -2.494 -5.732 -28.249 1.00 67.81 366 ARG A O 1
ATOM 2844 N N . GLN A 1 367 ? -0.885 -4.297 -28.880 1.00 70.88 367 GLN A N 1
ATOM 2845 C CA . GLN A 1 367 ? -0.098 -5.288 -29.622 1.00 70.88 367 GLN A CA 1
ATOM 2846 C C . GLN A 1 367 ? 0.516 -6.335 -28.683 1.00 70.88 367 GLN A C 1
ATOM 2848 O O . GLN A 1 367 ? 0.410 -7.528 -28.950 1.00 70.88 367 GLN A O 1
ATOM 2853 N N . LEU A 1 368 ? 1.072 -5.910 -27.544 1.00 66.75 368 LEU A N 1
ATOM 2854 C CA . LEU A 1 368 ? 1.556 -6.821 -26.503 1.00 66.75 368 LEU A CA 1
ATOM 2855 C C . LEU A 1 368 ? 0.413 -7.639 -25.886 1.00 66.75 368 LEU A C 1
ATOM 2857 O O . LEU A 1 368 ? 0.578 -8.830 -25.645 1.00 66.75 368 LEU A O 1
ATOM 2861 N N . ALA A 1 369 ? -0.762 -7.033 -25.692 1.00 66.94 369 ALA A N 1
ATOM 2862 C CA . ALA A 1 369 ? -1.935 -7.694 -25.127 1.00 66.94 369 ALA A CA 1
ATOM 2863 C C . ALA A 1 369 ? -2.582 -8.738 -26.044 1.00 66.94 369 ALA A C 1
ATOM 2865 O O . ALA A 1 369 ? -3.302 -9.620 -25.567 1.00 66.94 369 ALA A O 1
ATOM 2866 N N . ALA A 1 370 ? -2.293 -8.681 -27.344 1.00 69.75 370 ALA A N 1
ATOM 2867 C CA . ALA A 1 370 ? -2.710 -9.698 -28.297 1.00 69.75 370 ALA A CA 1
ATOM 2868 C C . ALA A 1 370 ? -1.891 -11.000 -28.182 1.00 69.75 370 ALA A C 1
ATOM 2870 O O . ALA A 1 370 ? -2.363 -12.040 -28.639 1.00 69.75 370 ALA A O 1
ATOM 2871 N N . LEU A 1 371 ? -0.708 -10.977 -27.552 1.00 78.81 371 LEU A N 1
ATOM 2872 C CA . LEU A 1 371 ? 0.133 -12.167 -27.397 1.00 78.81 371 LEU A CA 1
ATOM 2873 C C . LEU A 1 371 ? -0.492 -13.171 -26.404 1.00 78.81 371 LEU A C 1
ATOM 2875 O O . LEU A 1 371 ? -0.874 -12.768 -25.301 1.00 78.81 371 LEU A O 1
ATOM 2879 N N . PRO A 1 372 ? -0.547 -14.480 -26.727 1.00 73.75 372 PRO A N 1
ATOM 2880 C CA . PRO A 1 372 ? -1.139 -15.498 -25.850 1.00 73.75 372 PRO A CA 1
ATOM 2881 C C . PRO A 1 372 ? -0.510 -15.544 -24.452 1.00 73.75 372 PRO A C 1
ATOM 2883 O O . PRO A 1 372 ? -1.217 -15.615 -23.446 1.00 73.75 372 PRO A O 1
ATOM 2886 N N . GLU A 1 373 ? 0.817 -15.420 -24.368 1.00 76.00 373 GLU A N 1
ATOM 2887 C CA . GLU A 1 373 ? 1.527 -15.386 -23.086 1.00 76.00 373 GLU A CA 1
ATOM 2888 C C . GLU A 1 373 ? 1.122 -14.174 -22.241 1.00 76.00 373 GLU A C 1
ATOM 2890 O O . GLU A 1 373 ? 0.895 -14.291 -21.035 1.00 76.00 373 GLU A O 1
ATOM 2895 N N . PHE A 1 374 ? 0.957 -13.008 -22.872 1.00 76.88 374 PHE A N 1
ATOM 2896 C CA . PHE A 1 374 ? 0.506 -11.809 -22.175 1.00 76.88 374 PHE A CA 1
ATOM 2897 C C . PHE A 1 374 ? -0.933 -11.957 -21.680 1.00 76.88 374 PHE A C 1
ATOM 2899 O O . PHE A 1 374 ? -1.268 -11.436 -20.620 1.00 76.88 374 PHE A O 1
ATOM 2906 N N . GLN A 1 375 ? -1.789 -12.700 -22.384 1.00 80.50 375 GLN A N 1
ATOM 2907 C CA . GLN A 1 375 ? -3.146 -12.965 -21.909 1.00 80.50 375 GLN A CA 1
ATOM 2908 C C . GLN A 1 375 ? -3.154 -13.860 -20.661 1.00 80.50 375 GLN A C 1
ATOM 2910 O O . GLN A 1 375 ? -3.911 -13.573 -19.732 1.00 80.50 375 GLN A O 1
ATOM 2915 N N . LEU A 1 376 ? -2.302 -14.891 -20.583 1.00 85.00 376 LEU A N 1
ATOM 2916 C CA . LEU A 1 376 ? -2.146 -15.720 -19.376 1.00 85.00 376 LEU A CA 1
ATOM 2917 C C . LEU A 1 376 ? -1.664 -14.883 -18.189 1.00 85.00 376 LEU A C 1
ATOM 2919 O O . LEU A 1 376 ? -2.337 -14.815 -17.155 1.00 85.00 376 LEU A O 1
ATOM 2923 N N . TRP A 1 377 ? -0.525 -14.210 -18.349 1.00 86.25 377 TRP A N 1
ATOM 2924 C CA . TRP A 1 377 ? 0.083 -13.425 -17.276 1.00 86.25 377 TRP A CA 1
ATOM 2925 C C . TRP A 1 377 ? -0.743 -12.189 -16.918 1.00 86.25 377 TRP A C 1
ATOM 2927 O O . TRP A 1 377 ? -0.840 -11.842 -15.744 1.00 86.25 377 TRP A O 1
ATOM 2937 N N . GLY A 1 378 ? -1.407 -11.573 -17.894 1.00 83.94 378 GLY A N 1
ATOM 2938 C CA . GLY A 1 378 ? -2.347 -10.475 -17.692 1.00 83.94 378 GLY A CA 1
ATOM 2939 C C . GLY A 1 378 ? -3.587 -10.910 -16.912 1.00 83.94 378 GLY A C 1
ATOM 2940 O O . GLY A 1 378 ? -4.002 -10.207 -15.993 1.00 83.94 378 GLY A O 1
ATOM 2941 N N . THR A 1 379 ? -4.136 -12.096 -17.199 1.00 87.62 379 THR A N 1
ATOM 2942 C CA . THR A 1 379 ? -5.287 -12.652 -16.462 1.00 87.62 379 THR A CA 1
ATOM 2943 C C . THR A 1 379 ? -4.921 -12.989 -15.018 1.00 87.62 379 THR A C 1
ATOM 2945 O O . THR A 1 379 ? -5.623 -12.578 -14.092 1.00 87.62 379 THR A O 1
ATOM 2948 N N . LEU A 1 380 ? -3.812 -13.707 -14.803 1.00 88.94 380 LEU A N 1
ATOM 2949 C CA . LEU A 1 380 ? -3.346 -14.074 -13.460 1.00 88.94 380 LEU A CA 1
ATOM 2950 C C . LEU A 1 380 ? -2.883 -12.850 -12.660 1.00 88.94 380 LEU A C 1
ATOM 2952 O O . LEU A 1 380 ? -3.178 -12.739 -11.470 1.00 88.94 380 LEU A O 1
ATOM 2956 N N . GLY A 1 381 ? -2.210 -11.904 -13.316 1.00 87.88 381 GLY A N 1
ATOM 2957 C CA . GLY A 1 381 ? -1.818 -10.627 -12.730 1.00 87.88 381 GLY A CA 1
ATOM 2958 C C . GLY A 1 381 ? -3.034 -9.810 -12.304 1.00 87.88 381 GLY A C 1
ATOM 2959 O O . GLY A 1 381 ? -3.078 -9.319 -11.177 1.00 87.88 381 GLY A O 1
ATOM 2960 N N . PHE A 1 382 ? -4.063 -9.735 -13.154 1.00 89.06 382 PHE A N 1
ATOM 2961 C CA . PHE A 1 382 ? -5.315 -9.070 -12.811 1.00 89.06 382 PHE A CA 1
ATOM 2962 C C . PHE A 1 382 ? -6.021 -9.746 -11.627 1.00 89.06 382 PHE A C 1
ATOM 2964 O O . PHE A 1 382 ? -6.397 -9.061 -10.677 1.00 89.06 382 PHE A O 1
ATOM 2971 N N . ALA A 1 383 ? -6.113 -11.080 -11.615 1.00 91.88 383 ALA A N 1
ATOM 2972 C CA . ALA A 1 383 ? -6.659 -11.826 -10.480 1.00 91.88 383 ALA A CA 1
ATOM 2973 C C . ALA A 1 383 ? -5.900 -11.529 -9.172 1.00 91.88 383 ALA A C 1
ATOM 2975 O O . ALA A 1 383 ? -6.512 -11.277 -8.131 1.00 91.88 383 ALA A O 1
ATOM 2976 N N . GLY A 1 384 ? -4.565 -11.486 -9.228 1.00 90.38 384 GLY A N 1
ATOM 2977 C CA . GLY A 1 384 ? -3.720 -11.109 -8.096 1.00 90.38 384 GLY A CA 1
ATOM 2978 C C . GLY A 1 384 ? -3.992 -9.688 -7.593 1.00 90.38 384 GLY A C 1
ATOM 2979 O O . GLY A 1 384 ? -4.123 -9.483 -6.385 1.00 90.38 384 GLY A O 1
ATOM 2980 N N . LEU A 1 385 ? -4.139 -8.717 -8.501 1.00 88.06 385 LEU A N 1
ATOM 2981 C CA . LEU A 1 385 ? -4.453 -7.326 -8.153 1.00 88.06 385 LEU A CA 1
ATOM 2982 C C . LEU A 1 385 ? -5.809 -7.202 -7.448 1.00 88.06 385 LEU A C 1
ATOM 2984 O O . LEU A 1 385 ? -5.896 -6.535 -6.417 1.00 88.06 385 LEU A O 1
ATOM 2988 N N . VAL A 1 386 ? -6.844 -7.883 -7.949 1.00 91.06 386 VAL A N 1
ATOM 2989 C CA . VAL A 1 386 ? -8.174 -7.911 -7.315 1.00 91.06 386 VAL A CA 1
ATOM 2990 C C . VAL A 1 386 ? -8.094 -8.472 -5.892 1.00 91.06 386 VAL A C 1
ATOM 2992 O O . VAL A 1 386 ? -8.658 -7.889 -4.965 1.00 91.06 386 VAL A O 1
ATOM 2995 N N . ALA A 1 387 ? -7.364 -9.574 -5.701 1.00 92.12 387 ALA A N 1
ATOM 2996 C CA . ALA A 1 387 ? -7.286 -10.269 -4.419 1.00 92.12 387 ALA A CA 1
ATOM 2997 C C . ALA A 1 387 ? -6.474 -9.515 -3.352 1.00 92.12 387 ALA A C 1
ATOM 2999 O O . ALA A 1 387 ? -6.853 -9.485 -2.180 1.00 92.12 387 ALA A O 1
ATOM 3000 N N . ILE A 1 388 ? -5.353 -8.904 -3.743 1.00 88.25 388 ILE A N 1
ATOM 3001 C CA . ILE A 1 388 ? -4.409 -8.266 -2.814 1.00 88.25 388 ILE A CA 1
ATOM 3002 C C . ILE A 1 388 ? -4.891 -6.877 -2.373 1.00 88.25 388 ILE A C 1
ATOM 3004 O O . ILE A 1 388 ? -4.584 -6.426 -1.267 1.00 88.25 388 ILE A O 1
ATOM 3008 N N . ASN A 1 389 ? -5.667 -6.179 -3.199 1.00 86.00 389 ASN A N 1
ATOM 3009 C CA . ASN A 1 389 ? -5.942 -4.765 -2.970 1.00 86.00 389 ASN A CA 1
ATOM 3010 C C . ASN A 1 389 ? -6.710 -4.432 -1.663 1.00 86.00 389 ASN A C 1
ATOM 3012 O O . ASN A 1 389 ? -6.278 -3.529 -0.939 1.00 86.00 389 ASN A O 1
ATOM 3016 N N . PRO A 1 390 ? -7.765 -5.170 -1.249 1.00 86.88 390 PRO A N 1
ATOM 3017 C CA . PRO A 1 390 ? -8.403 -4.951 0.058 1.00 86.88 390 PRO A CA 1
ATOM 3018 C C . PRO A 1 390 ? -7.443 -5.124 1.249 1.00 86.88 390 PRO A C 1
ATOM 3020 O O . PRO A 1 390 ? -7.671 -4.588 2.334 1.00 86.88 390 PRO A O 1
ATOM 3023 N N . ILE A 1 391 ? -6.363 -5.878 1.055 1.00 85.75 391 ILE A N 1
ATOM 3024 C CA . ILE A 1 391 ? -5.371 -6.221 2.075 1.00 85.75 391 ILE A CA 1
ATOM 3025 C C . ILE A 1 391 ? -4.316 -5.125 2.179 1.00 85.75 391 ILE A C 1
ATOM 3027 O O . ILE A 1 391 ? -3.956 -4.741 3.289 1.00 85.75 391 ILE A O 1
ATOM 3031 N N . ILE A 1 392 ? -3.898 -4.544 1.050 1.00 79.38 392 ILE A N 1
ATOM 3032 C CA . ILE A 1 392 ? -3.104 -3.303 1.038 1.00 79.38 392 ILE A CA 1
ATOM 3033 C C . ILE A 1 392 ? -3.864 -2.202 1.795 1.00 79.38 392 ILE A C 1
ATOM 3035 O O . ILE A 1 392 ? -3.287 -1.486 2.613 1.00 79.38 392 ILE A O 1
ATOM 3039 N N . ALA A 1 393 ? -5.187 -2.144 1.620 1.00 80.06 393 ALA A N 1
ATOM 3040 C CA . ALA A 1 393 ? -6.082 -1.262 2.373 1.00 80.06 393 ALA A CA 1
ATOM 3041 C C . ALA A 1 393 ? -6.202 -1.606 3.871 1.00 80.06 393 ALA A C 1
ATOM 3043 O O . ALA A 1 393 ? -6.834 -0.868 4.626 1.00 80.06 393 ALA A O 1
ATOM 3044 N N . SER A 1 394 ? -5.629 -2.732 4.308 1.00 86.38 394 SER A N 1
ATOM 3045 C CA . SER A 1 394 ? -5.689 -3.264 5.676 1.00 86.38 394 SER A CA 1
ATOM 3046 C C . SER A 1 394 ? -7.107 -3.581 6.169 1.00 86.38 394 SER A C 1
ATOM 3048 O O . SER A 1 394 ? -7.338 -3.664 7.373 1.00 86.38 394 SER A O 1
ATOM 3050 N N . ILE A 1 395 ? -8.074 -3.766 5.265 1.00 89.00 395 ILE A N 1
ATOM 3051 C CA . ILE A 1 395 ? -9.485 -3.983 5.619 1.00 89.00 395 ILE A CA 1
ATOM 3052 C C . ILE A 1 395 ? -9.691 -5.307 6.373 1.00 89.00 395 ILE A C 1
ATOM 3054 O O . ILE A 1 395 ? -10.216 -5.257 7.488 1.00 89.00 395 ILE A O 1
ATOM 3058 N N . PRO A 1 396 ? -9.275 -6.477 5.844 1.00 91.19 396 PRO A N 1
ATOM 3059 C CA . PRO A 1 396 ? -9.496 -7.742 6.540 1.00 91.19 396 PRO A CA 1
ATOM 3060 C C . PRO A 1 396 ? -8.516 -7.959 7.702 1.00 91.19 396 PRO A C 1
ATOM 3062 O O . PRO A 1 396 ? -8.885 -8.560 8.704 1.00 91.19 396 PRO A O 1
ATOM 3065 N N . ALA A 1 397 ? -7.294 -7.423 7.608 1.00 87.69 397 ALA A N 1
ATOM 3066 C CA . ALA A 1 397 ? -6.253 -7.550 8.636 1.00 87.69 397 ALA A CA 1
ATOM 3067 C C . ALA A 1 397 ? -6.531 -6.736 9.913 1.00 87.69 397 ALA A C 1
ATOM 3069 O O . ALA A 1 397 ? -5.833 -6.892 10.911 1.00 87.69 397 ALA A O 1
ATOM 3070 N N . THR A 1 398 ? -7.544 -5.864 9.880 1.00 88.94 398 THR A N 1
ATOM 3071 C CA . THR A 1 398 ? -7.972 -5.038 11.020 1.00 88.94 398 THR A CA 1
ATOM 3072 C C . THR A 1 398 ? -9.477 -5.144 11.270 1.00 88.94 398 THR A C 1
ATOM 3074 O O . THR A 1 398 ? -10.079 -4.295 11.927 1.00 88.94 398 THR A O 1
ATOM 3077 N N . ALA A 1 399 ? -10.121 -6.184 10.734 1.00 90.56 399 ALA A N 1
ATOM 3078 C CA . ALA A 1 399 ? -11.570 -6.324 10.748 1.00 90.56 399 ALA A CA 1
ATOM 3079 C C . ALA A 1 399 ? -12.179 -6.306 12.162 1.00 90.56 399 ALA A C 1
ATOM 3081 O O . ALA A 1 399 ? -13.289 -5.806 12.334 1.00 90.56 399 ALA A O 1
ATOM 3082 N N . ILE A 1 400 ? -11.461 -6.816 13.160 1.00 90.44 400 ILE A N 1
ATOM 3083 C CA . ILE A 1 400 ? -11.829 -6.817 14.578 1.00 90.44 400 ILE A CA 1
ATOM 3084 C C . ILE A 1 400 ? -11.157 -5.645 15.296 1.00 90.44 400 ILE A C 1
ATOM 3086 O O . ILE A 1 400 ? -11.815 -4.923 16.040 1.00 90.44 400 ILE A O 1
ATOM 3090 N N . SER A 1 401 ? -9.872 -5.397 15.026 1.00 89.38 401 SER A N 1
ATOM 3091 C CA . SER A 1 401 ? -9.117 -4.290 15.630 1.00 89.38 401 SER A CA 1
ATOM 3092 C C . SER A 1 401 ? -9.792 -2.921 15.432 1.00 89.38 401 SER A C 1
ATOM 3094 O O . SER A 1 401 ? -9.767 -2.079 16.330 1.00 89.38 401 SER A O 1
ATOM 3096 N N . ARG A 1 402 ? -10.465 -2.699 14.293 1.00 88.94 402 ARG A N 1
ATOM 3097 C CA . ARG A 1 402 ? -11.225 -1.467 13.995 1.00 88.94 402 ARG A CA 1
ATOM 3098 C C . ARG A 1 402 ? -12.414 -1.222 14.921 1.00 88.94 402 ARG A C 1
ATOM 3100 O O . ARG A 1 402 ? -12.797 -0.068 15.085 1.00 88.94 402 ARG A O 1
ATOM 3107 N N . GLU A 1 403 ? -12.993 -2.262 15.520 1.00 88.31 403 GLU A N 1
ATOM 3108 C CA . GLU A 1 403 ? -14.072 -2.098 16.504 1.00 88.31 403 GLU A CA 1
ATOM 3109 C C . GLU A 1 403 ? -13.557 -1.487 17.814 1.00 88.31 403 GLU A C 1
ATOM 3111 O O . GLU A 1 403 ? -14.310 -0.830 18.535 1.00 88.31 403 GLU A O 1
ATOM 3116 N N . GLY A 1 404 ? -12.259 -1.642 18.097 1.00 86.50 404 GLY A N 1
ATOM 3117 C CA . GLY A 1 404 ? -11.599 -1.015 19.234 1.00 86.50 404 GLY A CA 1
ATOM 3118 C C . GLY A 1 404 ? -12.258 -1.372 20.566 1.00 86.50 404 GLY A C 1
ATOM 3119 O O . GLY A 1 404 ? -12.673 -2.508 20.796 1.00 86.50 404 GLY A O 1
ATOM 3120 N N . MET A 1 405 ? -12.416 -0.373 21.434 1.00 82.38 405 MET A N 1
ATOM 3121 C CA . MET A 1 405 ? -13.064 -0.544 22.738 1.00 82.38 405 MET A CA 1
ATOM 3122 C C . MET A 1 405 ? -14.542 -0.950 22.646 1.00 82.38 405 MET A C 1
ATOM 3124 O O . MET A 1 405 ? -15.085 -1.407 23.640 1.00 82.38 405 MET A O 1
ATOM 3128 N N . LEU A 1 406 ? -15.203 -0.812 21.489 1.00 86.12 406 LEU A N 1
ATOM 3129 C CA . LEU A 1 406 ? -16.610 -1.196 21.309 1.00 86.12 406 LEU A CA 1
ATOM 3130 C C . LEU A 1 406 ? -16.792 -2.680 20.959 1.00 86.12 406 LEU A C 1
ATOM 3132 O O . LEU A 1 406 ? -17.926 -3.133 20.809 1.00 86.12 406 LEU A O 1
ATOM 3136 N N . PHE A 1 407 ? -15.704 -3.451 20.862 1.00 88.69 407 PHE A N 1
ATOM 3137 C CA . PHE A 1 407 ? -15.757 -4.881 20.547 1.00 88.69 407 PHE A CA 1
ATOM 3138 C C . PHE A 1 407 ? -16.611 -5.695 21.535 1.00 88.69 407 PHE A C 1
ATOM 3140 O O . PHE A 1 407 ? -17.200 -6.702 21.143 1.00 88.69 407 PHE A O 1
ATOM 3147 N N . TRP A 1 408 ? -16.763 -5.236 22.786 1.00 87.06 408 TRP A N 1
ATOM 3148 C CA . TRP A 1 408 ? -17.642 -5.885 23.767 1.00 87.06 408 TRP A CA 1
ATOM 3149 C C . TRP A 1 408 ? -19.086 -6.021 23.265 1.00 87.06 408 TRP A C 1
ATOM 3151 O O . TRP A 1 408 ? -19.747 -7.012 23.557 1.00 87.06 408 TRP A O 1
ATOM 3161 N N . ILE A 1 409 ? -19.568 -5.086 22.434 1.00 88.62 409 ILE A N 1
ATOM 3162 C CA . ILE A 1 409 ? -20.906 -5.167 21.834 1.00 88.62 409 ILE A CA 1
ATOM 3163 C C . ILE A 1 409 ? -21.006 -6.422 20.960 1.00 88.62 409 ILE A C 1
ATOM 3165 O O . ILE A 1 409 ? -21.983 -7.162 21.036 1.00 88.62 409 ILE A O 1
ATOM 3169 N N . SER A 1 410 ? -19.972 -6.715 20.171 1.00 89.25 410 SER A N 1
ATOM 3170 C CA . SER A 1 410 ? -19.915 -7.900 19.308 1.00 89.25 410 SER A CA 1
ATOM 3171 C C . SER A 1 410 ? -19.872 -9.219 20.086 1.00 89.25 410 SER A C 1
ATOM 3173 O O . SER A 1 410 ? -20.288 -10.248 19.554 1.00 89.25 410 SER A O 1
ATOM 3175 N N . GLN A 1 411 ? -19.428 -9.195 21.345 1.00 86.38 411 GLN A N 1
ATOM 3176 C CA . GLN A 1 411 ? -19.443 -10.361 22.235 1.00 86.38 411 GLN A CA 1
ATOM 3177 C C . GLN A 1 411 ? -20.836 -10.647 22.817 1.00 86.38 411 GLN A C 1
ATOM 3179 O O . GLN A 1 411 ? -21.137 -11.797 23.120 1.00 86.38 411 GLN A O 1
ATOM 3184 N N . VAL A 1 412 ? -21.687 -9.624 22.958 1.00 87.50 412 VAL A N 1
ATOM 3185 C CA . VAL A 1 412 ? -23.017 -9.745 23.587 1.00 87.50 412 VAL A CA 1
ATOM 3186 C C . VAL A 1 412 ? -24.137 -9.959 22.560 1.00 87.50 412 VAL A C 1
ATOM 3188 O O . VAL A 1 412 ? -25.211 -10.444 22.909 1.00 87.50 412 VAL A O 1
ATOM 3191 N N . ILE A 1 413 ? -23.905 -9.643 21.279 1.00 86.88 413 ILE A N 1
ATOM 3192 C CA . ILE A 1 413 ? -24.888 -9.898 20.215 1.00 86.88 413 ILE A CA 1
ATOM 3193 C C . ILE A 1 413 ? -25.235 -11.401 20.175 1.00 86.88 413 ILE A C 1
ATOM 3195 O O . ILE A 1 413 ? -24.320 -12.222 20.061 1.00 86.88 413 ILE A O 1
ATOM 3199 N N . PRO A 1 414 ? -26.532 -11.779 20.183 1.00 87.06 414 PRO A N 1
ATOM 3200 C CA . PRO A 1 414 ? -26.984 -13.173 20.206 1.00 87.06 414 PRO A CA 1
ATOM 3201 C C . PRO A 1 414 ? -26.870 -13.835 18.820 1.00 87.06 414 PRO A C 1
ATOM 3203 O O . PRO A 1 414 ? -27.829 -14.373 18.273 1.00 87.06 414 PRO A O 1
ATOM 3206 N N . VAL A 1 415 ? -25.688 -13.763 18.208 1.00 89.19 415 VAL A N 1
ATOM 3207 C CA . VAL A 1 415 ? -25.376 -14.340 16.900 1.00 89.19 415 VAL A CA 1
ATOM 3208 C C . VAL A 1 415 ? -24.070 -15.110 17.001 1.00 89.19 415 VAL A C 1
ATOM 3210 O O . VAL A 1 415 ? -23.071 -14.604 17.515 1.00 89.19 415 VAL A O 1
ATOM 3213 N N . ALA A 1 416 ? -24.062 -16.327 16.451 1.00 88.81 416 ALA A N 1
ATOM 3214 C CA . ALA A 1 416 ? -22.898 -17.200 16.481 1.00 88.81 416 ALA A CA 1
ATOM 3215 C C . ALA A 1 416 ? -21.634 -16.485 15.944 1.00 88.81 416 ALA A C 1
ATOM 3217 O O . ALA A 1 416 ? -21.684 -15.906 14.852 1.00 88.81 416 ALA A O 1
ATOM 3218 N N . PRO A 1 417 ? -20.474 -16.585 16.629 1.00 88.94 417 PRO A N 1
ATOM 3219 C CA . PRO A 1 417 ? -19.235 -15.908 16.226 1.00 88.94 417 PRO A CA 1
ATOM 3220 C C . PRO A 1 417 ? -18.811 -16.182 14.777 1.00 88.94 417 PRO A C 1
ATOM 3222 O O . PRO A 1 417 ? -18.294 -15.307 14.087 1.00 88.94 417 PRO A O 1
ATOM 3225 N N . ARG A 1 418 ? -19.089 -17.393 14.276 1.00 90.44 418 ARG A N 1
ATOM 3226 C CA . ARG A 1 418 ? -18.802 -17.788 12.887 1.00 90.44 418 ARG A CA 1
ATOM 3227 C C . ARG A 1 418 ? -19.547 -16.923 11.867 1.00 90.44 418 ARG A C 1
ATOM 3229 O O . ARG A 1 418 ? -18.974 -16.579 10.840 1.00 90.44 418 ARG A O 1
ATOM 3236 N N . ILE A 1 419 ? -20.790 -16.537 12.162 1.00 90.81 419 ILE A N 1
ATOM 3237 C CA . ILE A 1 419 ? -21.606 -15.677 11.293 1.00 90.81 419 ILE A CA 1
ATOM 3238 C C . ILE A 1 419 ? -21.073 -14.239 11.331 1.00 90.81 419 ILE A C 1
ATOM 3240 O O . ILE A 1 419 ? -21.027 -13.575 10.298 1.00 90.81 419 ILE A O 1
ATOM 3244 N N . GLN A 1 420 ? -20.593 -13.775 12.490 1.00 92.38 420 GLN A N 1
ATOM 3245 C CA . GLN A 1 420 ? -19.962 -12.457 12.611 1.00 92.38 420 GLN A CA 1
ATOM 3246 C C . GLN A 1 420 ? -18.659 -12.363 11.801 1.00 92.38 420 GLN A C 1
ATOM 3248 O O . GLN A 1 420 ? -18.460 -11.393 11.070 1.00 92.38 420 GLN A O 1
ATOM 3253 N N . LEU A 1 421 ? -17.804 -13.390 11.851 1.00 93.62 421 LEU A N 1
ATOM 3254 C CA . LEU A 1 421 ? -16.605 -13.443 11.005 1.00 93.62 421 LEU A CA 1
ATOM 3255 C C . LEU A 1 421 ? -16.943 -13.614 9.519 1.00 93.62 421 LEU A C 1
ATOM 3257 O O . LEU A 1 421 ? -16.302 -12.996 8.672 1.00 93.62 421 LEU A O 1
ATOM 3261 N N . LEU A 1 422 ? -17.976 -14.398 9.189 1.00 93.88 422 LEU A N 1
ATOM 3262 C CA . LEU A 1 422 ? -18.453 -14.526 7.811 1.00 93.88 422 LEU A CA 1
ATOM 3263 C C . LEU A 1 422 ? -18.914 -13.175 7.252 1.00 93.88 422 LEU A C 1
ATOM 3265 O O . LEU A 1 422 ? -18.585 -12.854 6.116 1.00 93.88 422 LEU A O 1
ATOM 3269 N N . ALA A 1 423 ? -19.613 -12.357 8.043 1.00 94.06 423 ALA A N 1
ATOM 3270 C CA . ALA A 1 423 ? -20.017 -11.018 7.621 1.00 94.06 423 ALA A CA 1
ATOM 3271 C C . ALA A 1 423 ? -18.807 -10.137 7.263 1.00 94.06 423 ALA A C 1
ATOM 3273 O O . ALA A 1 423 ? -18.822 -9.453 6.240 1.00 94.06 423 ALA A O 1
ATOM 3274 N N . LYS A 1 424 ? -17.726 -10.207 8.049 1.00 95.19 424 LYS A N 1
ATOM 3275 C CA . LYS A 1 424 ? -16.465 -9.492 7.776 1.00 95.19 424 LYS A CA 1
ATOM 3276 C C . LYS A 1 424 ? -15.772 -9.988 6.504 1.00 95.19 424 LYS A C 1
ATOM 3278 O O . LYS A 1 424 ? -15.244 -9.185 5.729 1.00 95.19 424 LYS A O 1
ATOM 3283 N N . LEU A 1 425 ? -15.801 -11.300 6.267 1.00 95.25 425 LEU A N 1
ATOM 3284 C CA . LEU A 1 425 ? -15.268 -11.905 5.048 1.00 95.25 425 LEU A CA 1
ATOM 3285 C C . LEU A 1 425 ? -16.062 -11.447 3.820 1.00 95.25 425 LEU A C 1
ATOM 3287 O O . LEU A 1 425 ? -15.476 -10.903 2.890 1.00 95.25 425 LEU A O 1
ATOM 3291 N N . VAL A 1 426 ? -17.392 -11.583 3.847 1.00 93.56 426 VAL A N 1
ATOM 3292 C CA . VAL A 1 426 ? -18.286 -11.153 2.758 1.00 93.56 426 VAL A CA 1
ATOM 3293 C C . VAL A 1 426 ? -18.102 -9.671 2.458 1.00 93.56 426 VAL A C 1
ATOM 3295 O O . VAL A 1 426 ? -17.957 -9.296 1.299 1.00 93.56 426 VAL A O 1
ATOM 3298 N N . PHE A 1 427 ? -18.034 -8.830 3.490 1.00 92.94 427 PHE A N 1
ATOM 3299 C CA . PHE A 1 427 ? -17.755 -7.407 3.332 1.00 92.94 427 PHE A CA 1
ATOM 3300 C C . PHE A 1 427 ? -16.446 -7.147 2.564 1.00 92.94 427 PHE A C 1
ATOM 3302 O O . PHE A 1 427 ? -16.415 -6.342 1.634 1.00 92.94 427 PHE A O 1
ATOM 3309 N N . THR A 1 428 ? -15.376 -7.871 2.905 1.00 93.44 428 THR A N 1
ATOM 3310 C CA . THR A 1 428 ? -14.079 -7.754 2.219 1.00 93.44 428 THR A CA 1
ATOM 3311 C C . THR A 1 428 ? -14.168 -8.197 0.757 1.00 93.44 428 THR A C 1
ATOM 3313 O O . THR A 1 428 ? -13.617 -7.531 -0.118 1.00 93.44 428 THR A O 1
ATOM 3316 N N . LEU A 1 429 ? -14.892 -9.284 0.481 1.00 92.94 429 LEU A N 1
ATOM 3317 C CA . LEU A 1 429 ? -15.087 -9.801 -0.877 1.00 92.94 429 LEU A CA 1
ATOM 3318 C C . LEU A 1 429 ? -15.910 -8.850 -1.749 1.00 92.94 429 LEU A C 1
ATOM 3320 O O . LEU A 1 429 ? -15.580 -8.666 -2.916 1.00 92.94 429 LEU A O 1
ATOM 3324 N N . VAL A 1 430 ? -16.936 -8.202 -1.188 1.00 89.75 430 VAL A N 1
ATOM 3325 C CA . VAL A 1 430 ? -17.704 -7.164 -1.895 1.00 89.75 430 VAL A CA 1
ATOM 3326 C C . VAL A 1 430 ? -16.786 -6.012 -2.296 1.00 89.75 430 VAL A C 1
ATOM 3328 O O . VAL A 1 430 ? -16.830 -5.569 -3.440 1.00 89.75 430 VAL A O 1
ATOM 3331 N N . ILE A 1 431 ? -15.907 -5.559 -1.396 1.00 87.50 431 ILE A N 1
ATOM 3332 C CA . ILE A 1 431 ? -14.920 -4.525 -1.727 1.00 87.50 431 ILE A CA 1
ATOM 3333 C C . ILE A 1 431 ? -13.974 -5.004 -2.833 1.00 87.50 431 ILE A C 1
ATOM 3335 O O . ILE A 1 431 ? -13.772 -4.274 -3.799 1.00 87.50 431 ILE A O 1
ATOM 3339 N N . ALA A 1 432 ? -13.442 -6.226 -2.743 1.00 90.25 432 ALA A N 1
ATOM 3340 C CA . ALA A 1 432 ? -12.589 -6.800 -3.787 1.00 90.25 432 ALA A CA 1
ATOM 3341 C C . ALA A 1 432 ? -13.287 -6.804 -5.158 1.00 90.25 432 ALA A C 1
ATOM 3343 O O . ALA A 1 432 ? -12.709 -6.365 -6.149 1.00 90.25 432 ALA A O 1
ATOM 3344 N N . ALA A 1 433 ? -14.550 -7.237 -5.198 1.00 87.81 433 ALA A N 1
ATOM 3345 C CA . ALA A 1 433 ? -15.344 -7.319 -6.418 1.00 87.81 433 ALA A CA 1
ATOM 3346 C C . ALA A 1 433 ? -15.608 -5.942 -7.041 1.00 87.81 433 ALA A C 1
ATOM 3348 O O . ALA A 1 433 ? -15.434 -5.779 -8.247 1.00 87.81 433 ALA A O 1
ATOM 3349 N N . VAL A 1 434 ? -15.978 -4.939 -6.235 1.00 84.44 434 VAL A N 1
ATOM 3350 C CA . VAL A 1 434 ? -16.214 -3.569 -6.727 1.00 84.44 434 VAL A CA 1
ATOM 3351 C C . VAL A 1 434 ? -14.931 -2.978 -7.310 1.00 84.44 434 VAL A C 1
ATOM 3353 O O . VAL A 1 434 ? -14.952 -2.421 -8.404 1.00 84.44 434 VAL A O 1
ATOM 3356 N N . ILE A 1 435 ? -13.803 -3.133 -6.615 1.00 82.44 435 ILE A N 1
ATOM 3357 C CA . ILE A 1 435 ? -12.503 -2.652 -7.098 1.00 82.44 435 ILE A CA 1
ATOM 3358 C C . ILE A 1 435 ? -12.131 -3.364 -8.398 1.00 82.44 435 ILE A C 1
ATOM 3360 O O . ILE A 1 435 ? -11.769 -2.710 -9.373 1.00 82.44 435 ILE A O 1
ATOM 3364 N N . GLY A 1 436 ? -12.244 -4.692 -8.429 1.00 85.94 436 GLY A N 1
ATOM 3365 C CA . GLY A 1 436 ? -11.938 -5.470 -9.619 1.00 85.94 436 GLY A CA 1
ATOM 3366 C C . GLY A 1 436 ? -12.801 -5.074 -10.812 1.00 85.94 436 GLY A C 1
ATOM 3367 O O . GLY A 1 436 ? -12.273 -4.909 -11.906 1.00 85.94 436 GLY A O 1
ATOM 3368 N N . ALA A 1 437 ? -14.095 -4.822 -10.607 1.00 83.06 437 ALA A N 1
ATOM 3369 C CA . ALA A 1 437 ? -14.974 -4.326 -11.661 1.00 83.06 437 ALA A CA 1
ATOM 3370 C C . ALA A 1 437 ? -14.506 -2.964 -12.204 1.00 83.06 437 ALA A C 1
ATOM 3372 O O . ALA A 1 437 ? -14.414 -2.793 -13.418 1.00 83.06 437 ALA A O 1
ATOM 3373 N N . LEU A 1 438 ? -14.133 -2.020 -11.331 1.00 80.00 438 LEU A N 1
ATOM 3374 C CA . LEU A 1 438 ? -13.592 -0.722 -11.755 1.00 80.00 438 LEU A CA 1
ATOM 3375 C C . LEU A 1 438 ? -12.275 -0.864 -12.528 1.00 80.00 438 LEU A C 1
ATOM 3377 O O . LEU A 1 438 ? -12.082 -0.199 -13.541 1.00 80.00 438 LEU A O 1
ATOM 3381 N N . MET A 1 439 ? -11.379 -1.748 -12.087 1.00 82.44 439 MET A N 1
ATOM 3382 C CA . MET A 1 439 ? -10.130 -2.024 -12.801 1.00 82.44 439 MET A CA 1
ATOM 3383 C C . MET A 1 439 ? -10.390 -2.677 -14.166 1.00 82.44 439 MET A C 1
ATOM 3385 O O . MET A 1 439 ? -9.738 -2.313 -15.140 1.00 82.44 439 MET A O 1
ATOM 3389 N N . ALA A 1 440 ? -11.361 -3.589 -14.271 1.00 82.50 440 ALA A N 1
ATOM 3390 C CA . ALA A 1 440 ? -11.729 -4.228 -15.535 1.00 82.50 440 ALA A CA 1
ATOM 3391 C C . ALA A 1 440 ? -12.235 -3.212 -16.574 1.00 82.50 440 ALA A C 1
ATOM 3393 O O . ALA A 1 440 ? -11.844 -3.294 -17.738 1.00 82.50 440 ALA A O 1
ATOM 3394 N N . VAL A 1 441 ? -13.028 -2.217 -16.151 1.00 79.88 441 VAL A N 1
ATOM 3395 C CA . VAL A 1 441 ? -13.496 -1.115 -17.018 1.00 79.88 441 VAL A CA 1
ATOM 3396 C C . VAL A 1 441 ? -12.325 -0.350 -17.649 1.00 79.88 441 VAL A C 1
ATOM 3398 O O . VAL A 1 441 ? -12.447 0.130 -18.772 1.00 79.88 441 VAL A O 1
ATOM 3401 N N . VAL A 1 442 ? -11.178 -0.278 -16.968 1.00 74.75 442 VAL A N 1
ATOM 3402 C CA . VAL A 1 442 ? -9.964 0.388 -17.464 1.00 74.75 442 VAL A CA 1
ATOM 3403 C C . VAL A 1 442 ? -9.069 -0.558 -18.279 1.00 74.75 442 VAL A C 1
ATOM 3405 O O . VAL A 1 442 ? -8.503 -0.156 -19.294 1.00 74.75 442 VAL A O 1
ATOM 3408 N N . LEU A 1 443 ? -8.954 -1.827 -17.874 1.00 75.75 443 LEU A N 1
ATOM 3409 C CA . LEU A 1 443 ? -8.082 -2.821 -18.516 1.00 75.75 443 LEU A CA 1
ATOM 3410 C C . LEU A 1 443 ? -8.596 -3.311 -19.874 1.00 75.75 443 LEU A C 1
ATOM 3412 O O . LEU A 1 443 ? -7.792 -3.635 -20.747 1.00 75.75 443 LEU A O 1
ATOM 3416 N N . ILE A 1 444 ? -9.914 -3.357 -20.079 1.00 78.12 444 ILE A N 1
ATOM 3417 C CA . ILE A 1 444 ? -10.489 -3.781 -21.364 1.00 78.12 444 ILE A CA 1
ATOM 3418 C C . ILE A 1 444 ? -10.083 -2.809 -22.496 1.00 78.12 444 ILE A C 1
ATOM 3420 O O . ILE A 1 444 ? -9.536 -3.265 -23.503 1.00 78.12 444 ILE A O 1
ATOM 3424 N N . PRO A 1 445 ? -10.223 -1.475 -22.343 1.00 72.31 445 PRO A N 1
ATOM 3425 C CA . PRO A 1 445 ? -9.686 -0.505 -23.303 1.00 72.31 445 PRO A CA 1
ATOM 3426 C C . PRO A 1 445 ? -8.167 -0.584 -23.538 1.00 72.31 445 PRO A C 1
ATOM 3428 O O . PRO A 1 445 ? -7.714 -0.253 -24.642 1.00 72.31 445 PRO A O 1
ATOM 3431 N N . LEU A 1 446 ? -7.396 -1.031 -22.533 1.00 67.94 446 LEU A N 1
ATOM 3432 C CA . LEU A 1 446 ? -5.939 -1.246 -22.612 1.00 67.94 446 LEU A CA 1
ATOM 3433 C C . LEU A 1 446 ? -5.539 -2.436 -23.496 1.00 67.94 446 LEU A C 1
ATOM 3435 O O . LEU A 1 446 ? -4.357 -2.606 -23.780 1.00 67.94 446 LEU A O 1
ATOM 3439 N N . GLY A 1 447 ? -6.504 -3.229 -23.964 1.00 71.31 447 GLY A N 1
ATOM 3440 C CA . GLY A 1 447 ? -6.264 -4.367 -24.848 1.00 71.31 447 GLY A CA 1
ATOM 3441 C C . GLY A 1 447 ? -6.380 -5.724 -24.165 1.00 71.31 447 GLY A C 1
ATOM 3442 O O . GLY A 1 447 ? -6.226 -6.734 -24.846 1.00 71.31 447 GLY A O 1
ATOM 3443 N N . LEU A 1 448 ? -6.690 -5.785 -22.861 1.00 72.75 448 LEU A N 1
ATOM 3444 C CA . LEU A 1 448 ? -6.995 -7.062 -22.219 1.00 72.75 448 LEU A CA 1
ATOM 3445 C C . LEU A 1 448 ? -8.347 -7.575 -22.753 1.00 72.75 448 LEU A C 1
ATOM 3447 O O . LEU A 1 448 ? -9.356 -6.879 -22.603 1.00 72.75 448 LEU A O 1
ATOM 3451 N N . PRO A 1 449 ? -8.418 -8.781 -23.349 1.00 80.56 449 PRO A N 1
ATOM 3452 C CA . PRO A 1 449 ? -9.676 -9.301 -23.872 1.00 80.56 449 PRO A CA 1
ATOM 3453 C C . PRO A 1 449 ? -10.755 -9.349 -22.785 1.00 80.56 449 PRO A C 1
ATOM 3455 O O . PRO A 1 449 ? -10.493 -9.804 -21.672 1.00 80.56 449 PRO A O 1
ATOM 3458 N N . ALA A 1 450 ? -11.992 -8.957 -23.105 1.00 80.56 450 ALA A N 1
ATOM 3459 C CA . ALA A 1 450 ? -13.090 -8.936 -22.129 1.00 80.56 450 ALA A CA 1
ATOM 3460 C C . ALA A 1 450 ? -13.309 -10.302 -21.447 1.00 80.56 450 ALA A C 1
ATOM 3462 O O . ALA A 1 450 ? -13.592 -10.367 -20.252 1.00 80.56 450 ALA A O 1
ATOM 3463 N N . LYS A 1 451 ? -13.090 -11.404 -22.181 1.00 82.19 451 LYS A N 1
ATOM 3464 C CA . LYS A 1 451 ? -13.106 -12.770 -21.637 1.00 82.19 451 LYS A CA 1
ATOM 3465 C C . LYS A 1 451 ? -12.009 -12.986 -20.586 1.00 82.19 451 LYS A C 1
ATOM 3467 O O . LYS A 1 451 ? -12.297 -13.500 -19.510 1.00 82.19 451 LYS A O 1
ATOM 3472 N N . ALA A 1 452 ? -10.776 -12.571 -20.878 1.00 81.75 452 ALA A N 1
ATOM 3473 C CA . ALA A 1 452 ? -9.641 -12.656 -19.959 1.00 81.75 452 ALA A CA 1
ATOM 3474 C C . ALA A 1 452 ? -9.862 -11.785 -18.710 1.00 81.75 452 ALA A C 1
ATOM 3476 O O . ALA A 1 452 ? -9.655 -12.245 -17.590 1.00 81.75 452 ALA A O 1
ATOM 3477 N N . ALA A 1 453 ? -10.386 -10.567 -18.884 1.00 83.38 453 ALA A N 1
ATOM 3478 C CA . ALA A 1 453 ? -10.769 -9.695 -17.777 1.00 83.38 453 ALA A CA 1
ATOM 3479 C C . ALA A 1 453 ? -11.866 -10.328 -16.900 1.00 83.38 453 ALA A C 1
ATOM 3481 O O . ALA A 1 453 ? -11.736 -10.358 -15.680 1.00 83.38 453 ALA A O 1
ATOM 3482 N N . GLY A 1 454 ? -12.919 -10.896 -17.496 1.00 82.25 454 GLY A N 1
ATOM 3483 C CA . GLY A 1 454 ? -13.988 -11.575 -16.755 1.00 82.25 454 GLY A CA 1
ATOM 3484 C C . GLY A 1 454 ? -13.486 -12.785 -15.959 1.00 82.25 454 GLY A C 1
ATOM 3485 O O . GLY A 1 454 ? -13.789 -12.917 -14.773 1.00 82.25 454 GLY A O 1
ATOM 3486 N N . ILE A 1 455 ? -12.657 -13.628 -16.581 1.00 85.19 455 ILE A N 1
ATOM 3487 C CA . ILE A 1 455 ? -12.023 -14.779 -15.921 1.00 85.19 455 ILE A CA 1
ATOM 3488 C C . ILE A 1 455 ? -11.109 -14.311 -14.782 1.00 85.19 455 ILE A C 1
ATOM 3490 O O . ILE A 1 455 ? -11.188 -14.840 -13.674 1.00 85.19 455 ILE A O 1
ATOM 3494 N N . GLY A 1 456 ? -10.283 -13.291 -15.023 1.00 88.38 456 GLY A N 1
ATOM 3495 C CA . GLY A 1 456 ? -9.391 -12.723 -14.016 1.00 88.38 456 GLY A CA 1
ATOM 3496 C C . GLY A 1 456 ? -10.143 -12.099 -12.839 1.00 88.38 456 GLY A C 1
ATOM 3497 O O . GLY A 1 456 ? -9.722 -12.271 -11.699 1.00 88.38 456 GLY A O 1
ATOM 3498 N N . LEU A 1 457 ? -11.294 -11.458 -13.071 1.00 87.44 457 LEU A N 1
ATOM 3499 C CA . LEU A 1 457 ? -12.146 -10.927 -12.002 1.00 87.44 457 LEU A CA 1
ATOM 3500 C C . LEU A 1 457 ? -12.699 -12.049 -11.115 1.00 87.44 457 LEU A C 1
ATOM 3502 O O . LEU A 1 457 ? -12.601 -11.970 -9.891 1.00 87.44 457 LEU A O 1
ATOM 3506 N N . ILE A 1 458 ? -13.248 -13.105 -11.723 1.00 88.88 458 ILE A N 1
ATOM 3507 C CA . ILE A 1 458 ? -13.797 -14.257 -10.993 1.00 88.88 458 ILE A CA 1
ATOM 3508 C C . ILE A 1 458 ? -12.691 -14.947 -10.189 1.00 88.88 458 ILE A C 1
ATOM 3510 O O . ILE A 1 458 ? -12.842 -15.157 -8.986 1.00 88.88 458 ILE A O 1
ATOM 3514 N N . LEU A 1 459 ? -11.553 -15.242 -10.824 1.00 91.12 459 LEU A N 1
ATOM 3515 C CA . LEU A 1 459 ? -10.400 -15.839 -10.150 1.00 91.12 459 LEU A CA 1
ATOM 3516 C C . LEU A 1 459 ? -9.853 -14.947 -9.046 1.00 91.12 459 LEU A C 1
ATOM 3518 O O . LEU A 1 459 ? -9.479 -15.452 -7.994 1.00 91.12 459 LEU A O 1
ATOM 3522 N N . GLY A 1 460 ? -9.841 -13.633 -9.254 1.00 93.56 460 GLY A N 1
ATOM 3523 C CA . GLY A 1 460 ? -9.416 -12.665 -8.255 1.00 93.56 460 GLY A CA 1
ATOM 3524 C C . GLY A 1 460 ? -10.320 -12.651 -7.027 1.00 93.56 460 GLY A C 1
ATOM 3525 O O . GLY A 1 460 ? -9.822 -12.624 -5.906 1.00 93.56 460 GLY A O 1
ATOM 3526 N N . ILE A 1 461 ? -11.641 -12.748 -7.206 1.00 91.12 461 ILE A N 1
ATOM 3527 C CA . ILE A 1 461 ? -12.592 -12.862 -6.089 1.00 91.12 461 ILE A CA 1
ATOM 3528 C C . ILE A 1 461 ? -12.409 -14.197 -5.357 1.00 91.12 461 ILE A C 1
ATOM 3530 O O . ILE A 1 461 ? -12.378 -14.212 -4.127 1.00 91.12 461 ILE A O 1
ATOM 3534 N N . ILE A 1 462 ? -12.235 -15.305 -6.088 1.00 91.19 462 ILE A N 1
ATOM 3535 C CA . ILE A 1 462 ? -11.951 -16.619 -5.491 1.00 91.19 462 ILE A CA 1
ATOM 3536 C C . ILE A 1 462 ? -10.643 -16.564 -4.695 1.00 91.19 462 ILE A C 1
ATOM 3538 O O . ILE A 1 462 ? -10.599 -17.033 -3.561 1.00 91.19 462 ILE A O 1
ATOM 3542 N N . PHE A 1 463 ? -9.597 -15.945 -5.243 1.00 94.44 463 PHE A N 1
ATOM 3543 C CA . PHE A 1 463 ? -8.309 -15.794 -4.573 1.00 94.44 463 PHE A CA 1
ATOM 3544 C C . PHE A 1 463 ? -8.368 -14.819 -3.389 1.00 94.44 463 PHE A C 1
ATOM 3546 O O . PHE A 1 463 ? -7.656 -15.004 -2.405 1.00 94.44 463 PHE A O 1
ATOM 3553 N N . ALA A 1 464 ? -9.265 -13.831 -3.405 1.00 94.50 464 ALA A N 1
ATOM 3554 C CA . ALA A 1 464 ? -9.484 -12.943 -2.266 1.00 94.50 464 ALA A CA 1
ATOM 3555 C C . ALA A 1 464 ? -9.990 -13.700 -1.023 1.00 94.50 464 ALA A C 1
ATOM 3557 O O . ALA A 1 464 ? -9.705 -13.276 0.096 1.00 94.50 464 ALA A O 1
ATOM 3558 N N . VAL A 1 465 ? -10.697 -14.828 -1.192 1.00 93.69 465 VAL A N 1
ATOM 3559 C CA . VAL A 1 465 ? -11.235 -15.642 -0.086 1.00 93.69 465 VAL A CA 1
ATOM 3560 C C . VAL A 1 465 ? -10.141 -16.134 0.869 1.00 93.69 465 VAL A C 1
ATOM 3562 O O . VAL A 1 465 ? -10.205 -15.767 2.047 1.00 93.69 465 VAL A O 1
ATOM 3565 N N . PRO A 1 466 ? -9.137 -16.930 0.436 1.00 92.62 466 PRO A N 1
ATOM 3566 C CA . PRO A 1 466 ? -8.090 -17.396 1.336 1.00 92.62 466 PRO A CA 1
ATOM 3567 C C . PRO A 1 466 ? -7.312 -16.248 1.967 1.00 92.62 466 PRO A C 1
ATOM 3569 O O . PRO A 1 466 ? -7.053 -16.279 3.169 1.00 92.62 466 PRO A O 1
ATOM 3572 N N . LEU A 1 467 ? -6.977 -15.210 1.195 1.00 93.44 467 LEU A N 1
ATOM 3573 C CA . LEU A 1 467 ? -6.181 -14.104 1.717 1.00 93.44 467 LEU A CA 1
ATOM 3574 C C . LEU A 1 467 ? -6.949 -13.300 2.779 1.00 93.44 467 LEU A C 1
ATOM 3576 O O . LEU A 1 467 ? -6.397 -12.989 3.837 1.00 93.44 467 LEU A O 1
ATOM 3580 N N . ALA A 1 468 ? -8.230 -13.003 2.544 1.00 94.88 468 ALA A N 1
ATOM 3581 C CA . ALA A 1 468 ? -9.074 -12.293 3.498 1.00 94.88 468 ALA A CA 1
ATOM 3582 C C . ALA A 1 468 ? -9.358 -13.136 4.749 1.00 94.88 468 ALA A C 1
ATOM 3584 O O . ALA A 1 468 ? -9.245 -12.623 5.860 1.00 94.88 468 ALA A O 1
ATOM 3585 N N . ALA A 1 469 ? -9.665 -14.427 4.596 1.00 92.94 469 ALA A N 1
ATOM 3586 C CA . ALA A 1 469 ? -9.922 -15.317 5.727 1.00 92.94 469 ALA A CA 1
ATOM 3587 C C . ALA A 1 469 ? -8.675 -15.504 6.610 1.00 92.94 469 ALA A C 1
ATOM 3589 O O . ALA A 1 469 ? -8.783 -15.427 7.834 1.00 92.94 469 ALA A O 1
ATOM 3590 N N . LEU A 1 470 ? -7.483 -15.663 6.016 1.00 91.06 470 LEU A N 1
ATOM 3591 C CA . LEU A 1 470 ? -6.218 -15.695 6.763 1.00 91.06 470 LEU A CA 1
ATOM 3592 C C . LEU A 1 470 ? -5.941 -14.364 7.470 1.00 91.06 470 LEU A C 1
ATOM 3594 O O . LEU A 1 470 ? -5.529 -14.356 8.628 1.00 91.06 470 LEU A O 1
ATOM 3598 N N . SER A 1 471 ? -6.216 -13.239 6.810 1.00 92.75 471 SER A N 1
ATOM 3599 C CA . SER A 1 471 ? -6.045 -11.909 7.405 1.00 92.75 471 SER A CA 1
ATOM 3600 C C . SER A 1 471 ? -6.954 -11.698 8.621 1.00 92.75 471 SER A C 1
ATOM 3602 O O . SER A 1 471 ? -6.494 -11.245 9.668 1.00 92.75 471 SER A O 1
ATOM 3604 N N . ILE A 1 472 ? -8.228 -12.091 8.512 1.00 93.25 472 ILE A N 1
ATOM 3605 C CA . ILE A 1 472 ? -9.195 -12.035 9.617 1.00 93.25 472 ILE A CA 1
ATOM 3606 C C . ILE A 1 472 ? -8.791 -13.008 10.730 1.00 93.25 472 ILE A C 1
ATOM 3608 O O . ILE A 1 472 ? -8.922 -12.677 11.906 1.00 93.25 472 ILE A O 1
ATOM 3612 N N . ALA A 1 473 ? -8.271 -14.192 10.394 1.00 89.31 473 ALA A N 1
ATOM 3613 C CA . ALA A 1 473 ? -7.777 -15.155 11.375 1.00 89.31 473 ALA A CA 1
ATOM 3614 C C . ALA A 1 473 ? -6.608 -14.588 12.201 1.00 89.31 473 ALA A C 1
ATOM 3616 O O . ALA A 1 473 ? -6.613 -14.723 13.425 1.00 89.31 473 ALA A O 1
ATOM 3617 N N . VAL A 1 474 ? -5.651 -13.903 11.562 1.00 87.50 474 VAL A N 1
ATOM 3618 C CA . VAL A 1 474 ? -4.556 -13.204 12.260 1.00 87.50 474 VAL A CA 1
ATOM 3619 C C . VAL A 1 474 ? -5.109 -12.127 13.194 1.00 87.50 474 VAL A C 1
ATOM 3621 O O . VAL A 1 474 ? -4.718 -12.070 14.360 1.00 87.50 474 VAL A O 1
ATOM 3624 N N . ASP A 1 475 ? -6.063 -11.320 12.726 1.00 90.25 475 ASP A N 1
ATOM 3625 C CA . ASP A 1 475 ? -6.671 -10.276 13.557 1.00 90.25 475 ASP A CA 1
ATOM 3626 C C . ASP A 1 475 ? -7.535 -10.843 14.697 1.00 90.25 475 ASP A C 1
ATOM 3628 O O . ASP A 1 475 ? -7.634 -10.238 15.758 1.00 90.25 475 ASP A O 1
ATOM 3632 N N . THR A 1 476 ? -8.110 -12.036 14.521 1.00 87.38 476 THR A N 1
ATOM 3633 C CA . THR A 1 476 ? -8.858 -12.753 15.571 1.00 87.38 476 THR A CA 1
ATOM 3634 C C . THR A 1 476 ? -7.929 -13.276 16.665 1.00 87.38 476 THR A C 1
ATOM 3636 O O . THR A 1 476 ? -8.306 -13.302 17.834 1.00 87.38 476 THR A O 1
ATOM 3639 N N . LEU A 1 477 ? -6.712 -13.691 16.302 1.00 82.88 477 LEU A N 1
ATOM 3640 C CA . LEU A 1 477 ? -5.714 -14.182 17.252 1.00 82.88 477 LEU A CA 1
ATOM 3641 C C . LEU A 1 477 ? -5.095 -13.052 18.079 1.00 82.88 477 LEU A C 1
ATOM 3643 O O . LEU A 1 477 ? -4.849 -13.239 19.272 1.00 82.88 477 LEU A O 1
ATOM 3647 N N . TRP A 1 478 ? -4.844 -11.890 17.466 1.00 78.44 478 TRP A N 1
ATOM 3648 C CA . TRP A 1 478 ? -4.183 -10.761 18.132 1.00 78.44 478 TRP A CA 1
ATOM 3649 C C . TRP A 1 478 ? -4.875 -9.421 17.867 1.00 78.44 478 TRP A C 1
ATOM 3651 O O . TRP A 1 478 ? -4.243 -8.506 17.334 1.00 78.44 478 TRP A O 1
ATOM 3661 N N . PRO A 1 479 ? -6.147 -9.251 18.258 1.00 84.81 479 PRO A N 1
ATOM 3662 C CA . PRO A 1 479 ? -6.853 -8.005 18.008 1.00 84.81 479 PRO A CA 1
ATOM 3663 C C . PRO A 1 479 ? -6.239 -6.864 18.822 1.00 84.81 479 PRO A C 1
ATOM 3665 O O . PRO A 1 479 ? -5.998 -6.974 20.029 1.00 84.81 479 PRO A O 1
ATOM 3668 N N . ARG A 1 480 ? -6.007 -5.725 18.170 1.00 82.62 480 ARG A N 1
ATOM 3669 C CA . ARG A 1 480 ? -5.525 -4.498 18.806 1.00 82.62 480 ARG A CA 1
ATOM 3670 C C . ARG A 1 480 ? -6.709 -3.582 19.104 1.00 82.62 480 ARG A C 1
ATOM 3672 O O . ARG A 1 480 ? -7.032 -2.711 18.308 1.00 82.62 480 ARG A O 1
ATOM 3679 N N . LEU A 1 481 ? -7.338 -3.773 20.265 1.00 84.00 481 LEU A N 1
ATOM 3680 C CA . LEU A 1 481 ? -8.557 -3.042 20.653 1.00 84.00 481 LEU A CA 1
ATOM 3681 C C . LEU A 1 481 ? -8.295 -1.666 21.301 1.00 84.00 481 LEU A C 1
ATOM 3683 O O . LEU A 1 481 ? -9.154 -0.790 21.260 1.00 84.00 481 LEU A O 1
ATOM 3687 N N . ASN A 1 482 ? -7.097 -1.448 21.852 1.00 80.25 482 ASN A N 1
ATOM 3688 C CA . ASN A 1 482 ? -6.735 -0.221 22.575 1.00 80.25 482 ASN A CA 1
ATOM 3689 C C . ASN A 1 482 ? -5.888 0.712 21.695 1.00 80.25 482 ASN A C 1
ATOM 3691 O O . ASN A 1 482 ? -4.681 0.854 21.906 1.00 80.25 482 ASN A O 1
ATOM 3695 N N . TRP A 1 483 ? -6.497 1.303 20.669 1.00 81.50 483 TRP A N 1
ATOM 3696 C CA . TRP A 1 483 ? -5.866 2.318 19.818 1.00 81.50 483 TRP A CA 1
ATOM 3697 C C . TRP A 1 483 ? -6.365 3.723 20.172 1.00 81.50 483 TRP A C 1
ATOM 3699 O O . TRP A 1 483 ? -7.490 3.893 20.630 1.00 81.50 483 TRP A O 1
ATOM 3709 N N . VAL A 1 484 ? -5.519 4.738 19.967 1.00 73.12 484 VAL A N 1
ATOM 3710 C CA . VAL A 1 484 ? -5.823 6.140 20.341 1.00 73.12 484 VAL A CA 1
ATOM 3711 C C . VAL A 1 484 ? -6.213 6.984 19.130 1.00 73.12 484 VAL A C 1
ATOM 3713 O O . VAL A 1 484 ? -7.062 7.873 19.230 1.00 73.12 484 VAL A O 1
ATOM 3716 N N . SER A 1 485 ? -5.622 6.677 17.974 1.00 74.50 485 SER A N 1
ATOM 3717 C CA . SER A 1 485 ? -5.977 7.261 16.682 1.00 74.50 485 SER A CA 1
ATOM 3718 C C . SER A 1 485 ? -6.491 6.172 15.731 1.00 74.50 485 SER A C 1
ATOM 3720 O O . SER A 1 485 ? -5.959 5.057 15.731 1.00 74.50 485 SER A O 1
ATOM 3722 N N . PRO A 1 486 ? -7.482 6.457 14.869 1.00 75.00 486 PRO A N 1
ATOM 3723 C CA . PRO A 1 486 ? -7.952 5.467 13.898 1.00 75.00 486 PRO A CA 1
ATOM 3724 C C . PRO A 1 486 ? -6.859 5.028 12.903 1.00 75.00 486 PRO A C 1
ATOM 3726 O O . PRO A 1 486 ? -6.825 3.870 12.488 1.00 75.00 486 PRO A O 1
ATOM 3729 N N . GLN A 1 487 ? -5.893 5.898 12.574 1.00 73.62 487 GLN A N 1
ATOM 3730 C CA . GLN A 1 487 ? -4.739 5.527 11.741 1.00 73.62 487 GLN A CA 1
ATOM 3731 C C . GLN A 1 487 ? -3.906 4.400 12.376 1.00 73.62 487 GLN A C 1
ATOM 3733 O O . GLN A 1 487 ? -3.400 3.527 11.669 1.00 73.62 487 GLN A O 1
ATOM 3738 N N . GLN A 1 488 ? -3.780 4.396 13.707 1.00 77.31 488 GLN A N 1
ATOM 3739 C CA . GLN A 1 488 ? -3.066 3.358 14.446 1.00 77.31 488 GLN A CA 1
ATOM 3740 C C . GLN A 1 488 ? -3.783 2.003 14.384 1.00 77.31 488 GLN A C 1
ATOM 3742 O O . GLN A 1 488 ? -3.114 0.973 14.313 1.00 77.31 488 GLN A O 1
ATOM 3747 N N . ALA A 1 489 ? -5.121 2.002 14.376 1.00 77.94 489 ALA A N 1
ATOM 3748 C CA . ALA A 1 489 ? -5.926 0.789 14.231 1.00 77.94 489 ALA A CA 1
ATOM 3749 C C . ALA A 1 489 ? -5.725 0.123 12.864 1.00 77.94 489 ALA A C 1
ATOM 3751 O O . ALA A 1 489 ? -5.740 -1.102 12.775 1.00 77.94 489 ALA A O 1
ATOM 3752 N N . MET A 1 490 ? -5.526 0.938 11.819 1.00 77.75 490 MET A N 1
ATOM 3753 C CA . MET A 1 490 ? -5.317 0.478 10.449 1.00 77.75 490 MET A CA 1
ATOM 3754 C C . MET A 1 490 ? -3.838 0.311 10.110 1.00 77.75 490 MET A C 1
ATOM 3756 O O . MET A 1 490 ? -3.323 -0.793 10.213 1.00 77.75 490 MET A O 1
ATOM 3760 N N . LYS A 1 491 ? -3.129 1.381 9.728 1.00 68.50 491 LYS A N 1
ATOM 3761 C CA . LYS A 1 491 ? -1.747 1.301 9.213 1.00 68.50 491 LYS A CA 1
ATOM 3762 C C . LYS A 1 491 ? -0.712 0.977 10.292 1.00 68.50 491 LYS A C 1
ATOM 3764 O O . LYS A 1 491 ? 0.290 0.339 10.000 1.00 68.50 491 LYS A O 1
ATOM 3769 N N . GLY A 1 492 ? -0.951 1.406 11.532 1.00 67.19 492 GLY A N 1
ATOM 3770 C CA . GLY A 1 492 ? -0.040 1.166 12.657 1.00 67.19 492 GLY A CA 1
ATOM 3771 C C . GLY A 1 492 ? -0.141 -0.233 13.272 1.00 67.19 492 GLY A C 1
ATOM 3772 O O . GLY A 1 492 ? 0.556 -0.515 14.249 1.00 67.19 492 GLY A O 1
ATOM 3773 N N . ASN A 1 493 ? -1.024 -1.098 12.763 1.00 78.38 493 ASN A N 1
ATOM 3774 C CA . ASN A 1 493 ? -1.237 -2.429 13.311 1.00 78.38 493 ASN A CA 1
ATOM 3775 C C . ASN A 1 493 ? -0.170 -3.415 12.813 1.00 78.38 493 ASN A C 1
ATOM 3777 O O . ASN A 1 493 ? -0.035 -3.659 11.616 1.00 78.38 493 ASN A O 1
ATOM 3781 N N . THR A 1 494 ? 0.557 -4.033 13.746 1.00 72.75 494 THR A N 1
ATOM 3782 C CA . THR A 1 494 ? 1.573 -5.052 13.447 1.00 72.75 494 THR A CA 1
ATOM 3783 C C . THR A 1 494 ? 0.984 -6.294 12.781 1.00 72.75 494 THR A C 1
ATOM 3785 O O . THR A 1 494 ? 1.703 -6.985 12.062 1.00 72.75 494 THR A O 1
ATOM 3788 N N . ASN A 1 495 ? -0.320 -6.552 12.953 1.00 82.38 495 ASN A N 1
ATOM 3789 C CA . ASN A 1 495 ? -1.021 -7.631 12.254 1.00 82.38 495 ASN A CA 1
ATOM 3790 C C . ASN A 1 495 ? -0.909 -7.484 10.735 1.00 82.38 495 ASN A C 1
ATOM 3792 O O . ASN A 1 495 ? -0.727 -8.485 10.050 1.00 82.38 495 ASN A O 1
ATOM 3796 N N . ASN A 1 496 ? -0.916 -6.256 10.204 1.00 80.62 496 ASN A N 1
ATOM 3797 C CA . ASN A 1 496 ? -0.765 -6.037 8.766 1.00 80.62 496 ASN A CA 1
ATOM 3798 C C . ASN A 1 496 ? 0.582 -6.533 8.246 1.00 80.62 496 ASN A C 1
ATOM 3800 O O . ASN A 1 496 ? 0.628 -7.104 7.164 1.00 80.62 496 ASN A O 1
ATOM 3804 N N . LEU A 1 497 ? 1.667 -6.348 9.005 1.00 74.81 497 LEU A N 1
ATOM 3805 C CA . LEU A 1 497 ? 2.996 -6.812 8.595 1.00 74.81 497 LEU A CA 1
ATOM 3806 C C . LEU A 1 497 ? 3.051 -8.340 8.542 1.00 74.81 497 LEU A C 1
ATOM 3808 O O . LEU A 1 497 ? 3.566 -8.902 7.581 1.00 74.81 497 LEU A O 1
ATOM 3812 N N . ILE A 1 498 ? 2.466 -9.011 9.540 1.00 76.88 498 ILE A N 1
ATOM 3813 C CA . ILE A 1 498 ? 2.364 -10.478 9.577 1.00 76.88 498 ILE A CA 1
ATOM 3814 C C . ILE A 1 498 ? 1.518 -10.980 8.401 1.00 76.88 498 ILE A C 1
ATOM 3816 O O . ILE A 1 498 ? 1.890 -11.933 7.722 1.00 76.88 498 ILE A O 1
ATOM 3820 N N . VAL A 1 499 ? 0.393 -10.324 8.127 1.00 83.62 499 VAL A N 1
ATOM 3821 C CA . VAL A 1 499 ? -0.480 -10.665 7.002 1.00 83.62 499 VAL A CA 1
ATOM 3822 C C . VAL A 1 499 ? 0.237 -10.463 5.664 1.00 83.62 499 VAL A C 1
ATOM 3824 O O . VAL A 1 499 ? 0.227 -11.365 4.831 1.00 83.62 499 VAL A O 1
ATOM 3827 N N . MET A 1 500 ? 0.926 -9.336 5.470 1.00 77.50 500 MET A N 1
ATOM 3828 C CA . MET A 1 500 ? 1.716 -9.074 4.262 1.00 77.50 500 MET A CA 1
ATOM 3829 C C . MET A 1 500 ? 2.824 -10.114 4.061 1.00 77.50 500 MET A C 1
ATOM 3831 O O . MET A 1 500 ? 3.021 -10.572 2.938 1.00 77.50 500 MET A O 1
ATOM 3835 N N . ALA A 1 501 ? 3.488 -10.541 5.138 1.00 73.00 501 ALA A N 1
ATOM 3836 C CA . ALA A 1 501 ? 4.479 -11.618 5.123 1.00 73.00 501 ALA A CA 1
ATOM 3837 C C . ALA A 1 501 ? 3.910 -12.922 4.554 1.00 73.00 501 ALA A C 1
ATOM 3839 O O . ALA A 1 501 ? 4.455 -13.506 3.617 1.00 73.00 501 ALA A O 1
ATOM 3840 N N . LEU A 1 502 ? 2.794 -13.366 5.139 1.00 77.75 502 LEU A N 1
ATOM 3841 C CA . LEU A 1 502 ? 2.131 -14.616 4.785 1.00 77.75 502 LEU A CA 1
ATOM 3842 C C . LEU A 1 502 ? 1.652 -14.583 3.335 1.00 77.75 502 LEU A C 1
ATOM 3844 O O . LEU A 1 502 ? 1.833 -15.551 2.600 1.00 77.75 502 LEU A O 1
ATOM 3848 N N . ILE A 1 503 ? 1.086 -13.453 2.913 1.00 81.56 503 ILE A N 1
ATOM 3849 C CA . ILE A 1 503 ? 0.568 -13.278 1.559 1.00 81.56 503 ILE A CA 1
ATOM 3850 C C . ILE A 1 503 ? 1.697 -13.228 0.539 1.00 81.56 503 ILE A C 1
ATOM 3852 O O . ILE A 1 503 ? 1.561 -13.845 -0.508 1.00 81.56 503 ILE A O 1
ATOM 3856 N N . ALA A 1 504 ? 2.812 -12.551 0.815 1.00 73.06 504 ALA A N 1
ATOM 3857 C CA . ALA A 1 504 ? 3.942 -12.541 -0.111 1.00 73.06 504 ALA A CA 1
ATOM 3858 C C . ALA A 1 504 ? 4.583 -13.923 -0.254 1.00 73.06 504 ALA A C 1
ATOM 3860 O O . ALA A 1 504 ? 4.907 -14.325 -1.370 1.00 73.06 504 ALA A O 1
ATOM 3861 N N . GLY A 1 505 ? 4.702 -14.678 0.844 1.00 73.88 505 GLY A N 1
ATOM 3862 C CA . GLY A 1 505 ? 5.129 -16.076 0.790 1.00 73.88 505 GLY A CA 1
ATOM 3863 C C . GLY A 1 505 ? 4.186 -16.926 -0.064 1.00 73.88 505 GLY A C 1
ATOM 3864 O O . GLY A 1 505 ? 4.634 -17.653 -0.949 1.00 73.88 505 GLY A O 1
ATOM 3865 N N . LEU A 1 506 ? 2.874 -16.777 0.137 1.00 81.12 506 LEU A N 1
ATOM 3866 C CA . LEU A 1 506 ? 1.864 -17.479 -0.652 1.00 81.12 506 LEU A CA 1
ATOM 3867 C C . LEU A 1 506 ? 1.892 -17.065 -2.131 1.00 81.12 506 LEU A C 1
ATOM 3869 O O . LEU A 1 506 ? 1.877 -17.924 -3.006 1.00 81.12 506 LEU A O 1
ATOM 3873 N N . ALA A 1 507 ? 1.993 -15.769 -2.424 1.00 80.94 507 ALA A N 1
ATOM 3874 C CA . ALA A 1 507 ? 2.083 -15.244 -3.781 1.00 80.94 507 ALA A CA 1
ATOM 3875 C C . ALA A 1 507 ? 3.336 -15.761 -4.500 1.00 80.94 507 ALA A C 1
ATOM 3877 O O . ALA A 1 507 ? 3.241 -16.189 -5.645 1.00 80.94 507 ALA A O 1
ATOM 3878 N N . TYR A 1 508 ? 4.490 -15.796 -3.825 1.00 77.19 508 TYR A N 1
ATOM 3879 C CA . TYR A 1 508 ? 5.717 -16.371 -4.378 1.00 77.19 508 TYR A CA 1
ATOM 3880 C C . TYR A 1 508 ? 5.535 -17.846 -4.762 1.00 77.19 508 TYR A C 1
ATOM 3882 O O . TYR A 1 508 ? 5.897 -18.235 -5.873 1.00 77.19 508 TYR A O 1
ATOM 3890 N N . LEU A 1 509 ? 4.933 -18.655 -3.883 1.00 79.94 509 LEU A N 1
ATOM 3891 C CA . LEU A 1 509 ? 4.660 -20.069 -4.161 1.00 79.94 509 LEU A CA 1
ATOM 3892 C C . LEU A 1 509 ? 3.703 -20.244 -5.347 1.00 79.94 509 LEU A C 1
ATOM 3894 O O . LEU A 1 509 ? 3.950 -21.079 -6.213 1.00 79.94 509 LEU A O 1
ATOM 3898 N N . LEU A 1 510 ? 2.650 -19.430 -5.423 1.00 85.69 510 LEU A N 1
ATOM 3899 C CA . LEU A 1 510 ? 1.675 -19.477 -6.515 1.00 85.69 510 LEU A CA 1
ATOM 3900 C C . LEU A 1 510 ? 2.281 -19.046 -7.856 1.00 85.69 510 LEU A C 1
ATOM 3902 O O . LEU A 1 510 ? 2.059 -19.709 -8.865 1.00 85.69 510 LEU A O 1
ATOM 3906 N N . ILE A 1 511 ? 3.102 -17.990 -7.868 1.00 83.00 511 ILE A N 1
ATOM 3907 C CA . ILE A 1 511 ? 3.830 -17.552 -9.068 1.00 83.00 511 ILE A CA 1
ATOM 3908 C C . ILE A 1 511 ? 4.783 -18.656 -9.537 1.00 83.00 511 ILE A C 1
ATOM 3910 O O . ILE A 1 511 ? 4.829 -18.965 -10.725 1.00 83.00 511 ILE A O 1
ATOM 3914 N N . ARG A 1 512 ? 5.520 -19.290 -8.615 1.00 79.38 512 ARG A N 1
ATOM 3915 C CA . ARG A 1 512 ? 6.401 -20.422 -8.940 1.00 79.38 512 ARG A CA 1
ATOM 3916 C C . ARG A 1 512 ? 5.624 -21.609 -9.505 1.00 79.38 512 ARG A C 1
ATOM 3918 O O . ARG A 1 512 ? 6.077 -22.187 -10.488 1.00 79.38 512 ARG A O 1
ATOM 3925 N N . ALA A 1 513 ? 4.467 -21.937 -8.934 1.00 79.06 513 ALA A N 1
ATOM 3926 C CA . ALA A 1 513 ? 3.604 -23.004 -9.431 1.00 79.06 513 ALA A CA 1
ATOM 3927 C C . ALA A 1 513 ? 3.081 -22.706 -10.847 1.00 79.06 513 ALA A C 1
ATOM 3929 O O . ALA A 1 513 ? 3.160 -23.567 -11.718 1.00 79.06 513 ALA A O 1
ATOM 3930 N N . ALA A 1 514 ? 2.621 -21.478 -11.107 1.00 84.00 514 ALA A N 1
ATOM 3931 C CA . ALA A 1 514 ? 2.168 -21.063 -12.435 1.00 84.00 514 ALA A CA 1
ATOM 3932 C C . ALA A 1 514 ? 3.305 -21.096 -13.474 1.00 84.00 514 ALA A C 1
ATOM 3934 O O . ALA A 1 514 ? 3.123 -21.615 -14.573 1.00 84.00 514 ALA A O 1
ATOM 3935 N N . LEU A 1 515 ? 4.500 -20.604 -13.116 1.00 82.88 515 LEU A N 1
ATOM 3936 C CA . LEU A 1 515 ? 5.688 -20.672 -13.977 1.00 82.88 515 LEU A CA 1
ATOM 3937 C C . LEU A 1 515 ? 6.105 -22.116 -14.270 1.00 82.88 515 LEU A C 1
ATOM 3939 O O . LEU A 1 515 ? 6.525 -22.405 -15.385 1.00 82.88 515 LEU A O 1
ATOM 3943 N N . PHE A 1 516 ? 5.997 -23.012 -13.286 1.00 76.69 516 PHE A N 1
ATOM 3944 C CA . PHE A 1 516 ? 6.274 -24.434 -13.467 1.00 76.69 516 PHE A CA 1
ATOM 3945 C C . PHE A 1 516 ? 5.302 -25.067 -14.465 1.00 76.69 516 PHE A C 1
ATOM 3947 O O . PHE A 1 516 ? 5.753 -25.666 -15.431 1.00 76.69 516 PHE A O 1
ATOM 3954 N N . MET A 1 517 ? 3.989 -24.875 -14.292 1.00 81.75 517 MET A N 1
ATOM 3955 C CA . MET A 1 517 ? 2.992 -25.416 -15.227 1.00 81.75 517 MET A CA 1
ATOM 3956 C C . MET A 1 517 ? 3.217 -24.894 -16.655 1.00 81.75 517 MET A C 1
ATOM 3958 O O . MET A 1 517 ? 3.163 -25.670 -17.604 1.00 81.75 517 MET A O 1
ATOM 3962 N N . ASN A 1 518 ? 3.556 -23.607 -16.799 1.00 82.25 518 ASN A N 1
ATOM 3963 C CA . ASN A 1 518 ? 3.886 -23.015 -18.096 1.00 82.25 518 ASN A CA 1
ATOM 3964 C C . ASN A 1 518 ? 5.146 -23.634 -18.725 1.00 82.25 518 ASN A C 1
ATOM 3966 O O . ASN A 1 518 ? 5.152 -23.943 -19.910 1.00 82.25 518 ASN A O 1
ATOM 3970 N N . LYS A 1 519 ? 6.212 -23.850 -17.940 1.00 81.81 519 LYS A N 1
ATOM 3971 C CA . LYS A 1 519 ? 7.443 -24.507 -18.419 1.00 81.81 519 LYS A CA 1
ATOM 3972 C C . LYS A 1 519 ? 7.232 -25.974 -18.789 1.00 81.81 519 LYS A C 1
ATOM 3974 O O . LYS A 1 519 ? 7.873 -26.452 -19.714 1.00 81.81 519 LYS A O 1
ATOM 3979 N N . SER A 1 520 ? 6.327 -26.659 -18.099 1.00 76.25 520 SER A N 1
ATOM 3980 C CA . SER A 1 520 ? 5.935 -28.042 -18.388 1.00 76.25 520 SER A CA 1
ATOM 3981 C C . SER A 1 520 ? 5.019 -28.173 -19.614 1.00 76.25 520 SER A C 1
ATOM 3983 O O . SER A 1 520 ? 4.482 -29.252 -19.847 1.00 76.25 520 SER A O 1
ATOM 3985 N N . GLY A 1 521 ? 4.794 -27.090 -20.368 1.00 81.44 521 GLY A N 1
ATOM 3986 C CA . GLY A 1 521 ? 4.019 -27.104 -21.610 1.00 81.44 521 GLY A CA 1
ATOM 3987 C C . GLY A 1 521 ? 2.507 -27.228 -21.420 1.00 81.44 521 GLY A C 1
ATOM 3988 O O . GLY A 1 521 ? 1.816 -27.649 -22.342 1.00 81.44 521 GLY A O 1
ATOM 3989 N N . TRP A 1 522 ? 1.971 -26.906 -20.236 1.00 77.94 522 TRP A N 1
ATOM 3990 C CA . TRP A 1 522 ? 0.523 -26.952 -20.015 1.00 77.94 522 TRP A CA 1
ATOM 3991 C C . TRP A 1 522 ? -0.178 -25.856 -20.816 1.00 77.94 522 TRP A C 1
ATOM 3993 O O . TRP A 1 522 ? 0.260 -24.704 -20.799 1.00 77.94 522 TRP A O 1
ATOM 4003 N N . ASP A 1 523 ? -1.322 -26.175 -21.430 1.00 83.88 523 ASP A N 1
ATOM 4004 C CA . ASP A 1 523 ? -2.132 -25.140 -22.073 1.00 83.88 523 ASP A CA 1
ATOM 4005 C C . ASP A 1 523 ? -2.593 -24.083 -21.063 1.00 83.88 523 ASP A C 1
ATOM 4007 O O . ASP A 1 523 ? -2.933 -24.368 -19.907 1.00 83.88 523 ASP A O 1
ATOM 4011 N N . MET A 1 524 ? -2.705 -22.845 -21.544 1.00 81.88 524 MET A N 1
ATOM 4012 C CA . MET A 1 524 ? -3.140 -21.681 -20.769 1.00 81.88 524 MET A CA 1
ATOM 4013 C C . MET A 1 524 ? -4.443 -21.926 -19.984 1.00 81.88 524 MET A C 1
ATOM 4015 O O . MET A 1 524 ? -4.564 -21.508 -18.831 1.00 81.88 524 MET A O 1
ATOM 4019 N N . SER A 1 525 ? -5.425 -22.611 -20.577 1.00 80.56 525 SER A N 1
ATOM 4020 C CA . SER A 1 525 ? -6.709 -22.921 -19.932 1.00 80.56 525 SER A CA 1
ATOM 4021 C C . SER A 1 525 ? -6.558 -23.879 -18.745 1.00 80.56 525 SER A C 1
ATOM 4023 O O . SER A 1 525 ? -7.217 -23.682 -17.716 1.00 80.56 525 SER A O 1
ATOM 4025 N N . TYR A 1 526 ? -5.672 -24.874 -18.846 1.00 82.38 526 TYR A N 1
ATOM 4026 C CA . TYR A 1 526 ? -5.382 -25.807 -17.758 1.00 82.38 526 TYR A CA 1
ATOM 4027 C C . TYR A 1 526 ? -4.645 -25.115 -16.615 1.00 82.38 526 TYR A C 1
ATOM 4029 O O . TYR A 1 526 ? -5.003 -25.332 -15.459 1.00 82.38 526 TYR A O 1
ATOM 4037 N N . ILE A 1 527 ? -3.698 -24.219 -16.915 1.00 85.12 527 ILE A N 1
ATOM 4038 C CA . ILE A 1 527 ? -2.987 -23.428 -15.895 1.00 85.12 527 ILE A CA 1
ATOM 4039 C C . ILE A 1 527 ? -3.976 -22.574 -15.094 1.00 85.12 527 ILE A C 1
ATOM 4041 O O . ILE A 1 527 ? -3.978 -22.592 -13.862 1.00 85.12 527 ILE A O 1
ATOM 4045 N N . ILE A 1 528 ? -4.855 -21.850 -15.789 1.00 84.56 528 ILE A N 1
ATOM 4046 C CA . ILE A 1 528 ? -5.872 -20.993 -15.171 1.00 84.56 528 ILE A CA 1
ATOM 4047 C C . ILE A 1 528 ? -6.829 -21.818 -14.297 1.00 84.56 528 ILE A C 1
ATOM 4049 O O . ILE A 1 528 ? -7.134 -21.430 -13.166 1.00 84.56 528 ILE A O 1
ATOM 4053 N N . SER A 1 529 ? -7.272 -22.975 -14.792 1.00 83.81 529 SER A N 1
ATOM 4054 C CA . SER A 1 529 ? -8.181 -23.866 -14.062 1.00 83.81 529 SER A CA 1
ATOM 4055 C C . SER A 1 529 ? -7.512 -24.474 -12.825 1.00 83.81 529 SER A C 1
ATOM 4057 O O . SER A 1 529 ? -8.101 -24.475 -11.744 1.00 83.81 529 SER A O 1
ATOM 4059 N N . ALA A 1 530 ? -6.259 -24.917 -12.950 1.00 83.12 530 ALA A N 1
ATOM 4060 C CA . ALA A 1 530 ? -5.468 -25.442 -11.841 1.00 83.12 530 ALA A CA 1
ATOM 4061 C C . ALA A 1 530 ? -5.252 -24.383 -10.749 1.00 83.12 530 ALA A C 1
ATOM 4063 O O . ALA A 1 530 ? -5.445 -24.671 -9.567 1.00 83.12 530 ALA A O 1
ATOM 4064 N N . MET A 1 531 ? -4.935 -23.139 -11.131 1.00 88.25 531 MET A N 1
ATOM 4065 C CA . MET A 1 531 ? -4.853 -22.011 -10.194 1.00 88.25 531 MET A CA 1
ATOM 4066 C C . MET A 1 531 ? -6.188 -21.767 -9.481 1.00 88.25 531 MET A C 1
ATOM 4068 O O . MET A 1 531 ? -6.209 -21.620 -8.260 1.00 88.25 531 MET A O 1
ATOM 4072 N N . GLY A 1 532 ? -7.309 -21.801 -10.208 1.00 83.00 532 GLY A N 1
ATOM 4073 C CA . GLY A 1 532 ? -8.646 -21.682 -9.620 1.00 83.00 532 GLY A CA 1
ATOM 4074 C C . GLY A 1 532 ? -8.939 -22.757 -8.567 1.00 83.00 532 GLY A C 1
ATOM 4075 O O . GLY A 1 532 ? -9.411 -22.436 -7.475 1.00 83.00 532 GLY A O 1
ATOM 4076 N N . ILE A 1 533 ? -8.598 -24.019 -8.850 1.00 82.00 533 ILE A N 1
ATOM 4077 C CA . ILE A 1 533 ? -8.748 -25.133 -7.899 1.00 82.00 533 ILE A CA 1
ATOM 4078 C C . ILE A 1 533 ? -7.874 -24.909 -6.660 1.00 82.00 533 ILE A C 1
ATOM 4080 O O . ILE A 1 533 ? -8.355 -25.049 -5.535 1.00 82.00 533 ILE A O 1
ATOM 4084 N N . ILE A 1 534 ? -6.613 -24.508 -6.842 1.00 85.00 534 ILE A N 1
ATOM 4085 C CA . ILE A 1 534 ? -5.702 -24.208 -5.730 1.00 85.00 534 ILE A CA 1
ATOM 4086 C C . ILE A 1 534 ? -6.276 -23.092 -4.849 1.00 85.00 534 ILE A C 1
ATOM 4088 O O . ILE A 1 534 ? -6.290 -23.225 -3.624 1.00 85.00 534 ILE A O 1
ATOM 4092 N N . PHE A 1 535 ? -6.808 -22.019 -5.440 1.00 90.06 535 PHE A N 1
ATOM 4093 C CA . PHE A 1 535 ? -7.420 -20.924 -4.684 1.00 90.06 535 PHE A CA 1
ATOM 4094 C C . PHE A 1 535 ? -8.650 -21.376 -3.893 1.00 90.06 535 PHE A C 1
ATOM 4096 O O . PHE A 1 535 ? -8.803 -20.978 -2.738 1.00 90.06 535 PHE A O 1
ATOM 4103 N N . LEU A 1 536 ? -9.492 -22.239 -4.470 1.00 84.25 536 LEU A N 1
ATOM 4104 C CA . LEU A 1 536 ? -10.647 -22.817 -3.777 1.00 84.25 536 LEU A CA 1
ATOM 4105 C C . LEU A 1 536 ? -10.221 -23.686 -2.589 1.00 84.25 536 LEU A C 1
ATOM 4107 O O . LEU A 1 536 ? -10.745 -23.508 -1.489 1.00 84.25 536 LEU A O 1
ATOM 4111 N N . LEU A 1 537 ? -9.244 -24.579 -2.778 1.00 82.56 537 LEU A N 1
ATOM 4112 C CA . LEU A 1 537 ? -8.726 -25.444 -1.712 1.00 82.56 537 LEU A CA 1
ATOM 4113 C C . LEU A 1 537 ? -8.126 -24.624 -0.564 1.00 82.56 537 LEU A C 1
ATOM 4115 O O . LEU A 1 537 ? -8.436 -24.863 0.608 1.00 82.56 537 LEU A O 1
ATOM 4119 N N . LEU A 1 538 ? -7.325 -23.607 -0.895 1.00 87.50 538 LEU A N 1
ATOM 4120 C CA . LEU A 1 538 ? -6.797 -22.658 0.083 1.00 87.50 538 LEU A CA 1
ATOM 4121 C C . LEU A 1 538 ? -7.925 -21.897 0.787 1.00 87.50 538 LEU A C 1
ATOM 4123 O O . LEU A 1 538 ? -7.864 -21.699 2.000 1.00 87.50 538 LEU A O 1
ATOM 4127 N N . GLY A 1 539 ? -8.958 -21.485 0.048 1.00 87.25 539 GLY A N 1
ATOM 4128 C CA . GLY A 1 539 ? -10.121 -20.777 0.578 1.00 87.25 539 GLY A CA 1
ATOM 4129 C C . GLY A 1 539 ? -10.875 -21.601 1.619 1.00 87.25 539 GLY A C 1
ATOM 4130 O O . GLY A 1 539 ? -11.127 -21.113 2.721 1.00 87.25 539 GLY A O 1
ATOM 4131 N N . VAL A 1 540 ? -11.164 -22.870 1.315 1.00 85.06 540 VAL A N 1
ATOM 4132 C CA . VAL A 1 540 ? -11.815 -23.803 2.250 1.00 85.06 540 VAL A CA 1
ATOM 4133 C C . VAL A 1 540 ? -10.968 -23.986 3.511 1.00 85.06 540 VAL A C 1
ATOM 4135 O O . VAL A 1 540 ? -11.488 -23.867 4.624 1.00 85.06 540 VAL A O 1
ATOM 4138 N N . GLY A 1 541 ? -9.658 -24.206 3.356 1.00 83.38 541 GLY A N 1
ATOM 4139 C CA . GLY A 1 541 ? -8.733 -24.336 4.484 1.00 83.38 541 GLY A CA 1
ATOM 4140 C C . GLY A 1 541 ? -8.693 -23.082 5.365 1.00 83.38 541 GLY A C 1
ATOM 4141 O O . GLY A 1 541 ? -8.817 -23.172 6.588 1.00 83.38 541 GLY A O 1
ATOM 4142 N N . ALA A 1 542 ? -8.590 -21.902 4.754 1.00 88.81 542 ALA A N 1
ATOM 4143 C CA . ALA A 1 542 ? -8.532 -20.626 5.461 1.00 88.81 542 ALA A CA 1
ATOM 4144 C C . ALA A 1 542 ? -9.839 -20.300 6.205 1.00 88.81 542 ALA A C 1
ATOM 4146 O O . ALA A 1 542 ? -9.796 -19.874 7.362 1.00 88.81 542 ALA A O 1
ATOM 4147 N N . ILE A 1 543 ? -11.003 -20.551 5.592 1.00 88.50 543 ILE A N 1
ATOM 4148 C CA . ILE A 1 543 ? -12.311 -20.383 6.247 1.00 88.50 543 ILE A CA 1
ATOM 4149 C C . ILE A 1 543 ? -12.447 -21.349 7.428 1.00 88.50 543 ILE A C 1
ATOM 4151 O O . ILE A 1 543 ? -12.901 -20.946 8.501 1.00 88.50 543 ILE A O 1
ATOM 4155 N N . ALA A 1 544 ? -12.023 -22.606 7.271 1.00 85.38 544 ALA A N 1
ATOM 4156 C CA . ALA A 1 544 ? -12.062 -23.584 8.354 1.00 85.38 544 ALA A CA 1
ATOM 4157 C C . ALA A 1 544 ? -11.207 -23.140 9.554 1.00 85.38 544 ALA A C 1
ATOM 4159 O O . ALA A 1 544 ? -11.657 -23.236 10.699 1.00 85.38 544 ALA A O 1
ATOM 4160 N N . VAL A 1 545 ? -10.008 -22.600 9.306 1.00 86.94 545 VAL A N 1
ATOM 4161 C CA . VAL A 1 545 ? -9.156 -22.007 10.350 1.00 86.94 545 VAL A CA 1
ATOM 4162 C C . VAL A 1 545 ? -9.862 -20.822 11.012 1.00 86.94 545 VAL A C 1
ATOM 4164 O O . VAL A 1 545 ? -10.003 -20.807 12.235 1.00 86.94 545 VAL A O 1
ATOM 4167 N N . MET A 1 546 ? -10.383 -19.875 10.228 1.00 89.88 546 MET A N 1
ATOM 4168 C CA . MET A 1 546 ? -11.116 -18.708 10.732 1.00 89.88 546 MET A CA 1
ATOM 4169 C C . MET A 1 546 ? -12.295 -19.114 11.639 1.00 89.88 546 MET A C 1
ATOM 4171 O O . MET A 1 546 ? -12.452 -18.591 12.742 1.00 89.88 546 MET A O 1
ATOM 4175 N N . TYR A 1 547 ? -13.101 -20.099 11.234 1.00 88.25 547 TYR A N 1
ATOM 4176 C CA . TYR A 1 547 ? -14.241 -20.584 12.021 1.00 88.25 547 TYR A CA 1
ATOM 4177 C C . TYR A 1 547 ? -13.863 -21.353 13.282 1.00 88.25 547 TYR A C 1
ATOM 4179 O O . TYR A 1 547 ? -14.635 -21.338 14.246 1.00 88.25 547 TYR A O 1
ATOM 4187 N N . ARG A 1 548 ? -12.704 -22.019 13.300 1.00 86.94 548 ARG A N 1
ATOM 4188 C CA . ARG A 1 548 ? -12.169 -22.650 14.515 1.00 86.94 548 ARG A CA 1
ATOM 4189 C C . ARG A 1 548 ? -11.677 -21.615 15.524 1.00 86.94 548 ARG A C 1
ATOM 4191 O O . ARG A 1 548 ? -11.763 -21.867 16.721 1.00 86.94 548 ARG A O 1
ATOM 4198 N N . LEU A 1 549 ? -11.212 -20.458 15.056 1.00 84.00 549 LEU A N 1
ATOM 4199 C CA . LEU A 1 549 ? -10.747 -19.363 15.910 1.00 84.00 549 LEU A CA 1
ATOM 4200 C C . LEU A 1 549 ? -11.888 -18.492 16.453 1.00 84.00 549 LEU A C 1
ATOM 4202 O O . LEU A 1 549 ? -11.758 -17.938 17.541 1.00 84.00 549 LEU A O 1
ATOM 4206 N N . ALA A 1 550 ? -13.018 -18.411 15.743 1.00 83.00 550 ALA A N 1
ATOM 4207 C CA . ALA A 1 550 ? -14.153 -17.559 16.112 1.00 83.00 550 ALA A CA 1
ATOM 4208 C C . ALA A 1 550 ? -14.625 -17.701 17.578 1.00 83.00 550 ALA A C 1
ATOM 4210 O O . ALA A 1 550 ? -14.819 -16.682 18.237 1.00 83.00 550 ALA A O 1
ATOM 4211 N N . PRO A 1 551 ? -14.792 -18.914 18.144 1.00 81.00 551 PRO A N 1
ATOM 4212 C CA . PRO A 1 551 ? -15.257 -19.062 19.522 1.00 81.00 551 PRO A CA 1
ATOM 4213 C C . PRO A 1 551 ? -14.246 -18.553 20.557 1.00 81.00 551 PRO A C 1
ATOM 4215 O O . PRO A 1 551 ? -14.654 -18.100 21.620 1.00 81.00 551 PRO A O 1
ATOM 4218 N N . LEU A 1 552 ? -12.942 -18.602 20.254 1.00 75.00 552 LEU A N 1
ATOM 4219 C CA . LEU A 1 552 ? -11.885 -18.265 21.213 1.00 75.00 552 LEU A CA 1
ATOM 4220 C C . LEU A 1 552 ? -11.959 -16.803 21.645 1.00 75.00 552 LEU A C 1
ATOM 4222 O O . LEU A 1 552 ? -11.823 -16.516 22.826 1.00 75.00 552 LEU A O 1
ATOM 4226 N N . LEU A 1 553 ? -12.211 -15.894 20.704 1.00 78.38 553 LEU A N 1
ATOM 4227 C CA . LEU A 1 553 ? -12.234 -14.463 20.989 1.00 78.38 553 LEU A CA 1
ATOM 4228 C C . LEU A 1 553 ? -13.590 -13.985 21.529 1.00 78.38 553 LEU A C 1
ATOM 4230 O O . LEU A 1 553 ? -13.656 -13.152 22.433 1.00 78.38 553 LEU A O 1
ATOM 4234 N N . TYR A 1 554 ? -14.680 -14.507 20.967 1.00 77.00 554 TYR A N 1
ATOM 4235 C CA . TYR A 1 554 ? -16.025 -14.026 21.274 1.00 77.00 554 TYR A CA 1
ATOM 4236 C C . TYR A 1 554 ? -16.577 -14.582 22.598 1.00 77.00 554 TYR A C 1
ATOM 4238 O O . TYR A 1 554 ? -17.436 -13.943 23.193 1.00 77.00 554 TYR A O 1
ATOM 4246 N N . LEU A 1 555 ? -16.071 -15.725 23.088 1.00 64.00 555 LEU A N 1
ATOM 4247 C CA . LEU A 1 555 ? -16.536 -16.357 24.336 1.00 64.00 555 LEU A CA 1
ATOM 4248 C C . LEU A 1 555 ? -15.601 -16.140 25.540 1.00 64.00 555 LEU A C 1
ATOM 4250 O O . LEU A 1 555 ? -16.008 -16.376 26.673 1.00 64.00 555 LEU A O 1
ATOM 4254 N N . GLN A 1 556 ? -14.353 -15.694 25.346 1.00 54.50 556 GLN A N 1
ATOM 4255 C CA . GLN A 1 556 ? -13.365 -15.615 26.439 1.00 54.50 556 GLN A CA 1
ATOM 4256 C C . GLN A 1 556 ? -13.642 -14.540 27.503 1.00 54.50 556 GLN A C 1
ATOM 4258 O O . GLN A 1 556 ? -13.059 -14.617 28.582 1.00 54.50 556 GLN A O 1
ATOM 4263 N N . GLN A 1 557 ? -14.505 -13.553 27.241 1.00 45.50 557 GLN A N 1
ATOM 4264 C CA . GLN A 1 557 ? -14.800 -12.474 28.201 1.00 45.50 557 GLN A CA 1
ATOM 4265 C C . GLN A 1 557 ? -16.229 -12.477 28.747 1.00 45.50 557 GLN A C 1
ATOM 4267 O O . GLN A 1 557 ? -16.491 -11.764 29.712 1.00 45.50 557 GLN A O 1
ATOM 4272 N N . SER A 1 558 ? -17.137 -13.312 28.228 1.00 37.31 558 SER A N 1
ATOM 4273 C CA . SER A 1 558 ? -18.527 -13.349 28.709 1.00 37.31 558 SER A CA 1
ATOM 4274 C C . SER A 1 558 ? -18.676 -13.890 30.143 1.00 37.31 558 SER A C 1
ATOM 4276 O O . SER A 1 558 ? -19.749 -13.773 30.719 1.00 37.31 558 SER A O 1
ATOM 4278 N N . PHE A 1 559 ? -17.605 -14.426 30.747 1.00 35.03 559 PHE A N 1
ATOM 4279 C CA . PHE A 1 559 ? -17.563 -14.891 32.145 1.00 35.03 559 PHE A CA 1
ATOM 4280 C C . PHE A 1 559 ? -16.428 -14.267 32.980 1.00 35.03 559 PHE A C 1
ATOM 4282 O O . PHE A 1 559 ? -16.000 -14.829 33.985 1.00 35.03 559 PHE A O 1
ATOM 4289 N N . GLY A 1 560 ? -15.924 -13.097 32.581 1.00 31.97 560 GLY A N 1
ATOM 4290 C CA . GLY A 1 560 ? -14.911 -12.349 33.327 1.00 31.97 560 GLY A CA 1
ATOM 4291 C C . GLY A 1 560 ? -15.492 -11.142 34.058 1.00 31.97 560 GLY A C 1
ATOM 4292 O O . GLY A 1 560 ? -15.131 -10.016 33.727 1.00 31.97 560 GLY A O 1
ATOM 4293 N N . ILE A 1 561 ? -16.372 -11.352 35.044 1.00 29.19 561 ILE A N 1
ATOM 4294 C CA . ILE A 1 561 ? -16.675 -10.301 36.030 1.00 29.19 561 ILE A CA 1
ATOM 4295 C C . ILE A 1 561 ? -15.356 -9.927 36.726 1.00 29.19 561 ILE A C 1
ATOM 4297 O O . ILE A 1 561 ? -14.538 -10.786 37.061 1.00 29.19 561 ILE A O 1
ATOM 4301 N N . GLY A 1 562 ? -15.113 -8.623 36.826 1.00 27.83 562 GLY A N 1
ATOM 4302 C CA . GLY A 1 562 ? -13.792 -8.025 36.949 1.00 27.83 562 GLY A CA 1
ATOM 4303 C C . GLY A 1 562 ? -12.944 -8.489 38.133 1.00 27.83 562 GLY A C 1
ATOM 4304 O O . GLY A 1 562 ? -13.342 -8.411 39.290 1.00 27.83 562 GLY A O 1
ATOM 4305 N N . LYS A 1 563 ? -11.675 -8.797 37.849 1.00 31.36 563 LYS A N 1
ATOM 4306 C CA . LYS A 1 563 ? -10.587 -8.508 38.791 1.00 31.36 563 LYS A CA 1
ATOM 4307 C C . LYS A 1 563 ? -10.275 -7.015 38.699 1.00 31.36 563 LYS A C 1
ATOM 4309 O O . LYS A 1 563 ? -9.387 -6.621 37.950 1.00 31.36 563 LYS A O 1
ATOM 4314 N N . GLY A 1 564 ? -11.055 -6.187 39.387 1.00 28.78 564 GLY A N 1
ATOM 4315 C CA . GLY A 1 564 ? -10.827 -4.738 39.381 1.00 28.78 564 GLY A CA 1
ATOM 4316 C C . GLY A 1 564 ? -11.851 -3.865 40.101 1.00 28.78 564 GLY A C 1
ATOM 4317 O O . GLY A 1 564 ? -11.726 -2.650 40.023 1.00 28.78 564 GLY A O 1
ATOM 4318 N N . ALA A 1 565 ? -12.835 -4.437 40.794 1.00 26.12 565 ALA A N 1
ATOM 4319 C CA . ALA A 1 565 ? -13.697 -3.683 41.697 1.00 26.12 565 ALA A CA 1
ATOM 4320 C C . ALA A 1 565 ? -13.656 -4.351 43.075 1.00 26.12 565 ALA A C 1
ATOM 4322 O O . ALA A 1 565 ? -14.229 -5.418 43.279 1.00 26.12 565 ALA A O 1
ATOM 4323 N N . GLU A 1 566 ? -12.911 -3.745 43.998 1.00 30.81 566 GLU A N 1
ATOM 4324 C CA . GLU A 1 566 ? -13.009 -4.033 45.425 1.00 30.81 566 GLU A CA 1
ATOM 4325 C C . GLU A 1 566 ? -14.410 -3.629 45.899 1.00 30.81 566 GLU A C 1
ATOM 4327 O O . GLU A 1 566 ? -14.685 -2.460 46.152 1.00 30.81 566 GLU A O 1
ATOM 4332 N N . THR A 1 567 ? -15.315 -4.598 46.006 1.00 27.44 567 THR A N 1
ATOM 4333 C CA . THR A 1 567 ? -16.511 -4.473 46.841 1.00 27.44 567 THR A CA 1
ATOM 4334 C C . THR A 1 567 ? -16.324 -5.337 48.078 1.00 27.44 567 THR A C 1
ATOM 4336 O O . THR A 1 567 ? -16.226 -6.560 48.011 1.00 27.44 567 THR A O 1
ATOM 4339 N N . THR A 1 568 ? -16.240 -4.641 49.202 1.00 33.06 568 THR A N 1
ATOM 4340 C CA . THR A 1 568 ? -16.185 -5.101 50.587 1.00 33.06 568 THR A CA 1
ATOM 4341 C C . THR A 1 568 ? -17.277 -6.119 50.942 1.00 33.06 568 THR A C 1
ATOM 4343 O O . THR A 1 568 ? -18.456 -5.783 50.865 1.00 33.06 568 THR A O 1
ATOM 4346 N N . ALA A 1 569 ? -16.891 -7.311 51.413 1.00 23.59 569 ALA A N 1
ATOM 4347 C CA . ALA A 1 569 ? -17.683 -8.205 52.280 1.00 23.59 569 ALA A CA 1
ATOM 4348 C C . ALA A 1 569 ? -16.765 -9.294 52.909 1.00 23.59 569 ALA A C 1
ATOM 4350 O O . ALA A 1 569 ? -15.673 -9.522 52.389 1.00 23.59 569 ALA A O 1
ATOM 4351 N N . PRO A 1 570 ? -17.127 -9.900 54.061 1.00 28.16 570 PRO A N 1
ATOM 4352 C CA . PRO A 1 570 ? -16.213 -10.037 55.198 1.00 28.16 570 PRO A CA 1
ATOM 4353 C C . PRO A 1 570 ? -15.393 -11.338 55.306 1.00 28.16 570 PRO A C 1
ATOM 4355 O O . PRO A 1 570 ? -15.696 -12.379 54.740 1.00 28.16 570 PRO A O 1
ATOM 4358 N N . ALA A 1 571 ? -14.340 -11.178 56.110 1.00 27.09 571 ALA A N 1
ATOM 4359 C CA . ALA A 1 571 ? -13.394 -12.078 56.772 1.00 27.09 571 ALA A CA 1
ATOM 4360 C C . ALA A 1 571 ? -13.600 -13.617 56.818 1.00 27.09 571 ALA A C 1
ATOM 4362 O O . ALA A 1 571 ? -14.662 -14.115 57.174 1.00 27.09 571 ALA A O 1
ATOM 4363 N N . ARG A 1 572 ? -12.430 -14.294 56.743 1.00 26.28 572 ARG A N 1
ATOM 4364 C CA . ARG A 1 572 ? -12.067 -15.698 57.087 1.00 26.28 572 ARG A CA 1
ATOM 4365 C C . ARG A 1 572 ? -12.540 -16.725 56.048 1.00 26.28 572 ARG A C 1
ATOM 4367 O O . ARG A 1 572 ? -13.713 -16.807 55.747 1.00 26.28 572 ARG A O 1
ATOM 4374 N N . VAL A 1 573 ? -11.666 -17.515 55.422 1.00 28.25 573 VAL A N 1
ATOM 4375 C CA . VAL A 1 573 ? -10.739 -18.490 56.028 1.00 28.25 573 VAL A CA 1
ATOM 4376 C C . VAL A 1 573 ? -9.344 -18.446 55.375 1.00 28.25 573 VAL A C 1
ATOM 4378 O O . VAL A 1 573 ? -9.206 -18.457 54.154 1.00 28.25 573 VAL A O 1
ATOM 4381 N N . ARG A 1 574 ? -8.303 -18.397 56.221 1.00 34.06 574 ARG A N 1
ATOM 4382 C CA . ARG A 1 574 ? -6.924 -18.799 55.896 1.00 34.06 574 ARG A CA 1
ATOM 4383 C C . ARG A 1 574 ? -6.930 -20.309 55.671 1.00 34.06 574 ARG A C 1
ATOM 4385 O O . ARG A 1 574 ? -7.193 -21.019 56.628 1.00 34.06 574 ARG A O 1
ATOM 4392 N N . ASP A 1 575 ? -6.549 -20.764 54.484 1.00 27.88 575 ASP A N 1
ATOM 4393 C CA . ASP A 1 575 ? -5.788 -22.005 54.365 1.00 27.88 575 ASP A CA 1
ATOM 4394 C C . ASP A 1 575 ? -4.839 -21.965 53.170 1.00 27.88 575 ASP A C 1
ATOM 4396 O O . ASP A 1 575 ? -5.148 -21.487 52.075 1.00 27.88 575 ASP A O 1
ATOM 4400 N N . GLY A 1 576 ? -3.607 -22.376 53.453 1.00 35.62 576 GLY A N 1
ATOM 4401 C CA . GLY A 1 576 ? -2.462 -22.282 52.569 1.00 35.62 576 GLY A CA 1
ATOM 4402 C C . GLY A 1 576 ? -2.560 -23.259 51.408 1.00 35.62 576 GLY A C 1
ATOM 4403 O O . GLY A 1 576 ? -2.243 -24.432 51.540 1.00 35.62 576 GLY A O 1
ATOM 4404 N N . GLY A 1 577 ? -2.883 -22.737 50.230 1.00 26.06 577 GLY A N 1
ATOM 4405 C CA . GLY A 1 577 ? -2.679 -23.417 48.959 1.00 26.06 577 GLY A CA 1
ATOM 4406 C C . GLY A 1 577 ? -2.213 -22.405 47.927 1.00 26.06 577 GLY A C 1
ATOM 4407 O O . GLY A 1 577 ? -3.024 -21.737 47.292 1.00 26.06 577 GLY A O 1
ATOM 4408 N N . LYS A 1 578 ? -0.895 -22.255 47.751 1.00 25.50 578 LYS A N 1
ATOM 4409 C CA . LYS A 1 578 ? -0.337 -21.519 46.607 1.00 25.50 578 LYS A CA 1
ATOM 4410 C C . LYS A 1 578 ? -0.742 -22.257 45.329 1.00 25.50 578 LYS A C 1
ATOM 4412 O O . LYS A 1 578 ? 0.000 -23.116 44.858 1.00 25.50 578 LYS A O 1
ATOM 4417 N N . LEU A 1 579 ? -1.875 -21.890 44.729 1.00 26.53 579 LEU A N 1
ATOM 4418 C CA . LEU A 1 579 ? -2.196 -22.265 43.356 1.00 26.53 579 LEU A CA 1
ATOM 4419 C C . LEU A 1 579 ? -1.280 -21.457 42.423 1.00 26.53 579 LEU A C 1
ATOM 4421 O O . LEU A 1 579 ? -1.641 -20.424 41.859 1.00 26.53 579 LEU A O 1
ATOM 4425 N N . ARG A 1 580 ? -0.026 -21.904 42.305 1.00 24.89 580 ARG A N 1
ATOM 4426 C CA . ARG A 1 580 ? 0.859 -21.505 41.213 1.00 24.89 580 ARG A CA 1
ATOM 4427 C C . ARG A 1 580 ? 0.258 -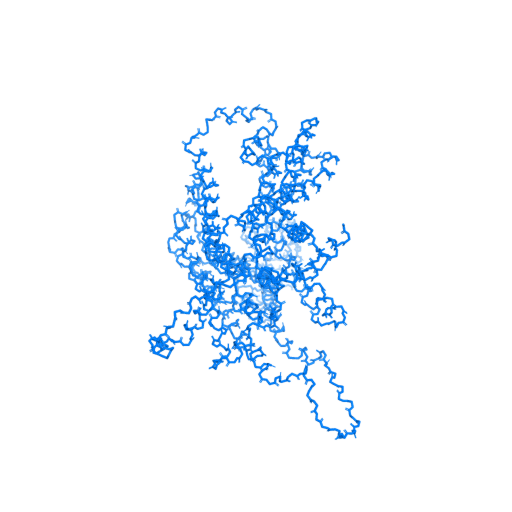22.085 39.937 1.00 24.89 580 ARG A C 1
ATOM 4429 O O . ARG A 1 580 ? 0.554 -23.219 39.575 1.00 24.89 580 ARG A O 1
ATOM 4436 N N . ILE A 1 581 ? -0.549 -21.294 39.236 1.00 32.03 581 ILE A N 1
ATOM 4437 C CA . ILE A 1 581 ? -0.834 -21.539 37.821 1.00 32.03 581 ILE A CA 1
ATOM 4438 C C . ILE A 1 581 ? 0.477 -21.268 37.079 1.00 32.03 581 ILE A C 1
ATOM 4440 O O . ILE A 1 581 ? 0.763 -20.157 36.635 1.00 32.03 581 ILE A O 1
ATOM 4444 N N . ARG A 1 582 ? 1.342 -22.284 37.033 1.00 27.72 582 ARG A N 1
ATOM 4445 C CA . ARG A 1 582 ? 2.478 -22.330 36.120 1.00 27.72 582 ARG A CA 1
ATOM 4446 C C . ARG A 1 582 ? 1.864 -22.476 34.730 1.00 27.72 582 ARG A C 1
ATOM 4448 O O . ARG A 1 582 ? 1.496 -23.574 34.333 1.00 27.72 582 ARG A O 1
ATOM 4455 N N . PHE A 1 583 ? 1.716 -21.364 34.013 1.00 37.06 583 PHE A N 1
ATOM 4456 C CA . PHE A 1 583 ? 1.486 -21.405 32.573 1.00 37.06 583 PHE A CA 1
ATOM 4457 C C . PHE A 1 583 ? 2.711 -22.063 31.941 1.00 37.06 583 PHE A C 1
ATOM 4459 O O . PHE A 1 583 ? 3.768 -21.449 31.802 1.00 37.06 583 PHE A O 1
ATOM 4466 N N . SER A 1 584 ? 2.593 -23.353 31.650 1.00 35.44 584 SER A N 1
ATOM 4467 C CA . SER A 1 584 ? 3.629 -24.096 30.961 1.00 35.44 584 SER A CA 1
ATOM 4468 C C . SER A 1 584 ? 3.615 -23.680 29.493 1.00 35.44 584 SER A C 1
ATOM 4470 O O . SER A 1 584 ? 2.594 -23.802 28.816 1.00 35.44 584 SER A O 1
ATOM 4472 N N . LEU A 1 585 ? 4.754 -23.205 28.981 1.00 36.56 585 LEU A N 1
ATOM 4473 C CA . LEU A 1 585 ? 4.986 -22.984 27.547 1.00 36.56 585 LEU A CA 1
ATOM 4474 C C . LEU A 1 585 ? 4.587 -24.212 26.707 1.00 36.56 585 LEU A C 1
ATOM 4476 O O . LEU A 1 585 ? 4.178 -24.052 25.561 1.00 36.56 585 LEU A O 1
ATOM 4480 N N . TRP A 1 586 ? 4.624 -25.412 27.299 1.00 36.38 586 TRP A N 1
ATOM 4481 C CA . TRP A 1 586 ? 4.174 -26.659 26.686 1.00 36.38 586 TRP A CA 1
ATOM 4482 C C . TRP A 1 586 ? 2.667 -26.723 26.410 1.00 36.38 586 TRP A C 1
ATOM 4484 O O . TRP A 1 586 ? 2.289 -27.233 25.363 1.00 36.38 586 TRP A O 1
ATOM 4494 N N . ASP A 1 587 ? 1.802 -26.157 27.256 1.00 40.62 587 ASP A N 1
ATOM 4495 C CA . ASP A 1 587 ? 0.348 -26.159 27.013 1.00 40.62 587 ASP A CA 1
ATOM 4496 C C . ASP A 1 587 ? -0.049 -25.169 25.914 1.00 40.62 587 ASP A C 1
ATOM 4498 O O . ASP A 1 587 ? -0.978 -25.407 25.140 1.00 40.62 587 ASP A O 1
ATOM 4502 N N . LEU A 1 588 ? 0.692 -24.064 25.806 1.00 42.09 588 LEU A N 1
ATOM 4503 C CA . LEU A 1 588 ? 0.543 -23.076 24.739 1.00 42.09 588 LEU A CA 1
ATOM 4504 C C . LEU A 1 588 ? 1.103 -23.626 23.417 1.00 42.09 588 LEU A C 1
ATOM 4506 O O . LEU A 1 588 ? 0.467 -23.494 22.372 1.00 42.09 588 LEU A O 1
ATOM 4510 N N . PHE A 1 589 ? 2.234 -24.333 23.468 1.00 39.41 589 PHE A N 1
ATOM 4511 C CA . PHE A 1 589 ? 2.783 -25.071 22.332 1.00 39.41 589 PHE A CA 1
ATOM 4512 C C . PHE A 1 589 ? 1.873 -26.233 21.909 1.00 39.41 589 PHE A C 1
ATOM 4514 O O . PHE A 1 589 ? 1.724 -26.474 20.725 1.00 39.41 589 PHE A O 1
ATOM 4521 N N . TYR A 1 590 ? 1.164 -26.911 22.811 1.00 44.06 590 TYR A N 1
ATOM 4522 C CA . TYR A 1 590 ? 0.231 -27.975 22.421 1.00 44.06 590 TYR A CA 1
ATOM 4523 C C . TYR A 1 590 ? -1.093 -27.418 21.858 1.00 44.06 590 TYR A C 1
ATOM 4525 O O . TYR A 1 590 ? -1.600 -27.911 20.847 1.00 44.06 590 TYR A O 1
ATOM 4533 N N . ARG A 1 591 ? -1.632 -26.338 22.450 1.00 42.84 591 ARG A N 1
ATOM 4534 C CA . ARG A 1 591 ? -2.886 -25.691 22.005 1.00 42.84 591 ARG A CA 1
ATOM 4535 C C . ARG A 1 591 ? -2.742 -24.886 20.711 1.00 42.84 591 ARG A C 1
ATOM 4537 O O . ARG A 1 591 ? -3.650 -24.916 19.886 1.00 42.84 591 ARG A O 1
ATOM 4544 N N . TYR A 1 592 ? -1.620 -24.193 20.514 1.00 44.56 592 TYR A N 1
ATOM 4545 C CA . TYR A 1 592 ? -1.368 -23.357 19.331 1.00 44.56 592 TYR A CA 1
ATOM 4546 C C . TYR A 1 592 ? -0.352 -23.967 18.368 1.00 44.56 592 TYR A C 1
ATOM 4548 O O . TYR A 1 592 ? -0.349 -23.627 17.185 1.00 44.56 592 TYR A O 1
ATOM 4556 N N . GLY A 1 593 ? 0.473 -24.907 18.830 1.00 40.69 593 GLY A N 1
ATOM 4557 C CA . GLY A 1 593 ? 1.431 -25.599 17.979 1.00 40.69 593 GLY A CA 1
ATOM 4558 C C . GLY A 1 593 ? 0.744 -26.476 16.961 1.00 40.69 593 GLY A C 1
ATOM 4559 O O . GLY A 1 593 ? 1.238 -26.508 15.862 1.00 40.69 593 GLY A O 1
ATOM 4560 N N . ARG A 1 594 ? -0.440 -27.062 17.190 1.00 42.59 594 ARG A N 1
ATOM 4561 C CA . ARG A 1 594 ? -1.161 -27.730 16.086 1.00 42.59 594 ARG A CA 1
ATOM 4562 C C . ARG A 1 594 ? -1.515 -26.782 14.941 1.00 42.59 594 ARG A C 1
ATOM 4564 O O . ARG A 1 594 ? -1.446 -27.209 13.802 1.00 42.59 594 ARG A O 1
ATOM 4571 N N . ILE A 1 595 ? -1.838 -25.519 15.234 1.00 43.41 595 ILE A N 1
ATOM 4572 C CA . ILE A 1 595 ? -2.214 -24.499 14.238 1.00 43.41 595 ILE A CA 1
ATOM 4573 C C . ILE A 1 595 ? -0.972 -23.972 13.515 1.00 43.41 595 ILE A C 1
ATOM 4575 O O . ILE A 1 595 ? -0.952 -23.919 12.286 1.00 43.41 595 ILE A O 1
ATOM 4579 N N . ILE A 1 596 ? 0.077 -23.643 14.273 1.00 43.47 596 ILE A N 1
ATOM 4580 C CA . ILE A 1 596 ? 1.380 -23.217 13.747 1.00 43.47 596 ILE A CA 1
ATOM 4581 C C . ILE A 1 596 ? 2.047 -24.362 12.982 1.00 43.47 596 ILE A C 1
ATOM 4583 O O . ILE A 1 596 ? 2.615 -24.121 11.931 1.00 43.47 596 ILE A O 1
ATOM 4587 N N . LEU A 1 597 ? 1.916 -25.605 13.446 1.00 41.19 597 LEU A N 1
ATOM 4588 C CA . LEU A 1 597 ? 2.391 -26.819 12.790 1.00 41.19 597 LEU A CA 1
ATOM 4589 C C . LEU A 1 597 ? 1.533 -27.132 11.570 1.00 41.19 597 LEU A C 1
ATOM 4591 O O . LEU A 1 597 ? 2.122 -27.487 10.574 1.00 41.19 597 LEU A O 1
ATOM 4595 N N . THR A 1 598 ? 0.207 -26.931 11.542 1.00 45.12 598 THR A N 1
ATOM 4596 C CA . THR A 1 598 ? -0.555 -27.002 10.273 1.00 45.12 598 THR A CA 1
ATOM 4597 C C . THR A 1 598 ? -0.132 -25.911 9.296 1.00 45.12 598 THR A C 1
ATOM 4599 O O . THR A 1 598 ? 0.040 -26.194 8.122 1.00 45.12 598 THR A O 1
ATOM 4602 N N . GLY A 1 599 ? 0.108 -24.680 9.753 1.00 40.31 599 GLY A N 1
ATOM 4603 C CA . GLY A 1 599 ? 0.607 -23.602 8.896 1.00 40.31 599 GLY A CA 1
ATOM 4604 C C . GLY A 1 599 ? 2.014 -23.884 8.362 1.00 40.31 599 GLY A C 1
ATOM 4605 O O . GLY A 1 599 ? 2.247 -23.781 7.165 1.00 40.31 599 GLY A O 1
ATOM 4606 N N . LEU A 1 600 ? 2.936 -24.314 9.226 1.00 42.38 600 LEU A N 1
ATOM 4607 C CA . LEU A 1 600 ? 4.312 -24.691 8.890 1.00 42.38 600 LEU A CA 1
ATOM 4608 C C . LEU A 1 600 ? 4.401 -26.015 8.138 1.00 42.38 600 LEU A C 1
ATOM 4610 O O . LEU A 1 600 ? 5.337 -26.183 7.375 1.00 42.38 600 LEU A O 1
ATOM 4614 N N . THR A 1 601 ? 3.465 -26.946 8.314 1.00 42.81 601 THR A N 1
ATOM 4615 C CA . THR A 1 601 ? 3.386 -28.170 7.502 1.00 42.81 601 THR A CA 1
ATOM 4616 C C . THR A 1 601 ? 2.744 -27.877 6.167 1.00 42.81 601 THR A C 1
ATOM 4618 O O . THR A 1 601 ? 3.181 -28.469 5.210 1.00 42.81 601 THR A O 1
ATOM 4621 N N . ILE A 1 602 ? 1.805 -26.938 6.031 1.00 46.22 602 ILE A N 1
ATOM 4622 C CA . ILE A 1 602 ? 1.316 -26.499 4.715 1.00 46.22 602 ILE A CA 1
ATOM 4623 C C . ILE A 1 602 ? 2.415 -25.731 3.973 1.00 46.22 602 ILE A C 1
ATOM 4625 O O . ILE A 1 602 ? 2.677 -26.014 2.811 1.00 46.22 602 ILE A O 1
ATOM 4629 N N . ILE A 1 603 ? 3.106 -24.807 4.645 1.00 43.78 603 ILE A N 1
ATOM 4630 C CA . ILE A 1 603 ? 4.242 -24.062 4.079 1.00 43.78 603 ILE A CA 1
ATOM 4631 C C . ILE A 1 603 ? 5.415 -25.009 3.807 1.00 43.78 603 ILE A C 1
ATOM 4633 O O . ILE A 1 603 ? 6.020 -24.948 2.748 1.00 43.78 603 ILE A O 1
ATOM 4637 N N . GLY A 1 604 ? 5.714 -25.916 4.732 1.00 40.59 604 GLY A N 1
ATOM 4638 C CA . GLY A 1 604 ? 6.772 -26.914 4.631 1.00 40.59 604 GLY A CA 1
ATOM 4639 C C . GLY A 1 604 ? 6.470 -27.989 3.596 1.00 40.59 604 GLY A C 1
ATOM 4640 O O . GLY A 1 604 ? 7.374 -28.367 2.876 1.00 40.59 604 GLY A O 1
ATOM 4641 N N . LEU A 1 605 ? 5.215 -28.419 3.447 1.00 41.34 605 LEU A N 1
ATOM 4642 C CA . LEU A 1 605 ? 4.745 -29.298 2.374 1.00 41.34 605 LEU A CA 1
ATOM 4643 C C . LEU A 1 605 ? 4.755 -28.552 1.042 1.00 41.34 605 LEU A C 1
ATOM 4645 O O . LEU A 1 605 ? 5.098 -29.156 0.047 1.00 41.34 605 LEU A O 1
ATOM 4649 N N . ALA A 1 606 ? 4.470 -27.250 0.993 1.00 42.50 606 ALA A N 1
ATOM 4650 C CA . ALA A 1 606 ? 4.614 -26.454 -0.227 1.00 42.50 606 ALA A CA 1
ATOM 4651 C C . ALA A 1 606 ? 6.087 -26.214 -0.603 1.00 42.50 606 ALA A C 1
ATOM 4653 O O . ALA A 1 606 ? 6.420 -26.212 -1.783 1.00 42.50 606 ALA A O 1
ATOM 4654 N N . ILE A 1 607 ? 6.982 -26.059 0.379 1.00 46.19 607 ILE A N 1
ATOM 4655 C CA . ILE A 1 607 ? 8.438 -25.990 0.176 1.00 46.19 607 ILE A CA 1
ATOM 4656 C C . ILE A 1 607 ? 8.997 -27.366 -0.186 1.00 46.19 607 ILE A C 1
ATOM 4658 O O . ILE A 1 607 ? 9.880 -27.438 -1.025 1.00 46.19 607 ILE A O 1
ATOM 4662 N N . PHE A 1 608 ? 8.499 -28.446 0.415 1.00 40.41 608 PHE A N 1
ATOM 4663 C CA . PHE A 1 608 ? 8.925 -29.823 0.169 1.00 40.41 608 PHE A CA 1
ATOM 4664 C C . PHE A 1 608 ? 8.397 -30.329 -1.170 1.00 40.41 608 PHE A C 1
ATOM 4666 O O . PHE A 1 608 ? 9.194 -30.757 -1.983 1.00 40.41 608 PHE A O 1
ATOM 4673 N N . LEU A 1 609 ? 7.104 -30.177 -1.466 1.00 42.28 609 LEU A N 1
ATOM 4674 C CA . LEU A 1 609 ? 6.547 -30.413 -2.801 1.00 42.28 609 LEU A CA 1
ATOM 4675 C C . LEU A 1 609 ? 7.207 -29.490 -3.817 1.00 42.28 609 LEU A C 1
ATOM 4677 O O . LEU A 1 609 ? 7.570 -29.953 -4.883 1.00 42.28 609 LEU A O 1
ATOM 4681 N N . GLY A 1 610 ? 7.443 -28.221 -3.476 1.00 39.38 610 GLY A N 1
ATOM 4682 C CA . GLY A 1 610 ? 8.225 -27.309 -4.302 1.00 39.38 610 GLY A CA 1
ATOM 4683 C C . GLY A 1 610 ? 9.622 -27.859 -4.582 1.00 39.38 610 GLY A C 1
ATOM 4684 O O . GLY A 1 610 ? 10.000 -27.952 -5.733 1.00 39.38 610 GLY A O 1
ATOM 4685 N N . ARG A 1 611 ? 10.375 -28.284 -3.564 1.00 39.97 611 ARG A N 1
ATOM 4686 C CA . ARG A 1 611 ? 11.751 -28.801 -3.664 1.00 39.97 611 ARG A CA 1
ATOM 4687 C C . ARG A 1 611 ? 11.838 -30.148 -4.388 1.00 39.97 611 ARG A C 1
ATOM 4689 O O . ARG A 1 611 ? 12.738 -30.317 -5.201 1.00 39.97 611 ARG A O 1
ATOM 4696 N N . GLU A 1 612 ? 10.919 -31.066 -4.112 1.00 44.16 612 GLU A N 1
ATOM 4697 C CA . GLU A 1 612 ? 10.847 -32.397 -4.729 1.00 44.16 612 GLU A CA 1
ATOM 4698 C C . GLU A 1 612 ? 10.319 -32.328 -6.174 1.00 44.16 612 GLU A C 1
ATOM 4700 O O . GLU A 1 612 ? 10.780 -33.090 -7.014 1.00 44.16 612 GLU A O 1
ATOM 4705 N N . PHE A 1 613 ? 9.441 -31.369 -6.519 1.00 41.72 613 PHE A N 1
ATOM 4706 C CA . PHE A 1 613 ? 9.092 -31.075 -7.923 1.00 41.72 613 PHE A CA 1
ATOM 4707 C C . PHE A 1 613 ? 10.156 -30.223 -8.647 1.00 41.72 613 PHE A C 1
ATOM 4709 O O . PHE A 1 613 ? 10.261 -30.304 -9.867 1.00 41.72 613 PHE A O 1
ATOM 4716 N N . ILE A 1 614 ? 10.945 -29.406 -7.930 1.00 40.84 614 ILE A N 1
ATOM 4717 C CA . ILE A 1 614 ? 12.060 -28.607 -8.482 1.00 40.84 614 ILE A CA 1
ATOM 4718 C C . ILE A 1 614 ? 13.229 -29.498 -8.913 1.00 40.84 614 ILE A C 1
ATOM 4720 O O . ILE A 1 614 ? 13.930 -29.141 -9.854 1.00 40.84 614 ILE A O 1
ATOM 4724 N N . MET A 1 615 ? 13.429 -30.659 -8.287 1.00 35.78 615 MET A N 1
ATOM 4725 C CA . MET A 1 615 ? 14.404 -31.650 -8.752 1.00 35.78 615 MET A CA 1
ATOM 4726 C C . MET A 1 615 ? 13.786 -32.630 -9.761 1.00 35.78 615 MET A C 1
ATOM 4728 O O . MET A 1 615 ? 13.988 -33.839 -9.678 1.00 35.78 615 MET A O 1
ATOM 4732 N N . GLY A 1 616 ? 13.065 -32.101 -10.755 1.00 40.81 616 GLY A N 1
ATOM 4733 C CA . GLY A 1 616 ? 13.019 -32.745 -12.066 1.00 40.81 616 GLY A CA 1
ATOM 4734 C C . GLY A 1 616 ? 14.443 -32.733 -12.614 1.00 40.81 616 GLY A C 1
ATOM 4735 O O . GLY A 1 616 ? 14.926 -31.694 -13.053 1.00 40.81 616 GLY A O 1
ATOM 4736 N N . VAL A 1 617 ? 15.148 -33.849 -12.440 1.00 48.62 617 VAL A N 1
ATOM 4737 C CA . VAL A 1 617 ? 16.549 -34.036 -12.815 1.00 48.62 617 VAL A CA 1
ATOM 4738 C C . VAL A 1 617 ? 16.660 -33.895 -14.331 1.00 48.62 617 VAL A C 1
ATOM 4740 O O . VAL A 1 617 ? 16.457 -34.869 -15.042 1.00 48.62 617 VAL A O 1
ATOM 4743 N N . THR A 1 618 ? 17.002 -32.708 -14.832 1.00 49.78 618 THR A N 1
ATOM 4744 C CA . THR A 1 618 ? 17.593 -32.597 -16.168 1.00 49.78 618 THR A CA 1
ATOM 4745 C C . THR A 1 618 ? 18.904 -33.368 -16.117 1.00 49.78 618 THR A C 1
ATOM 4747 O O . THR A 1 618 ? 19.839 -32.973 -15.415 1.00 49.78 618 THR A O 1
ATOM 4750 N N . LEU A 1 619 ? 18.941 -34.527 -16.768 1.00 61.69 619 LEU A N 1
ATOM 4751 C CA . LEU A 1 619 ? 20.142 -35.345 -16.845 1.00 61.69 619 LEU A CA 1
ATOM 4752 C C . LEU A 1 619 ? 21.087 -34.687 -17.847 1.00 61.69 619 LEU A C 1
ATOM 4754 O O . LEU A 1 619 ? 20.880 -34.771 -19.051 1.00 61.69 619 LEU A O 1
ATOM 4758 N N . GLU A 1 620 ? 22.118 -34.008 -17.352 1.00 61.88 620 GLU A N 1
ATOM 4759 C CA . GLU A 1 620 ? 23.194 -33.534 -18.217 1.00 61.88 620 GLU A CA 1
ATOM 4760 C C . GLU A 1 620 ? 24.046 -34.733 -18.656 1.00 61.88 620 GLU A C 1
ATOM 4762 O O . GLU A 1 620 ? 24.613 -35.461 -17.833 1.00 61.88 620 GLU A O 1
ATOM 4767 N N . TYR A 1 621 ? 24.093 -34.944 -19.970 1.00 75.50 621 TYR A N 1
ATOM 4768 C CA . TYR A 1 621 ? 24.971 -35.904 -20.626 1.00 75.50 621 TYR A CA 1
ATOM 4769 C C . TYR A 1 621 ? 26.160 -35.134 -21.211 1.00 75.50 621 TYR A C 1
ATOM 4771 O O . TYR A 1 621 ? 25.988 -34.285 -22.086 1.00 75.50 621 TYR A O 1
ATOM 4779 N N . GLU A 1 622 ? 27.363 -35.422 -20.727 1.00 78.75 622 GLU A N 1
ATOM 4780 C CA . GLU A 1 622 ? 28.611 -34.807 -21.176 1.00 78.75 622 GLU A CA 1
ATOM 4781 C C . GLU A 1 622 ? 29.361 -35.807 -22.068 1.00 78.75 622 GLU A C 1
ATOM 4783 O O . GLU A 1 622 ? 29.766 -36.879 -21.618 1.00 78.75 622 GLU A O 1
ATOM 4788 N N . PHE A 1 623 ? 29.523 -35.469 -23.349 1.00 80.50 623 PHE A N 1
ATOM 4789 C CA . PHE A 1 623 ? 30.296 -36.254 -24.316 1.00 80.50 623 PHE A CA 1
ATOM 4790 C C . PHE A 1 623 ? 31.658 -35.581 -24.495 1.00 80.50 623 PHE A C 1
ATOM 4792 O O . PHE A 1 623 ? 31.785 -34.598 -25.226 1.00 80.50 623 PHE A O 1
ATOM 4799 N N . GLY A 1 624 ? 32.659 -36.075 -23.770 1.00 77.44 624 GLY A N 1
ATOM 4800 C CA . GLY A 1 624 ? 34.036 -35.599 -23.838 1.00 77.44 624 GLY A CA 1
ATOM 4801 C C . GLY A 1 624 ? 34.793 -36.125 -25.068 1.00 77.44 624 GLY A C 1
ATOM 4802 O O . GLY A 1 624 ? 34.232 -36.876 -25.879 1.00 77.44 624 GLY A O 1
ATOM 4803 N N . PRO A 1 625 ? 36.076 -35.742 -25.220 1.00 72.19 625 PRO A N 1
ATOM 4804 C CA . PRO A 1 625 ? 36.935 -36.235 -26.298 1.00 72.19 625 PRO A CA 1
ATOM 4805 C C . PRO A 1 625 ? 37.106 -37.760 -26.238 1.00 72.19 625 PRO A C 1
ATOM 4807 O O . PRO A 1 625 ? 36.903 -38.406 -27.260 1.00 72.19 625 PRO A O 1
ATOM 4810 N N . ASP A 1 626 ? 37.307 -38.318 -25.035 1.00 80.31 626 ASP A N 1
ATOM 4811 C CA . ASP A 1 626 ? 37.642 -39.742 -24.843 1.00 80.31 626 ASP A CA 1
ATOM 4812 C C . ASP A 1 626 ? 36.642 -40.499 -23.937 1.00 80.31 626 ASP A C 1
ATOM 4814 O O . ASP A 1 626 ? 36.841 -41.670 -23.611 1.00 80.31 626 ASP A O 1
ATOM 4818 N N . TYR A 1 627 ? 35.559 -39.845 -23.491 1.00 82.25 627 TYR A N 1
ATOM 4819 C CA . TYR A 1 627 ? 34.597 -40.430 -22.547 1.00 82.25 627 TYR A CA 1
ATOM 4820 C C . TYR A 1 627 ? 33.152 -39.946 -22.740 1.00 82.25 627 TYR A C 1
ATOM 4822 O O . TYR A 1 627 ? 32.901 -38.842 -23.226 1.00 82.25 627 TYR A O 1
ATOM 4830 N N . VAL A 1 628 ? 32.198 -40.741 -22.246 1.00 83.62 628 VAL A N 1
ATOM 4831 C CA . VAL A 1 628 ? 30.802 -40.346 -22.003 1.00 83.62 628 VAL A CA 1
ATOM 4832 C C . VAL A 1 628 ? 30.551 -40.289 -20.506 1.00 83.62 628 VAL A C 1
ATOM 4834 O O . VAL A 1 628 ? 30.836 -41.241 -19.778 1.00 83.62 628 VAL A O 1
ATOM 4837 N N . LYS A 1 629 ? 29.979 -39.186 -20.031 1.00 82.06 629 LYS A N 1
ATOM 4838 C CA . LYS A 1 629 ? 29.640 -38.987 -18.625 1.00 82.06 629 LYS A CA 1
ATOM 4839 C C . LYS A 1 629 ? 28.171 -38.636 -18.459 1.00 82.06 629 LYS A C 1
ATOM 4841 O O . LYS A 1 629 ? 27.627 -37.780 -19.149 1.00 82.06 629 LYS A O 1
ATOM 4846 N N . PHE A 1 630 ? 27.537 -39.302 -17.505 1.00 80.94 630 PHE A N 1
ATOM 4847 C CA . PHE A 1 630 ? 26.158 -39.048 -17.109 1.00 80.94 630 PHE A CA 1
ATOM 4848 C C . PHE A 1 630 ? 25.995 -39.331 -15.619 1.00 80.94 630 PHE A C 1
ATOM 4850 O O . PHE A 1 630 ? 26.436 -40.365 -15.111 1.00 80.94 630 PHE A O 1
ATOM 4857 N N . GLN A 1 631 ? 25.357 -38.410 -14.894 1.00 75.88 631 GLN A N 1
ATOM 4858 C CA . GLN A 1 631 ? 25.298 -38.453 -13.427 1.00 75.88 631 GLN A CA 1
ATOM 4859 C C . GLN A 1 631 ? 26.711 -38.632 -12.808 1.00 75.88 631 GLN A C 1
ATOM 4861 O O . GLN A 1 631 ? 27.590 -37.805 -13.031 1.00 75.88 631 GLN A O 1
ATOM 4866 N N . ASN A 1 632 ? 26.935 -39.723 -12.061 1.00 72.25 632 ASN A N 1
ATOM 4867 C CA . ASN A 1 632 ? 28.219 -40.098 -11.452 1.00 72.25 632 ASN A CA 1
ATOM 4868 C C . ASN A 1 632 ? 28.948 -41.221 -12.220 1.00 72.25 632 ASN A C 1
ATOM 4870 O O . ASN A 1 632 ? 29.870 -41.829 -11.679 1.00 72.25 632 ASN A O 1
ATOM 4874 N N . VAL A 1 633 ? 28.507 -41.561 -13.434 1.00 77.06 633 VAL A N 1
ATOM 4875 C CA . VAL A 1 633 ? 29.108 -42.615 -14.260 1.00 77.06 633 VAL A CA 1
ATOM 4876 C C . VAL A 1 633 ? 29.927 -41.962 -15.369 1.00 77.06 633 VAL A C 1
ATOM 4878 O O . VAL A 1 633 ? 29.411 -41.117 -16.097 1.00 77.06 633 VAL A O 1
ATOM 4881 N N . VAL A 1 634 ? 31.193 -42.360 -15.487 1.00 83.44 634 VAL A N 1
ATOM 4882 C CA . VAL A 1 634 ? 32.102 -41.984 -16.578 1.00 83.44 634 VAL A CA 1
ATOM 4883 C C . VAL A 1 634 ? 32.516 -43.272 -17.275 1.00 83.44 634 VAL A C 1
ATOM 4885 O O . VAL A 1 634 ? 32.996 -44.187 -16.609 1.00 83.44 634 VAL A O 1
ATOM 4888 N N . ILE A 1 635 ? 32.290 -43.355 -18.583 1.00 82.81 635 ILE A N 1
ATOM 4889 C CA . ILE A 1 635 ? 32.636 -44.506 -19.419 1.00 82.81 635 ILE A CA 1
ATOM 4890 C C . ILE A 1 635 ? 33.623 -44.018 -20.486 1.00 82.81 635 ILE A C 1
ATOM 4892 O O . ILE A 1 635 ? 33.225 -43.203 -21.321 1.00 82.81 635 ILE A O 1
ATOM 4896 N N . PRO A 1 636 ? 34.892 -44.460 -20.463 1.00 84.38 636 PRO A N 1
ATOM 4897 C CA . PRO A 1 636 ? 35.830 -44.231 -21.561 1.00 84.38 636 PRO A CA 1
ATOM 4898 C C . PRO A 1 636 ? 35.336 -44.907 -22.846 1.00 84.38 636 PRO A C 1
ATOM 4900 O O . PRO A 1 636 ? 34.756 -45.991 -22.771 1.00 84.38 636 PRO A O 1
ATOM 4903 N N . TYR A 1 637 ? 35.580 -44.315 -24.020 1.00 82.00 637 TYR A N 1
ATOM 4904 C CA . TYR A 1 637 ? 35.166 -44.934 -25.291 1.00 82.00 637 TYR A CA 1
ATOM 4905 C C . TYR A 1 637 ? 35.831 -46.302 -25.526 1.00 82.00 637 TYR A C 1
ATOM 4907 O O . TYR A 1 637 ? 35.188 -47.194 -26.066 1.00 82.00 637 TYR A O 1
ATOM 4915 N N . GLU A 1 638 ? 37.049 -46.513 -25.017 1.00 78.25 638 GLU A N 1
ATOM 4916 C CA . GLU A 1 638 ? 37.774 -47.796 -25.065 1.00 78.25 638 GLU A CA 1
ATOM 4917 C C . GLU A 1 638 ? 37.056 -48.951 -24.336 1.00 78.25 638 GLU A C 1
ATOM 4919 O O . GLU A 1 638 ? 37.293 -50.122 -24.627 1.00 78.25 638 GLU A O 1
ATOM 4924 N N . GLU A 1 639 ? 36.174 -48.652 -23.372 1.00 79.94 639 GLU A N 1
ATOM 4925 C CA . GLU A 1 639 ? 35.415 -49.672 -22.635 1.00 79.94 639 GLU A CA 1
ATOM 4926 C C . GLU A 1 639 ? 34.098 -50.069 -23.331 1.00 79.94 639 GLU A C 1
ATOM 4928 O O . GLU A 1 639 ? 33.400 -50.974 -22.850 1.00 79.94 639 GLU A O 1
ATOM 4933 N N . LEU A 1 640 ? 33.736 -49.398 -24.432 1.00 82.06 640 LEU A N 1
ATOM 4934 C CA . LEU A 1 640 ? 32.524 -49.684 -25.197 1.00 82.06 640 LEU A CA 1
ATOM 4935 C C . LEU A 1 640 ? 32.764 -50.840 -26.169 1.00 82.06 640 LEU A C 1
ATOM 4937 O O . LEU A 1 640 ? 33.583 -50.760 -27.075 1.00 82.06 640 LEU A O 1
ATOM 4941 N N . VAL A 1 641 ? 31.998 -51.914 -25.993 1.00 80.12 641 VAL A N 1
ATOM 4942 C CA . VAL A 1 641 ? 32.044 -53.106 -26.855 1.00 80.12 641 VAL A CA 1
ATOM 4943 C C . VAL A 1 641 ? 31.081 -52.963 -28.032 1.00 80.12 641 VAL A C 1
ATOM 4945 O O . VAL A 1 641 ? 31.375 -53.383 -29.145 1.00 80.12 641 VAL A O 1
ATOM 4948 N N . GLU A 1 642 ? 29.909 -52.381 -27.781 1.00 82.31 642 GLU A N 1
ATOM 4949 C CA . GLU A 1 642 ? 28.860 -52.189 -28.778 1.00 82.31 642 GLU A CA 1
ATOM 4950 C C . GLU A 1 642 ? 27.992 -50.988 -28.376 1.00 82.31 642 GLU A C 1
ATOM 4952 O O . GLU A 1 642 ? 27.717 -50.769 -27.192 1.00 82.31 642 GLU A O 1
ATOM 4957 N N . VAL A 1 643 ? 27.522 -50.214 -29.356 1.00 84.12 643 VAL A N 1
ATOM 4958 C CA . VAL A 1 643 ? 26.547 -49.139 -29.140 1.00 84.12 643 VAL A CA 1
ATOM 4959 C C . VAL A 1 643 ? 25.344 -49.369 -30.049 1.00 84.12 643 VAL A C 1
ATOM 4961 O O . VAL A 1 643 ? 25.505 -49.594 -31.248 1.00 84.12 643 VAL A O 1
ATOM 4964 N N . ARG A 1 644 ? 24.127 -49.294 -29.497 1.00 85.50 644 ARG A N 1
ATOM 4965 C CA . ARG A 1 644 ? 22.872 -49.390 -30.265 1.00 85.50 644 ARG A CA 1
ATOM 4966 C C . ARG A 1 644 ? 22.008 -48.154 -30.074 1.00 85.50 644 ARG A C 1
ATOM 4968 O O . ARG A 1 644 ? 21.883 -47.652 -28.958 1.00 85.50 644 ARG A O 1
ATOM 4975 N N . LEU A 1 645 ? 21.365 -47.714 -31.150 1.00 86.25 645 LEU A N 1
ATOM 4976 C CA . LEU A 1 645 ? 20.319 -46.696 -31.113 1.00 86.25 645 LEU A CA 1
ATOM 4977 C C . LEU A 1 645 ? 18.946 -47.377 -31.029 1.00 86.25 645 LEU A C 1
ATOM 4979 O O . LEU A 1 645 ? 18.656 -48.286 -31.803 1.00 86.25 645 LEU A O 1
ATOM 4983 N N . LEU A 1 646 ? 18.111 -46.934 -30.093 1.00 83.25 646 LEU A N 1
ATOM 4984 C CA . LEU A 1 646 ? 16.724 -47.363 -29.923 1.00 83.25 646 LEU A CA 1
ATOM 4985 C C . LEU A 1 646 ? 15.784 -46.181 -30.166 1.00 83.25 646 LEU A C 1
ATOM 4987 O O . LEU A 1 646 ? 16.095 -45.056 -29.777 1.00 83.25 646 LEU A O 1
ATOM 4991 N N . GLU A 1 647 ? 14.622 -46.437 -30.767 1.00 81.06 647 GLU A N 1
ATOM 4992 C CA . GLU A 1 647 ? 13.588 -45.411 -30.986 1.00 81.06 647 GLU A CA 1
ATOM 4993 C C . GLU A 1 647 ? 12.904 -44.987 -29.679 1.00 81.06 647 GLU A C 1
ATOM 4995 O O . GLU A 1 647 ? 12.593 -43.814 -29.490 1.00 81.06 647 GLU A O 1
ATOM 5000 N N . GLU A 1 648 ? 12.737 -45.928 -28.751 1.00 81.75 648 GLU A N 1
ATOM 5001 C CA . GLU A 1 648 ? 12.229 -45.700 -27.401 1.00 81.75 648 GLU A CA 1
ATOM 5002 C C . GLU A 1 648 ? 12.805 -46.736 -26.425 1.00 81.75 648 GLU A C 1
ATOM 5004 O O . GLU A 1 648 ? 13.362 -47.762 -26.828 1.00 81.75 648 GLU A O 1
ATOM 5009 N N . VAL A 1 649 ? 12.692 -46.479 -25.119 1.00 80.38 649 VAL A N 1
ATOM 5010 C CA . VAL A 1 649 ? 13.193 -47.415 -24.100 1.00 80.38 649 VAL A CA 1
ATOM 5011 C C . VAL A 1 649 ? 12.204 -48.586 -23.928 1.00 80.38 649 VAL A C 1
ATOM 5013 O O . VAL A 1 649 ? 11.054 -48.340 -23.542 1.00 80.38 649 VAL A O 1
ATOM 5016 N N . PRO A 1 650 ? 12.636 -49.854 -24.121 1.00 82.00 650 PRO A N 1
ATOM 5017 C CA . PRO A 1 650 ? 11.766 -51.026 -24.032 1.00 82.00 650 PRO A CA 1
ATOM 5018 C C . PRO A 1 650 ? 11.130 -51.217 -22.644 1.00 82.00 650 PRO A C 1
ATOM 5020 O O . PRO A 1 650 ? 11.580 -50.625 -21.651 1.00 82.00 650 PRO A O 1
ATOM 5023 N N . PRO A 1 651 ? 10.094 -52.068 -22.524 1.00 78.94 651 PRO A N 1
ATOM 5024 C CA . PRO A 1 651 ? 9.463 -52.365 -21.244 1.00 78.94 651 PRO A CA 1
ATOM 5025 C C . PRO A 1 651 ? 10.466 -52.892 -20.206 1.00 78.94 651 PRO A C 1
ATOM 5027 O O . PRO A 1 651 ? 11.384 -53.658 -20.503 1.00 78.94 651 PRO A O 1
ATOM 5030 N N . LEU A 1 652 ? 10.289 -52.457 -18.955 1.00 81.38 652 LEU A N 1
ATOM 5031 C CA . LEU A 1 652 ? 11.199 -52.738 -17.843 1.00 81.38 652 LEU A CA 1
ATOM 5032 C C . LEU A 1 652 ? 10.497 -53.614 -16.796 1.00 81.38 652 LEU A C 1
ATOM 5034 O O . LEU A 1 652 ? 9.420 -53.253 -16.320 1.00 81.38 652 LEU A O 1
ATOM 5038 N N . SER A 1 653 ? 11.129 -54.713 -16.380 1.00 67.50 653 SER A N 1
ATOM 5039 C CA . SER A 1 653 ? 10.673 -55.618 -15.313 1.00 67.50 653 SER A CA 1
ATOM 5040 C C . SER A 1 653 ? 11.740 -55.775 -14.212 1.00 67.50 653 SER A C 1
ATOM 5042 O O . SER A 1 653 ? 12.934 -55.663 -14.471 1.00 67.50 653 SER A O 1
ATOM 5044 N N . ASN A 1 654 ? 11.323 -56.004 -12.958 1.00 59.25 654 ASN A N 1
ATOM 5045 C CA . ASN A 1 654 ? 12.157 -56.019 -11.737 1.00 59.25 654 ASN A CA 1
ATOM 5046 C C . ASN A 1 654 ? 12.957 -54.725 -11.448 1.00 59.25 654 ASN A C 1
ATOM 5048 O O . ASN A 1 654 ? 13.776 -54.265 -12.239 1.00 59.25 654 ASN A O 1
ATOM 5052 N N . ARG A 1 655 ? 12.733 -54.132 -10.265 1.00 62.78 655 ARG A N 1
ATOM 5053 C CA . ARG A 1 655 ? 13.130 -52.749 -9.951 1.00 62.78 655 ARG A CA 1
ATOM 5054 C C . ARG A 1 655 ? 14.086 -52.656 -8.763 1.00 62.78 655 ARG A C 1
ATOM 5056 O O . ARG A 1 655 ? 13.704 -52.969 -7.640 1.00 62.78 655 ARG A O 1
ATOM 5063 N N . VAL A 1 656 ? 15.266 -52.079 -8.993 1.00 60.94 656 VAL A N 1
ATOM 5064 C CA . VAL A 1 656 ? 16.081 -51.438 -7.947 1.00 60.94 656 VAL A CA 1
ATOM 5065 C C . VAL A 1 656 ? 16.434 -50.028 -8.441 1.00 60.94 656 VAL A C 1
ATOM 5067 O O . VAL A 1 656 ? 17.435 -49.835 -9.128 1.00 60.94 656 VAL A O 1
ATOM 5070 N N . GLY A 1 657 ? 15.555 -49.049 -8.175 1.00 63.25 657 GLY A N 1
ATOM 5071 C CA . GLY A 1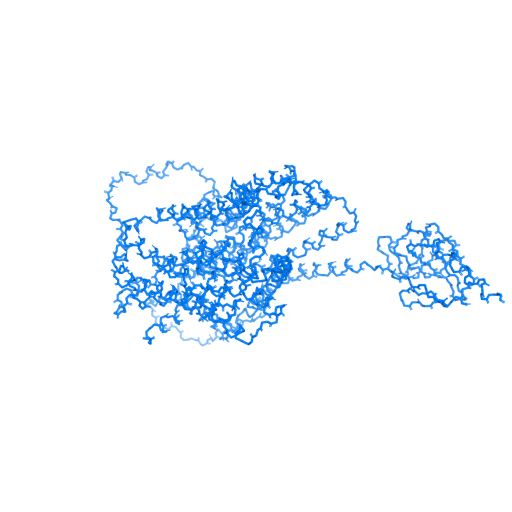 657 ? 15.681 -47.682 -8.708 1.00 63.25 657 GLY A CA 1
ATOM 5072 C C . GLY A 1 657 ? 14.432 -46.795 -8.579 1.00 63.25 657 GLY A C 1
ATOM 5073 O O . GLY A 1 657 ? 13.410 -47.201 -8.018 1.00 63.25 657 GLY A O 1
ATOM 5074 N N . THR A 1 658 ? 14.486 -45.587 -9.140 1.00 60.47 658 THR A N 1
ATOM 5075 C CA . THR A 1 658 ? 13.424 -44.562 -9.118 1.00 60.47 658 THR A CA 1
ATOM 5076 C C . THR A 1 658 ? 12.666 -44.525 -10.451 1.00 60.47 658 THR A C 1
ATOM 5078 O O . THR A 1 658 ? 13.279 -44.502 -11.517 1.00 60.47 658 THR A O 1
ATOM 5081 N N . SER A 1 659 ? 11.327 -44.516 -10.403 1.00 61.16 659 SER A N 1
ATOM 5082 C CA . SER A 1 659 ? 10.450 -44.387 -11.576 1.00 61.16 659 SER A CA 1
ATOM 5083 C C . SER A 1 659 ? 9.342 -43.362 -11.304 1.00 61.16 659 SER A C 1
ATOM 5085 O O . SER A 1 659 ? 8.473 -43.625 -10.469 1.00 61.16 659 SER A O 1
ATOM 5087 N N . ILE A 1 660 ? 9.364 -42.207 -11.974 1.00 52.00 660 ILE A N 1
ATOM 5088 C CA . ILE A 1 660 ? 8.369 -41.130 -11.809 1.00 52.00 660 ILE A CA 1
ATOM 5089 C C . ILE A 1 660 ? 7.941 -40.673 -13.207 1.00 52.00 660 ILE A C 1
ATOM 5091 O O . ILE A 1 660 ? 8.775 -40.213 -13.975 1.00 52.00 660 ILE A O 1
ATOM 5095 N N . GLY A 1 661 ? 6.665 -40.842 -13.575 1.00 64.19 661 GLY A N 1
ATOM 5096 C CA . GLY A 1 661 ? 6.193 -40.541 -14.936 1.00 64.19 661 GLY A CA 1
ATOM 5097 C C . GLY A 1 661 ? 6.967 -41.334 -15.997 1.00 64.19 661 GLY A C 1
ATOM 5098 O O . GLY A 1 661 ? 7.028 -42.566 -15.910 1.00 64.19 661 GLY A O 1
ATOM 5099 N N . ASN A 1 662 ? 7.605 -40.630 -16.934 1.00 61.88 662 ASN A N 1
ATOM 5100 C CA . ASN A 1 662 ? 8.476 -41.207 -17.964 1.00 61.88 662 ASN A CA 1
ATOM 5101 C C . ASN A 1 662 ? 9.958 -41.324 -17.545 1.00 61.88 662 ASN A C 1
ATOM 5103 O O . ASN A 1 662 ? 10.698 -42.070 -18.179 1.00 61.88 662 ASN A O 1
ATOM 5107 N N . TYR A 1 663 ? 10.368 -40.696 -16.437 1.00 69.94 663 TYR A N 1
ATOM 5108 C CA . TYR A 1 663 ? 11.740 -40.746 -15.918 1.00 69.94 663 TYR A CA 1
ATOM 5109 C C . TYR A 1 663 ? 12.062 -42.104 -15.278 1.00 69.94 663 TYR A C 1
ATOM 5111 O O . TYR A 1 663 ? 11.279 -42.634 -14.470 1.00 69.94 663 TYR A O 1
ATOM 5119 N N . ARG A 1 664 ? 13.232 -42.674 -15.585 1.00 74.44 664 ARG A N 1
ATOM 5120 C CA . ARG A 1 664 ? 13.724 -43.946 -15.022 1.00 74.44 664 ARG A CA 1
ATOM 5121 C C . ARG A 1 664 ? 15.210 -43.846 -14.685 1.00 74.44 664 ARG A C 1
ATOM 5123 O O . ARG A 1 664 ? 16.025 -43.579 -15.557 1.00 74.44 664 ARG A O 1
ATOM 5130 N N . SER A 1 665 ? 15.575 -44.136 -13.435 1.00 76.50 665 SER A N 1
ATOM 5131 C CA . SER A 1 665 ? 16.979 -44.215 -13.014 1.00 76.50 665 SER A CA 1
ATOM 5132 C C . SER A 1 665 ? 17.210 -45.383 -12.056 1.00 76.50 665 SER A C 1
ATOM 5134 O O . SER A 1 665 ? 16.560 -45.471 -11.013 1.00 76.50 665 SER A O 1
ATOM 5136 N N . GLY A 1 666 ? 18.107 -46.304 -12.408 1.00 78.56 666 GLY A N 1
ATOM 5137 C CA . GLY A 1 666 ? 18.449 -47.469 -11.585 1.00 78.56 666 GLY A CA 1
ATOM 5138 C C . GLY A 1 666 ? 18.712 -48.734 -12.396 1.00 78.56 666 GLY A C 1
ATOM 5139 O O . GLY A 1 666 ? 18.879 -48.675 -13.610 1.00 78.56 666 GLY A O 1
ATOM 5140 N N . THR A 1 667 ? 18.772 -49.883 -11.726 1.00 81.06 667 THR A N 1
ATOM 5141 C CA . THR A 1 667 ? 18.989 -51.179 -12.383 1.00 81.06 667 THR A CA 1
ATOM 5142 C C . THR A 1 667 ? 17.646 -51.837 -12.675 1.00 81.06 667 THR A C 1
ATOM 5144 O O . THR A 1 667 ? 16.862 -52.089 -11.754 1.00 81.06 667 THR A O 1
ATOM 5147 N N . PHE A 1 668 ? 17.403 -52.134 -13.949 1.00 82.94 668 PHE A N 1
ATOM 5148 C CA . PHE A 1 668 ? 16.167 -52.732 -14.449 1.00 82.94 668 PHE A CA 1
ATOM 5149 C C . PHE A 1 668 ? 16.481 -53.957 -15.312 1.00 82.94 668 PHE A C 1
ATOM 5151 O O . PHE A 1 668 ? 17.564 -54.055 -15.891 1.00 82.94 668 PHE A O 1
ATOM 5158 N N . THR A 1 669 ? 15.535 -54.890 -15.411 1.00 82.69 669 THR A N 1
ATOM 5159 C CA . THR A 1 669 ? 15.563 -55.938 -16.441 1.00 82.69 669 THR A CA 1
ATOM 5160 C C . THR A 1 669 ? 14.817 -55.402 -17.654 1.00 82.69 669 THR A C 1
ATOM 5162 O O . THR A 1 669 ? 13.611 -55.183 -17.595 1.00 82.69 669 THR A O 1
ATOM 5165 N N . VAL A 1 670 ? 15.548 -55.116 -18.722 1.00 82.19 670 VAL A N 1
ATOM 5166 C CA . VAL A 1 670 ? 15.027 -54.582 -19.979 1.00 82.19 670 VAL A CA 1
ATOM 5167 C C . VAL A 1 670 ? 14.637 -55.753 -20.872 1.00 82.19 670 VAL A C 1
ATOM 5169 O O . VAL A 1 670 ? 15.453 -56.647 -21.119 1.00 82.19 670 VAL A O 1
ATOM 5172 N N . GLU A 1 671 ? 13.389 -55.764 -21.334 1.00 78.94 671 GLU A N 1
ATOM 5173 C CA . GLU A 1 671 ? 12.882 -56.796 -22.238 1.00 78.94 671 GLU A CA 1
ATOM 5174 C C . GLU A 1 671 ? 13.732 -56.853 -23.522 1.00 78.94 671 GLU A C 1
ATOM 5176 O O . GLU A 1 671 ? 14.020 -55.827 -24.133 1.00 78.94 671 GLU A O 1
ATOM 5181 N N . GLY A 1 672 ? 14.209 -58.049 -23.889 1.00 76.50 672 GLY A N 1
ATOM 5182 C CA . GLY A 1 672 ? 15.053 -58.269 -25.073 1.00 76.50 672 GLY A CA 1
ATOM 5183 C C . GLY A 1 672 ? 16.549 -57.933 -24.935 1.00 76.50 672 GLY A C 1
ATOM 5184 O O . GLY A 1 672 ? 17.307 -58.272 -25.838 1.00 76.50 672 GLY A O 1
ATOM 5185 N N . ILE A 1 673 ? 17.002 -57.321 -23.829 1.00 79.50 673 ILE A N 1
ATOM 5186 C CA . ILE A 1 673 ? 18.426 -56.962 -23.614 1.00 79.50 673 ILE A CA 1
ATOM 5187 C C . ILE A 1 673 ? 19.002 -57.620 -22.348 1.00 79.50 673 ILE A C 1
ATOM 5189 O O . ILE A 1 673 ? 20.153 -58.048 -22.338 1.00 79.50 673 ILE A O 1
ATOM 5193 N N . GLY A 1 674 ? 18.210 -57.747 -21.278 1.00 81.00 674 GLY A N 1
ATOM 5194 C CA . GLY A 1 674 ? 18.644 -58.337 -20.005 1.00 81.00 674 GLY A CA 1
ATOM 5195 C C . GLY A 1 674 ? 18.723 -57.316 -18.867 1.00 81.00 674 GLY A C 1
ATOM 5196 O O . GLY A 1 674 ? 18.042 -56.296 -18.884 1.00 81.00 674 GLY A O 1
ATOM 5197 N N . ARG A 1 675 ? 19.517 -57.581 -17.823 1.00 81.38 675 ARG A N 1
ATOM 5198 C CA . ARG A 1 675 ? 19.605 -56.713 -16.632 1.00 81.38 675 ARG A CA 1
ATOM 5199 C C . ARG A 1 675 ? 20.721 -55.674 -16.778 1.00 81.38 675 ARG A C 1
ATOM 5201 O O . ARG A 1 675 ? 21.884 -56.047 -16.868 1.00 81.38 675 ARG A O 1
ATOM 5208 N N . GLY A 1 676 ? 20.377 -54.388 -16.723 1.00 82.25 676 GLY A N 1
ATOM 5209 C CA . GLY A 1 676 ? 21.325 -53.280 -16.898 1.00 82.25 676 GLY A CA 1
ATOM 5210 C C . GLY A 1 676 ? 20.873 -51.993 -16.211 1.00 82.25 676 GLY A C 1
ATOM 5211 O O . GLY A 1 676 ? 19.817 -51.951 -15.571 1.00 82.25 676 GLY A O 1
ATOM 5212 N N . ARG A 1 677 ? 21.694 -50.940 -16.282 1.00 84.12 677 ARG A N 1
ATOM 5213 C CA . ARG A 1 677 ? 21.392 -49.651 -15.640 1.00 84.12 677 ARG A CA 1
ATOM 5214 C C . ARG A 1 677 ? 20.729 -48.710 -16.645 1.00 84.12 677 ARG A C 1
ATOM 5216 O O . ARG A 1 677 ? 21.308 -48.375 -17.668 1.00 84.12 677 ARG A O 1
ATOM 5223 N N . VAL A 1 678 ? 19.524 -48.251 -16.338 1.00 81.94 678 VAL A N 1
ATOM 5224 C CA . VAL A 1 678 ? 18.766 -47.314 -17.178 1.00 81.94 678 VAL A CA 1
ATOM 5225 C C . VAL A 1 678 ? 18.799 -45.942 -16.521 1.00 81.94 678 VAL A C 1
ATOM 5227 O O . VAL A 1 678 ? 18.543 -45.836 -15.321 1.00 81.94 678 VAL A O 1
ATOM 5230 N N . VAL A 1 679 ? 19.135 -44.915 -17.297 1.00 80.62 679 VAL A N 1
ATOM 5231 C CA . VAL A 1 679 ? 19.167 -43.499 -16.914 1.00 80.62 679 VAL A CA 1
ATOM 5232 C C . VAL A 1 679 ? 18.491 -42.705 -18.035 1.00 80.62 679 VAL A C 1
ATOM 5234 O O . VAL A 1 679 ? 19.149 -42.141 -18.908 1.00 80.62 679 VAL A O 1
ATOM 5237 N N . ALA A 1 680 ? 17.160 -42.718 -18.019 1.00 75.44 680 ALA A N 1
ATOM 5238 C CA . ALA A 1 680 ? 16.305 -42.105 -19.027 1.00 75.44 680 ALA A CA 1
ATOM 5239 C C . ALA A 1 680 ? 15.518 -40.930 -18.431 1.00 75.44 680 ALA A C 1
ATOM 5241 O O . ALA A 1 680 ? 14.826 -41.096 -17.421 1.00 75.44 680 ALA A O 1
ATOM 5242 N N . ASP A 1 681 ? 15.623 -39.770 -19.077 1.00 69.75 681 ASP A N 1
ATOM 5243 C CA . ASP A 1 681 ? 14.856 -38.559 -18.764 1.00 69.75 681 ASP A CA 1
ATOM 5244 C C . ASP A 1 681 ? 13.393 -38.712 -19.225 1.00 69.75 681 ASP A C 1
ATOM 5246 O O . ASP A 1 681 ? 12.453 -38.457 -18.472 1.00 69.75 681 ASP A O 1
ATOM 5250 N N . ASP A 1 682 ? 13.195 -39.281 -20.422 1.00 71.00 682 ASP A N 1
ATOM 5251 C CA . ASP A 1 682 ? 11.882 -39.593 -20.992 1.00 71.00 682 ASP A CA 1
ATOM 5252 C C . ASP A 1 682 ? 11.913 -40.920 -21.775 1.00 71.00 682 ASP A C 1
ATOM 5254 O O . ASP A 1 682 ? 12.767 -41.126 -22.635 1.00 71.00 682 ASP A O 1
ATOM 5258 N N . ARG A 1 683 ? 10.975 -41.832 -21.489 1.00 68.81 683 ARG A N 1
ATOM 5259 C CA . ARG A 1 683 ? 10.897 -43.174 -22.094 1.00 68.81 683 ARG A CA 1
ATOM 5260 C C . ARG A 1 683 ? 10.539 -43.139 -23.579 1.00 68.81 683 ARG A C 1
ATOM 5262 O O . ARG A 1 683 ? 10.881 -44.079 -24.286 1.00 68.81 683 ARG A O 1
ATOM 5269 N N . THR A 1 684 ? 9.844 -42.093 -24.025 1.00 71.81 684 THR A N 1
ATOM 5270 C CA . THR A 1 684 ? 9.379 -41.951 -25.415 1.00 71.81 684 THR A CA 1
ATOM 5271 C C . THR A 1 684 ? 10.398 -41.257 -26.318 1.00 71.81 684 THR A C 1
ATOM 5273 O O . THR A 1 684 ? 10.111 -41.030 -27.489 1.00 71.81 684 THR A O 1
ATOM 5276 N N . LYS A 1 685 ? 11.561 -40.861 -25.784 1.00 80.06 685 LYS A N 1
ATOM 5277 C CA . LYS A 1 685 ? 12.661 -40.304 -26.577 1.00 80.06 685 LYS A CA 1
ATOM 5278 C C . LYS A 1 685 ? 13.569 -41.428 -27.107 1.00 80.06 685 LYS A C 1
ATOM 5280 O O . LYS A 1 685 ? 13.736 -42.439 -26.417 1.00 80.06 685 LYS A O 1
ATOM 5285 N N . PRO A 1 686 ? 14.238 -41.207 -28.254 1.00 82.31 686 PRO A N 1
ATOM 5286 C CA . PRO A 1 686 ? 15.305 -42.079 -28.725 1.00 82.31 686 PRO A CA 1
ATOM 5287 C C . PRO A 1 686 ? 16.396 -42.265 -27.667 1.00 82.31 686 PRO A C 1
ATOM 5289 O O . PRO A 1 686 ? 16.829 -41.306 -27.020 1.00 82.31 686 PRO A O 1
ATOM 5292 N N . ALA A 1 687 ? 16.845 -43.504 -27.494 1.00 84.69 687 ALA A N 1
ATOM 5293 C CA . ALA A 1 687 ? 17.787 -43.895 -26.454 1.00 84.69 687 ALA A CA 1
ATOM 5294 C C . ALA A 1 687 ? 19.049 -44.530 -27.048 1.00 84.69 687 ALA A C 1
ATOM 5296 O O . ALA A 1 687 ? 19.000 -45.202 -28.075 1.00 84.69 687 ALA A O 1
ATOM 5297 N N . LEU A 1 688 ? 20.184 -44.359 -26.373 1.00 84.44 688 LEU A N 1
ATOM 5298 C CA . LEU A 1 688 ? 21.429 -45.063 -26.676 1.00 84.44 688 LEU A CA 1
ATOM 5299 C C . LEU A 1 688 ? 21.651 -46.171 -25.657 1.00 84.44 688 LEU A C 1
ATOM 5301 O O . LEU A 1 688 ? 21.589 -45.931 -24.449 1.00 84.44 688 LEU A O 1
ATOM 5305 N N . VAL A 1 689 ? 21.954 -47.366 -26.152 1.00 87.50 689 VAL A N 1
ATOM 5306 C CA . VAL A 1 689 ? 22.421 -48.493 -25.346 1.00 87.50 689 VAL A CA 1
ATOM 5307 C C . VAL A 1 689 ? 23.928 -48.598 -25.502 1.00 87.50 689 VAL A C 1
ATOM 5309 O O . VAL A 1 689 ? 24.421 -48.836 -26.601 1.00 87.50 689 VAL A O 1
ATOM 5312 N N . LEU A 1 690 ? 24.644 -48.422 -24.399 1.00 86.38 690 LEU A N 1
ATOM 5313 C CA . LEU A 1 690 ? 26.095 -48.531 -24.302 1.00 86.38 690 LEU A CA 1
ATOM 5314 C C . LEU A 1 690 ? 26.438 -49.878 -23.659 1.00 86.38 690 LEU A C 1
ATOM 5316 O O . LEU A 1 690 ? 26.174 -50.065 -22.467 1.00 86.38 690 LEU A O 1
ATOM 5320 N N . PHE A 1 691 ? 27.001 -50.816 -24.421 1.00 83.44 691 PHE A N 1
ATOM 5321 C CA . PHE A 1 691 ? 27.486 -52.094 -23.898 1.00 83.44 691 PHE A CA 1
ATOM 5322 C C . PHE A 1 691 ? 28.947 -51.969 -23.465 1.00 83.44 691 PHE A C 1
ATOM 5324 O O . PHE A 1 691 ? 29.788 -51.502 -24.225 1.00 83.44 691 PHE A O 1
ATOM 5331 N N . THR A 1 692 ? 29.253 -52.424 -22.253 1.00 83.44 692 THR A N 1
ATOM 5332 C CA . THR A 1 692 ? 30.614 -52.538 -21.718 1.00 83.44 692 THR A CA 1
ATOM 5333 C C . THR A 1 692 ? 30.885 -53.972 -21.278 1.00 83.44 692 THR A C 1
ATOM 5335 O O . THR A 1 692 ? 29.964 -54.766 -21.074 1.00 83.44 692 THR A O 1
ATOM 5338 N N . ASN A 1 693 ? 32.151 -54.294 -21.011 1.00 76.56 693 ASN A N 1
ATOM 5339 C CA . ASN A 1 693 ? 32.555 -55.597 -20.462 1.00 76.56 693 ASN A CA 1
ATOM 5340 C C . ASN A 1 693 ? 31.893 -55.945 -19.108 1.00 76.56 693 ASN A C 1
ATOM 5342 O O . ASN A 1 693 ? 31.947 -57.091 -18.667 1.00 76.56 693 ASN A O 1
ATOM 5346 N N . LYS A 1 694 ? 31.279 -54.967 -18.422 1.00 73.88 694 LYS A N 1
ATOM 5347 C CA . LYS A 1 694 ? 30.659 -55.120 -17.093 1.00 73.88 694 LYS A CA 1
ATOM 5348 C C . LYS A 1 694 ? 29.121 -55.086 -17.124 1.00 73.88 694 LYS A C 1
ATOM 5350 O O . LYS A 1 694 ? 28.501 -55.249 -16.074 1.00 73.88 694 LYS A O 1
ATOM 5355 N N . GLY A 1 695 ? 28.499 -54.861 -18.285 1.00 82.25 695 GLY A N 1
ATOM 5356 C CA . GLY A 1 695 ? 27.043 -54.761 -18.451 1.00 82.25 695 GLY A CA 1
ATOM 5357 C C . GLY A 1 695 ? 26.644 -53.689 -19.467 1.00 82.25 695 GLY A C 1
ATOM 5358 O O . GLY A 1 695 ? 27.474 -53.225 -20.236 1.00 82.25 695 GLY A O 1
ATOM 5359 N N . PHE A 1 696 ? 25.379 -53.260 -19.463 1.00 84.69 696 PHE A N 1
ATOM 5360 C CA . PHE A 1 696 ? 24.906 -52.208 -20.371 1.00 84.69 696 PHE A CA 1
ATOM 5361 C C . PHE A 1 696 ? 24.245 -51.033 -19.642 1.00 84.69 696 PHE A C 1
ATOM 5363 O O . PHE A 1 696 ? 23.665 -51.187 -18.556 1.00 84.69 696 PHE A O 1
ATOM 5370 N N . TYR A 1 697 ? 24.315 -49.864 -20.280 1.00 87.00 697 TYR A N 1
ATOM 5371 C CA . TYR A 1 697 ? 23.695 -48.618 -19.840 1.00 87.00 697 TYR A CA 1
ATOM 5372 C C . TYR A 1 697 ? 22.734 -48.094 -20.906 1.00 87.00 697 TYR A C 1
ATOM 5374 O O . TYR A 1 697 ? 23.086 -48.078 -22.079 1.00 87.00 697 TYR A O 1
ATOM 5382 N N . ILE A 1 698 ? 21.543 -47.643 -20.509 1.00 85.94 698 ILE A N 1
ATOM 5383 C CA . ILE A 1 698 ? 20.595 -46.970 -21.414 1.00 85.94 698 ILE A CA 1
ATOM 5384 C C . ILE A 1 698 ? 20.498 -45.495 -21.032 1.00 85.94 698 ILE A C 1
ATOM 5386 O O . ILE A 1 698 ? 20.177 -45.197 -19.880 1.00 85.94 698 ILE A O 1
ATOM 5390 N N . ILE A 1 699 ? 20.744 -44.594 -21.986 1.00 86.12 699 ILE A N 1
ATOM 5391 C CA . ILE A 1 699 ? 20.688 -43.134 -21.810 1.00 86.12 699 ILE A CA 1
ATOM 5392 C C . ILE A 1 699 ? 19.798 -42.464 -22.868 1.00 86.12 699 ILE A C 1
ATOM 5394 O O . ILE A 1 699 ? 19.688 -42.974 -23.977 1.00 86.12 699 ILE A O 1
ATOM 5398 N N . THR A 1 700 ? 19.186 -41.315 -22.559 1.00 83.25 700 THR A N 1
ATOM 5399 C CA . THR A 1 700 ? 18.290 -40.574 -23.479 1.00 83.25 700 THR A CA 1
ATOM 5400 C C . THR A 1 700 ? 18.753 -39.120 -23.673 1.00 83.25 700 THR A C 1
ATOM 5402 O O . THR A 1 700 ? 18.124 -38.205 -23.136 1.00 83.25 700 THR A O 1
ATOM 5405 N N . PRO A 1 701 ? 19.875 -38.874 -24.375 1.00 81.06 701 PRO A N 1
ATOM 5406 C CA . PRO A 1 701 ? 20.350 -37.518 -24.648 1.00 81.06 701 PRO A CA 1
ATOM 5407 C C . PRO A 1 701 ? 19.461 -36.803 -25.681 1.00 81.06 701 PRO A C 1
ATOM 5409 O O . P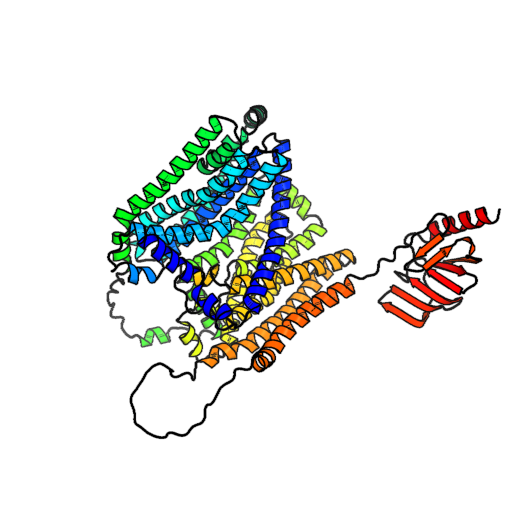RO A 1 701 ? 18.881 -37.449 -26.552 1.00 81.06 701 PRO A O 1
ATOM 5412 N N . ASP A 1 702 ? 19.410 -35.467 -25.639 1.00 72.62 702 ASP A N 1
ATOM 5413 C CA . ASP A 1 702 ? 18.493 -34.666 -26.474 1.00 72.62 702 ASP A CA 1
ATOM 5414 C C . ASP A 1 702 ? 18.718 -34.796 -28.001 1.00 72.62 702 ASP A C 1
ATOM 5416 O O . ASP A 1 702 ? 17.786 -34.538 -28.755 1.00 72.62 702 ASP A O 1
ATOM 5420 N N . ASN A 1 703 ? 19.878 -35.306 -28.455 1.00 77.88 703 ASN A N 1
ATOM 5421 C CA . ASN A 1 703 ? 20.197 -35.626 -29.863 1.00 77.88 703 ASN A CA 1
ATOM 5422 C C . ASN A 1 703 ? 20.804 -37.042 -30.025 1.00 77.88 703 ASN A C 1
ATOM 5424 O O . ASN A 1 703 ? 21.914 -37.205 -30.538 1.00 77.88 703 ASN A O 1
ATOM 5428 N N . ALA A 1 704 ? 20.114 -38.091 -29.568 1.00 79.00 704 ALA A N 1
ATOM 5429 C CA . ALA A 1 704 ? 20.649 -39.462 -29.554 1.00 79.00 704 ALA A CA 1
ATOM 5430 C C . ALA A 1 704 ? 21.210 -39.962 -30.902 1.00 79.00 704 ALA A C 1
ATOM 5432 O O . ALA A 1 704 ? 22.259 -40.601 -30.917 1.00 79.00 704 ALA A O 1
ATOM 5433 N N . ALA A 1 705 ? 20.577 -39.637 -32.034 1.00 79.06 705 ALA A N 1
ATOM 5434 C CA . ALA A 1 705 ? 21.034 -40.083 -33.354 1.00 79.06 705 ALA A CA 1
ATOM 5435 C C . ALA A 1 705 ? 22.346 -39.415 -33.816 1.00 79.06 705 ALA A C 1
ATOM 5437 O O . ALA A 1 705 ? 23.177 -40.064 -34.449 1.00 79.06 705 ALA A O 1
ATOM 5438 N N . GLU A 1 706 ? 22.559 -38.135 -33.496 1.00 80.12 706 GLU A N 1
ATOM 5439 C CA . GLU A 1 706 ? 23.824 -37.443 -33.793 1.00 80.12 706 GLU A CA 1
ATOM 5440 C C . GLU A 1 706 ? 24.939 -37.938 -32.874 1.00 80.12 706 GLU A C 1
ATOM 5442 O O . GLU A 1 706 ? 26.038 -38.237 -33.336 1.00 80.12 706 GLU A O 1
ATOM 5447 N N . ARG A 1 707 ? 24.630 -38.110 -31.582 1.00 81.44 707 ARG A N 1
ATOM 5448 C CA . ARG A 1 707 ? 25.578 -38.650 -30.602 1.00 81.44 707 ARG A CA 1
ATOM 5449 C C . ARG A 1 707 ? 25.978 -40.085 -30.925 1.00 81.44 707 ARG A C 1
ATOM 5451 O O . ARG A 1 707 ? 27.134 -40.431 -30.743 1.00 81.44 707 ARG A O 1
ATOM 5458 N N . TYR A 1 708 ? 25.072 -40.898 -31.468 1.00 83.62 708 TYR A N 1
ATOM 5459 C CA . TYR A 1 708 ? 25.410 -42.231 -31.969 1.00 83.62 708 TYR A CA 1
ATOM 5460 C C . TYR A 1 708 ? 26.524 -42.183 -33.021 1.00 83.62 708 TYR A C 1
ATOM 5462 O O . TYR A 1 708 ? 27.525 -42.882 -32.888 1.00 83.62 708 TYR A O 1
ATOM 5470 N N . LYS A 1 709 ? 26.372 -41.320 -34.036 1.00 80.56 709 LYS A N 1
ATOM 5471 C CA . LYS A 1 709 ? 27.369 -41.154 -35.104 1.00 80.56 709 LYS A CA 1
ATOM 5472 C C . LYS A 1 709 ? 28.703 -40.649 -34.560 1.00 80.56 709 LYS A C 1
ATOM 5474 O O . LYS A 1 709 ? 29.739 -41.169 -34.950 1.00 80.56 709 LYS A O 1
ATOM 5479 N N . GLU A 1 710 ? 28.665 -39.690 -33.634 1.00 80.62 710 GLU A N 1
ATOM 5480 C CA . GLU A 1 710 ? 29.865 -39.148 -32.985 1.00 80.62 710 GLU A CA 1
ATOM 5481 C C . GLU A 1 710 ? 30.637 -40.225 -32.207 1.00 80.62 710 GLU A C 1
ATOM 5483 O O . GLU A 1 710 ? 31.864 -40.255 -32.250 1.00 80.62 710 GLU A O 1
ATOM 5488 N N . ILE A 1 711 ? 29.934 -41.123 -31.510 1.00 80.50 711 ILE A N 1
ATOM 5489 C CA . ILE A 1 711 ? 30.574 -42.231 -30.792 1.00 80.50 711 ILE A CA 1
ATOM 5490 C C . ILE A 1 711 ? 31.160 -43.234 -31.786 1.00 80.50 711 ILE A C 1
ATOM 5492 O O . ILE A 1 711 ? 32.309 -43.630 -31.622 1.00 80.50 711 ILE A O 1
ATOM 5496 N N . MET A 1 712 ? 30.422 -43.609 -32.835 1.00 77.38 712 MET A N 1
ATOM 5497 C CA . MET A 1 712 ? 30.907 -44.556 -33.848 1.00 77.38 712 MET A CA 1
ATOM 5498 C C . MET A 1 712 ? 32.170 -44.048 -34.557 1.00 77.38 712 MET A C 1
ATOM 5500 O O . MET A 1 712 ? 33.159 -44.771 -34.606 1.00 77.38 712 MET A O 1
ATOM 5504 N N . GLU A 1 713 ? 32.189 -42.784 -34.996 1.00 77.88 713 GLU A N 1
ATOM 5505 C CA . GLU A 1 713 ? 33.360 -42.172 -35.647 1.00 77.88 713 GLU A CA 1
ATOM 5506 C C . GLU A 1 713 ? 34.587 -42.148 -34.717 1.00 77.88 713 GLU A C 1
ATOM 5508 O O . GLU A 1 713 ? 35.716 -42.380 -35.150 1.00 77.88 713 GLU A O 1
ATOM 5513 N N . LYS A 1 714 ? 34.380 -41.897 -33.417 1.00 74.06 714 LYS A N 1
ATOM 5514 C CA . LYS A 1 714 ? 35.460 -41.907 -32.419 1.00 74.06 714 LYS A CA 1
ATOM 5515 C C . LYS A 1 714 ? 35.952 -43.315 -32.092 1.00 74.06 714 LYS A C 1
ATOM 5517 O O . LYS A 1 714 ? 37.143 -43.485 -31.871 1.00 74.06 714 LYS A O 1
ATOM 5522 N N . THR A 1 715 ? 35.062 -44.305 -32.068 1.00 67.81 715 THR A N 1
ATOM 5523 C CA . THR A 1 715 ? 35.432 -45.697 -31.763 1.00 67.81 715 THR A CA 1
ATOM 5524 C C . THR A 1 715 ? 36.178 -46.331 -32.944 1.00 67.81 715 THR A C 1
ATOM 5526 O O . THR A 1 715 ? 37.142 -47.058 -32.730 1.00 67.81 715 THR A O 1
ATOM 5529 N N . GLU A 1 716 ? 35.805 -45.996 -34.187 1.00 66.38 716 GLU A N 1
ATOM 5530 C CA . GLU A 1 716 ? 36.515 -46.430 -35.401 1.00 66.38 716 GLU A CA 1
ATOM 5531 C C . GLU A 1 716 ? 37.922 -45.816 -35.499 1.00 66.38 716 GLU A C 1
ATOM 5533 O O . GLU A 1 716 ? 38.881 -46.542 -35.741 1.00 66.38 716 GLU A O 1
ATOM 5538 N N . ARG A 1 717 ? 38.084 -44.517 -35.200 1.00 60.12 717 ARG A N 1
ATOM 5539 C CA . ARG A 1 717 ? 39.404 -43.847 -35.181 1.00 60.12 717 ARG A CA 1
ATOM 5540 C C . ARG A 1 717 ? 40.381 -44.352 -34.116 1.00 60.12 717 ARG A C 1
ATOM 5542 O O . ARG A 1 717 ? 41.556 -44.022 -34.201 1.00 60.12 717 ARG A O 1
ATOM 5549 N N . MET A 1 718 ? 39.907 -45.055 -33.089 1.00 56.88 718 MET A N 1
ATOM 5550 C CA . MET A 1 718 ? 40.768 -45.685 -32.077 1.00 56.88 718 MET A CA 1
ATOM 5551 C C . MET A 1 718 ? 41.114 -47.141 -32.421 1.00 56.88 718 MET A C 1
ATOM 5553 O O . MET A 1 718 ? 41.999 -47.716 -31.790 1.00 56.88 718 MET A O 1
ATOM 5557 N N . ALA A 1 719 ? 40.382 -47.752 -33.361 1.00 56.41 719 ALA A N 1
ATOM 5558 C CA . ALA A 1 719 ? 40.615 -49.116 -33.833 1.00 56.41 719 ALA A CA 1
ATOM 5559 C C . ALA A 1 719 ? 41.577 -49.175 -35.037 1.00 56.41 719 ALA A C 1
ATOM 5561 O O . ALA A 1 719 ? 42.202 -50.217 -35.249 1.00 56.41 719 ALA A O 1
ATOM 5562 N N . GLU A 1 720 ? 41.680 -48.081 -35.804 1.00 47.44 720 GLU A N 1
ATOM 5563 C CA . GLU A 1 720 ? 42.772 -47.793 -36.756 1.00 47.44 720 GLU A CA 1
ATOM 5564 C C . GLU A 1 720 ? 44.050 -47.349 -36.033 1.00 47.44 720 GLU A C 1
ATOM 5566 O O . GLU A 1 720 ? 45.143 -47.788 -36.468 1.00 47.44 720 GLU A O 1
#

Radius of gyration: 33.09 Å; chains: 1; bounding box: 86×90×94 Å

pLDDT: mean 73.15, std 17.1, range [23.59, 95.25]

Secondary structure (DSSP, 8-state):
-HHHHHHHHHHHHHHTTHHHHIIIIIIS---THHHHHHHHHHHHHHHHHHHHHHHHHHHHHHHHHHTT-TTHHHHHHHHHHHHHHHHHHHHHHHHHHTS-THHHHHTTSS--HHHHHHHHHHHHHHHHHHHHHHHHHHHHHHHHHHTT--HHHHHHHHHHHHHTTHHHHHHHHHHHHHHHHH-GGGG-HHHHHHHHHHHHHHHHHHHHHHHHHHHHTT--HHHHHHHHTS-TTTTHHHHHTTSHHHHHHHHHHHS-THHHHHHHHHHHHHHHHHHHHHHHHHHHHHHHHHHHHT----------S-HHHHHTTS----HHHHHHHHHHHHHHHSHHHHHHHHHHHHHHHHHHHHHHHSSSSHHHHHHHHTSHHHHHHHHHHHHHHHHHHHHHTTTGGGTTGGGGGGHHHHHHSSS-HHHHHHHHHHHHHHHHHHHHHHHHHHHTTTT--HHHHHHHHHHHHHHHHHHHHHHHHHHHHS-----SSHHHHHTT-HHHHHHHHHHHHHHHHHHHHHHHHHHTT--HHHHHHHHHHHHHHHHHHHHHHHHHHHHHHHHSSTT---TT--------------------HHHHHHHHHHHHHHHHHHHHHHHHHHHHHHT-----EEE-SSEEEETTEEEEGGGEEEEEEESSPPPEEEEEEEEETTEEEEEEEETTTEEEEEEES-TTS-EEEEEETTEEEEE--TTHHHHHHHHHHHHHHHH-

Sequence (720 aa):
MKIFLILLGVFLKQQFGLSAAYDRYVRRKEALWQPFLALAGFIGVGYLLLTFYLRLLNSLHNVSVQLNQPGMIVLLGFLLAQMIVLVFGLFYLISIFYFSHDLELLVPLPIPPQIILGAKLGLVVISEYLTVIPLTLPPLIIYGLKQEAGLLYWLLSPIIMLLLPLLPLGLAGIAIVLLMRFTRLAHRPDTVRVILMLIFFGITIAVSSISAFFDSRGVVPDEVARLLSGGPNSLLSIVGRRFPPALWGALALVEPGAKAGLNLAMFLLITALSLAGLWFVARHSFYQGLLGSGAVPKKKSRQASGPLEREMLISPRPVLAALVSREWLLIIRNPIFAMTAAQALIIPPLLLFIAVISGNSLAQLRQLAALPEFQLWGTLGFAGLVAINPIIASIPATAISREGMLFWISQVIPVAPRIQLLAKLVFTLVIAAVIGALMAVVLIPLGLPAKAAGIGLILGIIFAVPLAALSIAVDTLWPRLNWVSPQQAMKGNTNNLIVMALIAGLAYLLIRAALFMNKSGWDMSYIISAMGIIFLLLGVGAIAVMYRLAPLLYLQQSFGIGKGAETTAPARVRDGGKLRIRFSLWDLFYRYGRIILTGLTIIGLAIFLGREFIMGVTLEYEFGPDYVKFQNVVIPYEELVEVRLLEEVPPLSNRVGTSIGNYRSGTFTVEGIGRGRVVADDRTKPALVLFTNKGFYIITPDNAAERYKEIMEKTERMAE

Foldseek 3Di:
DVVLVVLLVVLLCQLLVVVVCCCQCPVVVHPVVLVVLLVLLCCLLVVVVLVVVLVVLVVVQVVCVVLLANLVLLLVLLVVLLVCLLLVLLLQLCLQQQVFPCCVVVVVDPDAQLSNSVSSLVNSLVVSCVVLCSRNVSSLVSSCVVVVADPVLVVVSVVLSSLSSLLSNLQSLLVVLVCLQPDLCLQPVVVVLVVSVVVVVVVLVVVLVVLVVCVVPVPPVVVSVVQSVVHYNSVLCVVCVVPVLSSLSSCLNVPDDPSVVVSVVVNVVSSVVSNVSSSVSSNPRRVVSVVSNPPPPPPPPPVDPDPPVVVVPPDDDDPLVVLLVVLVCLQVVDSSSVVLLVCLQCVPLSVLQSVVSSPPCLVVLQVCLPDPVNLLCVLQVLLQSLQCSLLSSQQLLLVQLSCAPVSLVVLPPPDQLLSSNVSSLVSSLVSSLSSLVSNLVSVVSSNRPNVSSVLSSVSSSLLNLLLSLLSNLLCLVPHNRHHRTSCCSGVVDSSSSSSSSLVSLVVVLLVLQLVLCVVVVHDSVVSSVVSSVVSNVSNVVSSVSSSVSRCVRSVPCPPCPDPPDDDDDDDDDDDDDPPPPPPDPVVVCVVCVVVVVVVCCVSVVSVVVVVVSVPLPPWDWDDDLQWTDTDPDIGGLVQFPDKDKDQFFADWDDDDFDDDAQATFAWTQGPPFGIDTEGESGRNAIWMWTQGPVGIYIYHDPCRPVVVVVSVVSSVVVVD